Protein AF-A0A438NAB6-F1 (afdb_monomer)

Solvent-accessible surface area (backbone atoms only — not comparable to full-atom values): 30268 Å² total; per-residue (Å²): 130,81,58,67,75,67,42,55,73,47,51,83,79,66,54,60,62,58,86,73,94,75,84,60,58,81,36,28,36,39,42,16,47,37,96,41,96,84,42,65,66,50,78,50,51,57,84,83,45,65,67,64,53,63,40,72,47,61,79,92,42,39,47,29,33,24,26,38,40,32,6,23,47,67,39,31,33,40,38,37,16,38,32,78,58,80,80,58,88,95,57,47,87,75,64,44,56,63,17,49,56,56,45,75,48,70,18,71,65,44,76,49,36,27,28,25,73,68,38,73,49,44,44,35,34,28,17,34,33,34,41,81,46,53,61,78,65,8,38,37,44,38,9,54,24,57,70,70,34,52,39,50,48,73,51,52,46,64,55,48,70,70,76,39,78,42,58,33,69,60,23,61,61,38,41,32,33,21,12,40,37,34,63,34,35,40,71,49,33,38,38,37,37,10,46,29,50,86,60,43,80,61,71,49,76,79,50,44,25,31,70,91,66,45,62,43,46,52,25,63,85,72,74,55,42,47,34,37,14,15,37,29,40,37,77,61,69,59,84,42,76,48,47,54,62,42,76,50,65,74,66,52,66,49,94,61,65,52,72,38,74,50,80,46,76,30,86,43,97,54,69,44,80,43,80,51,61,45,68,59,96,67,60,35,50,34,35,42,35,34,64,54,42,52,43,65,40,50,47,76,48,79,47,85,45,83,64,87,69,94,70,93,82,82,81,62,48,40,35,38,42,37,55,50,77,38,77,45,85,46,97,67,57,72,34,61,34,72,44,72,48,81,51,69,52,76,45,82,43,80,30,54,43,36,17,34,30,39,40,38,41,37,34,37,39,23,53,41,69,82,38,84,46,71,41,46,35,41,31,26,23,93,53,85,43,73,86,42,44,86,49,89,96,30,19,38,29,80,40,85,44,65,36,38,37,27,35,41,46,70,50,77,79,48,75,51,74,52,78,43,85,51,82,82,80,92,78,80,96,83,80,84,74,81,56,66,38,34,57,41,22,38,83,86,68,52,39,26,42,24,55,95,81,17,35,20,38,40,76,41,72,58,28,46,33,19,37,48,67,57,78,73,84,82,43,48,77,44,55,55,69,59,58,70,63,44,51,73,44,78,51,38,79,45,72,47,25,28,31,26,42,76,84,75,53,89,60,42,21,43,44,47,82,75,16,34,18,41,40,76,42,71,67,35,39,51,57,52,53,49,32,77,92,35,53,38,76,38,76,56,84,81,34,50,83,46,72,70,44,75,70,80,134

Radius of gyration: 43.81 Å; Cα contacts (8 Å, |Δi|>4): 1360; chains: 1; bounding box: 103×48×112 Å

pLDDT: mean 83.9, std 15.14, range [32.47, 98.5]

Foldseek 3Di:
DDDLLVLVVLDDAAAFLDDQPDAADEQKKKFAQDSDNPGDIDIDGRVVDDALFKDWDDPVPALRTFKMKHAYPAQKKKKFFLADDHDDPPAFSLLCAQRHAMDIDGHNNGITMHGCVFQQCHSRTTMMGMDGADLLQWKKWFALAFQSGYHIDIGRVLRDFAPDKAWNPRPNCALRGFKMFTSSHAFQKWKKFALDRRRDHDIDTPCHNFDDDGIDRGCVVVVCHSRTTIMHMHGFAFPDKFWDWDKDKDFDWDPDKDKFKDKDFAQDQFKDKDKTKDWDPFFKKKKKKFQDQFFAAKDWDKDKDWDDDPDPDDTMIMIIIGIDTDGDGDSDGMHMDIDGDTDMDMDIDIAGHQKMKMKMWIKIKGWFDFDKDKTKMWGWGCDAIPQWDDDPPTTIDIDIGIMTIIIIDIDTDDIDMDMDHHFDDDDDDPDDDRLQLAWEAEPVGWIFQCFPQATATAPDQQSVCLWQVDGCPPHHYDYPSRNVSGHHDYHQDDRNQWEDEPVPDPWIFGCRPQATATAPDVVLSVSSNGDPVSYYYDHNVSGHHDYHGDDDD

Organism: Exophiala mesophila (NCBI:txid212818)

Nearest PDB structures (foldseek):
  5hd2-assembly1_A-2  TM=4.700E-01  e=8.341E-07  Bacillus thuringiensis
  4pkm-assembly1_A-2  TM=4.472E-01  e=5.829E-06  Bacillus thuringiensis F14-1
  5zu4-assembly1_A  TM=3.232E-01  e=4.053E-08  Lethenteron camtschaticum
  8hx3-assembly2_B  TM=4.423E-01  e=8.060E-06  Bacillus thuringiensis
  1uyj-assembly1_A  TM=2.941E-01  e=3.282E-05  Clostridium perfringens

Sequence (553 aa):
MPVVNDIVTRLTPLPSAGTFPGNIPSGQCRVYVDASWGSASCTLDTNETTAVDRRYLPSSFVDKATWIAWNLPVGRVVTLTDQYQPLVSGKSVGDLQGLGRSVDLVGTGKTETVNLLNCGVNDLLAAWFWREVDLRIGAIEMYSELNFTGLRHTLFLSEWEANVIHSLAGMWMNDDLTSIKWKTLQDGQTVTFWEHPDGSGTSFNEVKGWGSSKEISDLRNNRFCDVVSAFKWSALFPVREIIDPVTIQNVPFNALSHHSQHNWANSSDSPQTESLSIKLTKGETFTVSTTDTFVTGVKITVKAGTEAKEGPITVSMSFSVELSYEYSHSVTSTTGATNSIEVSETRNITCAPHGKTIGTLVYRLGNIPPTLYKTTAHRWYTQNVTDSTYEAPYWKRDEEISFTAGGGIGSILDATTDFYPYFGTGHDFFDMVPLEGKRIKSSKGEIYLCLDGVARLLTSSAVYQGLFGDDYNSVELLSDTVINAVAKGGAITADHALITSNDGQPEVYLLDQNKKRWIQDPTTFNFYGFNWDRVVQKNVNRFATGDVIKYVE

Structure (mmCIF, N/CA/C/O backbone):
data_AF-A0A438NAB6-F1
#
_entry.id   AF-A0A438NAB6-F1
#
loop_
_atom_site.group_PDB
_atom_site.id
_atom_site.type_symbol
_atom_site.label_atom_id
_atom_site.label_alt_id
_atom_site.label_comp_id
_atom_site.label_asym_id
_atom_site.label_entity_id
_atom_site.label_seq_id
_atom_site.pdbx_PDB_ins_code
_atom_site.Cartn_x
_atom_site.Cartn_y
_atom_site.Cartn_z
_atom_site.occupancy
_atom_site.B_iso_or_equiv
_atom_site.auth_seq_id
_atom_site.auth_comp_id
_atom_site.auth_asym_id
_atom_site.auth_atom_id
_atom_site.pdbx_PDB_model_num
ATOM 1 N N . MET A 1 1 ? 2.097 7.410 1.428 1.00 45.16 1 MET A N 1
ATOM 2 C CA . MET A 1 1 ? 1.306 6.941 2.589 1.00 45.16 1 MET A CA 1
ATOM 3 C C . MET A 1 1 ? 1.689 7.760 3.815 1.00 45.16 1 MET A C 1
ATOM 5 O O . MET A 1 1 ? 2.865 8.100 3.914 1.00 45.16 1 MET A O 1
ATOM 9 N N . PRO A 1 2 ? 0.757 8.087 4.726 1.00 49.69 2 PRO A N 1
ATOM 10 C CA . PRO A 1 2 ? 1.106 8.737 5.988 1.00 49.69 2 PRO A CA 1
ATOM 11 C C . PRO A 1 2 ? 2.054 7.840 6.797 1.00 49.69 2 PRO A C 1
ATOM 13 O O . PRO A 1 2 ? 1.934 6.613 6.755 1.00 49.69 2 PRO A O 1
ATOM 16 N N . VAL A 1 3 ? 2.994 8.436 7.531 1.00 60.03 3 VAL A N 1
ATOM 17 C CA . VAL A 1 3 ? 3.814 7.689 8.496 1.00 60.03 3 VAL A CA 1
ATOM 18 C C . VAL A 1 3 ? 2.872 7.131 9.565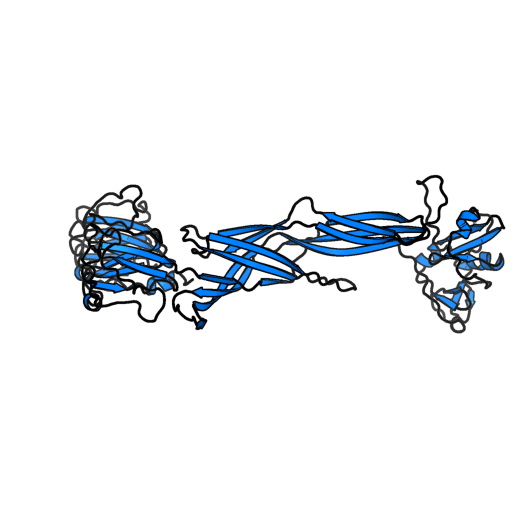 1.00 60.03 3 VAL A C 1
ATOM 20 O O . VAL A 1 3 ? 1.959 7.831 9.990 1.00 60.03 3 VAL A O 1
ATOM 23 N N . VAL A 1 4 ? 3.061 5.882 10.009 1.00 59.41 4 VAL A N 1
ATOM 24 C CA . VAL A 1 4 ? 2.118 5.204 10.930 1.00 59.41 4 VAL A CA 1
ATOM 25 C C . VAL A 1 4 ? 1.833 6.039 12.191 1.00 59.41 4 VAL A C 1
ATOM 27 O O . VAL A 1 4 ? 0.694 6.096 12.651 1.00 59.41 4 VAL A O 1
ATOM 30 N N . ASN A 1 5 ? 2.831 6.780 12.683 1.00 63.47 5 ASN A N 1
ATOM 31 C CA . ASN A 1 5 ? 2.692 7.700 13.817 1.00 63.47 5 ASN A CA 1
ATOM 32 C C . ASN A 1 5 ? 1.656 8.820 13.586 1.00 63.47 5 ASN A C 1
ATOM 34 O O . ASN A 1 5 ? 0.974 9.205 14.532 1.00 63.47 5 ASN A O 1
ATOM 38 N N . ASP A 1 6 ? 1.489 9.302 12.351 1.00 74.62 6 ASP A N 1
ATOM 39 C CA . ASP A 1 6 ? 0.492 10.326 11.996 1.00 74.62 6 ASP A CA 1
ATOM 40 C C . ASP A 1 6 ? -0.927 9.755 11.894 1.00 74.62 6 ASP A C 1
ATOM 42 O O . ASP A 1 6 ? -1.901 10.503 11.880 1.00 74.62 6 ASP A O 1
ATOM 46 N N . ILE A 1 7 ? -1.066 8.433 11.772 1.00 76.62 7 ILE A N 1
ATOM 47 C CA . ILE A 1 7 ? -2.371 7.770 11.682 1.00 76.62 7 ILE A CA 1
ATOM 48 C C . ILE A 1 7 ? -2.921 7.496 13.075 1.00 76.62 7 ILE A C 1
ATOM 50 O O . ILE A 1 7 ? -4.111 7.691 13.309 1.00 76.62 7 ILE A O 1
ATOM 54 N N . VAL A 1 8 ? -2.055 7.113 14.016 1.00 82.44 8 VAL A N 1
ATOM 55 C CA . VAL A 1 8 ? -2.439 6.917 15.420 1.00 82.44 8 VAL A CA 1
ATOM 56 C C . VAL A 1 8 ? -3.100 8.174 15.989 1.00 82.44 8 VAL A C 1
ATOM 58 O O . VAL A 1 8 ? -4.116 8.076 16.667 1.00 82.44 8 VAL A O 1
ATOM 61 N N . THR A 1 9 ? -2.585 9.363 15.663 1.00 85.69 9 THR A N 1
ATOM 62 C CA . THR A 1 9 ? -3.137 10.641 16.146 1.00 85.69 9 THR A CA 1
ATOM 63 C C . THR A 1 9 ? -4.502 10.994 15.549 1.00 85.69 9 THR A C 1
ATOM 65 O O . THR A 1 9 ? -5.166 11.901 16.049 1.00 85.69 9 THR A O 1
ATOM 68 N N . ARG A 1 10 ? -4.940 10.296 14.491 1.00 91.19 10 ARG A N 1
ATOM 69 C CA . ARG A 1 10 ? -6.269 10.470 13.885 1.00 91.19 10 ARG A CA 1
ATOM 70 C C . ARG A 1 10 ? -7.343 9.613 14.552 1.00 91.19 10 ARG A C 1
ATOM 72 O O . ARG A 1 10 ? -8.521 9.917 14.369 1.00 91.19 10 ARG A O 1
ATOM 79 N N . LEU A 1 11 ? -6.966 8.569 15.292 1.00 93.25 11 LEU A N 1
ATOM 80 C CA . LEU A 1 11 ? -7.901 7.812 16.126 1.00 93.25 11 LEU A CA 1
ATOM 81 C C . LEU A 1 11 ? -8.304 8.650 17.339 1.00 93.25 11 LEU A C 1
ATOM 83 O O . LEU A 1 11 ? -7.494 9.401 17.885 1.00 93.25 11 LEU A O 1
ATOM 87 N N . THR A 1 12 ? -9.552 8.518 17.786 1.00 94.44 12 THR A N 1
ATOM 88 C CA . THR A 1 12 ? -9.991 9.196 19.005 1.00 94.44 12 THR A CA 1
ATOM 89 C C . THR A 1 12 ? -9.274 8.565 20.213 1.00 94.44 12 THR A C 1
ATOM 91 O O . THR A 1 12 ? -9.286 7.341 20.364 1.00 94.44 12 THR A O 1
ATOM 94 N N . PRO A 1 13 ? -8.639 9.344 21.106 1.00 94.00 13 PRO A N 1
ATOM 95 C CA . PRO A 1 13 ? -8.098 8.796 22.347 1.00 94.00 13 PRO A CA 1
ATOM 96 C C . PRO A 1 13 ? -9.208 8.214 23.228 1.00 94.00 13 PRO A C 1
ATOM 98 O O . PRO A 1 13 ? -10.326 8.733 23.247 1.00 94.00 13 PRO A O 1
ATOM 101 N N . LEU A 1 14 ? -8.904 7.154 23.980 1.00 95.12 14 LEU A N 1
ATOM 102 C CA . LEU A 1 14 ? -9.821 6.677 25.017 1.00 95.12 14 LEU A CA 1
ATOM 103 C C . LEU A 1 14 ? -9.966 7.731 26.135 1.00 95.12 14 LEU A C 1
ATOM 105 O O . LEU A 1 14 ? -9.025 8.491 26.382 1.00 95.12 14 LEU A O 1
ATOM 109 N N . PRO A 1 15 ? -11.110 7.779 26.843 1.00 95.12 15 PRO A N 1
ATOM 110 C CA . PRO A 1 15 ? -11.292 8.642 28.006 1.00 95.12 15 PRO A CA 1
ATOM 111 C C . PRO A 1 15 ? -10.214 8.396 29.068 1.00 95.12 15 PRO A C 1
ATOM 113 O O . PRO A 1 15 ? -10.210 7.361 29.733 1.00 95.12 15 PRO A O 1
ATOM 116 N N . SER A 1 16 ? -9.300 9.350 29.237 1.00 95.50 16 SER A N 1
ATOM 117 C CA . SER A 1 16 ? -8.140 9.193 30.117 1.00 95.50 16 SER A CA 1
ATOM 118 C C . SER A 1 16 ? -8.529 9.056 31.596 1.00 95.50 16 SER A C 1
ATOM 120 O O . SER A 1 16 ? -9.433 9.735 32.085 1.00 95.50 16 SER A O 1
ATOM 122 N N . ALA A 1 17 ? -7.786 8.222 32.328 1.00 96.19 17 ALA A N 1
ATOM 123 C CA . ALA A 1 17 ? -7.813 8.152 33.794 1.00 96.19 17 ALA A CA 1
ATOM 124 C C . ALA A 1 17 ? -6.855 9.171 34.458 1.00 96.19 17 ALA A C 1
ATOM 126 O O . ALA A 1 17 ? -6.547 9.082 35.646 1.00 96.19 17 ALA A O 1
ATOM 127 N N . GLY A 1 18 ? -6.359 10.144 33.689 1.00 94.75 18 GLY A N 1
ATOM 128 C CA . GLY A 1 18 ? -5.348 11.106 34.115 1.00 94.75 18 GLY A CA 1
ATOM 129 C C . GLY A 1 18 ? -3.919 10.581 33.963 1.00 94.75 18 GLY A C 1
ATOM 130 O O . GLY A 1 18 ? -3.670 9.532 33.361 1.00 94.75 18 GLY A O 1
ATOM 131 N N . THR A 1 19 ? -2.965 11.343 34.500 1.00 95.00 19 THR A N 1
ATOM 132 C CA . THR A 1 19 ? -1.531 11.042 34.401 1.00 95.00 19 THR A CA 1
ATOM 133 C C . THR A 1 19 ? -1.166 9.817 35.232 1.00 95.00 19 THR A C 1
ATOM 135 O O . THR A 1 19 ? -1.409 9.776 36.439 1.00 95.00 19 THR A O 1
ATOM 138 N N . PHE A 1 20 ? -0.529 8.838 34.593 1.00 96.44 20 PHE A N 1
ATOM 139 C CA . PHE A 1 20 ? 0.029 7.679 35.278 1.00 96.44 20 PHE A CA 1
ATOM 140 C C . PHE A 1 20 ? 1.306 8.068 36.056 1.00 96.44 20 PHE A C 1
ATOM 142 O O . PHE A 1 20 ? 2.185 8.707 35.477 1.00 96.44 20 PHE A O 1
ATOM 149 N N . PRO A 1 21 ? 1.454 7.701 37.344 1.00 93.75 21 PRO A N 1
ATOM 150 C CA . PRO A 1 21 ? 2.586 8.139 38.172 1.00 93.75 21 PRO A CA 1
ATOM 151 C C . PRO A 1 21 ? 3.906 7.392 37.910 1.00 93.75 21 PRO A C 1
ATOM 153 O O . PRO A 1 21 ? 4.937 7.778 38.457 1.00 93.75 21 PRO A O 1
ATOM 156 N N . GLY A 1 22 ? 3.892 6.308 37.131 1.00 90.38 22 GLY A N 1
ATOM 157 C CA . GLY A 1 22 ? 5.069 5.480 36.854 1.00 90.38 22 GLY A CA 1
ATOM 158 C C . GLY A 1 22 ? 5.427 5.411 35.370 1.00 90.38 22 GLY A C 1
ATOM 159 O O . GLY A 1 22 ? 4.974 6.211 34.560 1.00 90.38 22 GLY A O 1
ATOM 160 N N . ASN A 1 23 ? 6.218 4.401 35.009 1.00 91.69 23 ASN A N 1
ATOM 161 C CA . ASN A 1 23 ? 6.492 4.044 33.620 1.00 91.69 23 ASN A CA 1
ATOM 162 C C . ASN A 1 23 ? 5.925 2.651 33.326 1.00 91.69 23 ASN A C 1
ATOM 164 O O . ASN A 1 23 ? 6.124 1.732 34.126 1.00 91.69 23 ASN A O 1
ATOM 168 N N . ILE A 1 24 ? 5.252 2.492 32.188 1.00 96.81 24 ILE A N 1
ATOM 169 C CA . ILE A 1 24 ? 4.840 1.182 31.677 1.00 96.81 24 ILE A CA 1
ATOM 170 C C . ILE A 1 24 ? 5.849 0.755 30.597 1.00 96.81 24 ILE A C 1
ATOM 172 O O . ILE A 1 24 ? 6.044 1.497 29.628 1.00 96.81 24 ILE A O 1
ATOM 176 N N . PRO A 1 25 ? 6.529 -0.400 30.746 1.00 97.44 25 PRO A N 1
ATOM 177 C CA . PRO A 1 25 ? 7.389 -0.947 29.700 1.00 97.44 25 PRO A CA 1
ATOM 178 C C . PRO A 1 25 ? 6.642 -1.149 28.376 1.00 97.44 25 PRO A C 1
ATOM 180 O O . PRO A 1 25 ? 5.451 -1.454 28.366 1.00 97.44 25 PRO A O 1
ATOM 183 N N . SER A 1 26 ? 7.352 -1.004 27.255 1.00 97.81 26 SER A N 1
ATOM 184 C CA . SER A 1 26 ? 6.772 -1.250 25.930 1.00 97.81 26 SER A CA 1
ATOM 185 C C . SER A 1 26 ? 6.312 -2.706 25.795 1.00 97.81 26 SER A C 1
ATOM 187 O O . SER A 1 26 ? 7.070 -3.634 26.074 1.00 97.81 26 SER A O 1
ATOM 189 N N . GLY A 1 27 ? 5.074 -2.896 25.346 1.00 98.06 27 GLY A N 1
ATOM 190 C CA . GLY A 1 27 ? 4.417 -4.195 25.217 1.00 98.06 27 GLY A CA 1
ATOM 191 C C . GLY A 1 27 ? 3.573 -4.603 26.427 1.00 98.06 27 GLY A C 1
ATOM 192 O O . GLY A 1 27 ? 3.035 -5.709 26.407 1.00 98.06 27 GLY A O 1
ATOM 193 N N . GLN A 1 28 ? 3.415 -3.741 27.439 1.00 98.44 28 GLN A N 1
ATOM 194 C CA . GLN A 1 28 ? 2.653 -4.056 28.650 1.00 98.44 28 GLN A CA 1
ATOM 195 C C . GLN A 1 28 ? 1.395 -3.194 28.825 1.00 98.44 28 GLN A C 1
ATOM 197 O O . GLN A 1 28 ? 1.368 -2.001 28.511 1.00 98.44 28 GLN A O 1
ATOM 202 N N . CYS A 1 29 ? 0.370 -3.805 29.417 1.00 98.38 29 CYS A N 1
ATOM 203 C CA . CYS A 1 29 ? -0.809 -3.145 29.973 1.00 98.38 29 CYS A CA 1
ATOM 204 C C . CYS A 1 29 ? -0.893 -3.468 31.465 1.00 98.38 29 CYS A C 1
ATOM 206 O O . CYS A 1 29 ? -0.688 -4.611 31.864 1.00 98.38 29 CYS A O 1
ATOM 208 N N . ARG A 1 30 ? -1.233 -2.489 32.299 1.00 98.25 30 ARG A N 1
ATOM 209 C CA . ARG A 1 30 ? -1.489 -2.681 33.724 1.00 98.25 30 ARG A CA 1
ATOM 210 C C . ARG A 1 30 ? -2.939 -2.351 34.040 1.00 98.25 30 ARG A C 1
ATOM 212 O O . ARG A 1 30 ? -3.365 -1.213 33.852 1.00 98.25 30 ARG A O 1
ATOM 219 N N . VAL A 1 31 ? -3.669 -3.356 34.509 1.00 98.31 31 VAL A N 1
ATOM 220 C CA . VAL A 1 31 ? -5.102 -3.296 34.821 1.00 98.31 31 VAL A CA 1
ATOM 221 C C . VAL A 1 31 ? -5.270 -3.109 36.322 1.00 98.31 31 VAL A C 1
ATOM 223 O O . VAL A 1 31 ? -4.663 -3.850 37.091 1.00 98.31 31 VAL A O 1
ATOM 226 N N . TYR A 1 32 ? -6.074 -2.133 36.729 1.00 98.19 32 TYR A N 1
ATOM 227 C CA . TYR A 1 32 ? -6.313 -1.730 38.115 1.00 98.19 32 TYR A CA 1
ATOM 228 C C . TYR A 1 32 ? -7.766 -1.982 38.506 1.00 98.19 32 TYR A C 1
ATOM 230 O O . TYR A 1 32 ? -8.669 -1.721 37.707 1.00 98.19 32 TYR A O 1
ATOM 238 N N . VAL A 1 33 ? -7.987 -2.470 39.730 1.00 96.62 33 VAL A N 1
ATOM 239 C CA . VAL A 1 33 ? -9.345 -2.808 40.186 1.00 96.62 33 VAL A CA 1
ATOM 240 C C . VAL A 1 33 ? -10.192 -1.592 40.565 1.00 96.62 33 VAL A C 1
ATOM 242 O O . VAL A 1 33 ? -11.395 -1.596 40.363 1.00 96.62 33 VAL A O 1
ATOM 245 N N . ASP A 1 34 ? -9.575 -0.515 41.050 1.00 95.25 34 ASP A N 1
ATOM 246 C CA . ASP A 1 34 ? -10.299 0.698 41.445 1.00 95.25 34 ASP A CA 1
ATOM 247 C C . ASP A 1 34 ? -9.892 1.896 40.583 1.00 95.25 34 ASP A C 1
ATOM 249 O O . ASP A 1 34 ? -8.877 1.875 39.878 1.00 95.25 34 ASP A O 1
ATOM 253 N N . ALA A 1 35 ? -10.635 2.997 40.719 1.00 95.56 35 ALA A N 1
ATOM 254 C CA . ALA A 1 35 ? -10.290 4.311 40.175 1.00 95.56 35 ALA A CA 1
ATOM 255 C C . ALA A 1 35 ? -9.100 4.960 40.924 1.00 95.56 35 ALA A C 1
ATOM 257 O O . ALA A 1 35 ? -9.187 6.075 41.441 1.00 95.56 35 ALA A O 1
ATOM 258 N N . SER A 1 36 ? -8.000 4.216 41.062 1.00 96.00 36 SER A N 1
ATOM 259 C CA . SER A 1 36 ? -6.787 4.608 41.773 1.00 96.00 36 SER A CA 1
ATOM 260 C C . SER A 1 36 ? -5.572 3.826 41.274 1.00 96.00 36 SER A C 1
ATOM 262 O O . SER A 1 36 ? -5.557 2.593 41.297 1.00 96.00 36 SER A O 1
ATOM 264 N N . TRP A 1 37 ? -4.493 4.543 40.939 1.00 97.06 37 TRP A N 1
ATOM 265 C CA . TRP A 1 37 ? -3.197 3.958 40.557 1.00 97.06 37 TRP A CA 1
ATOM 266 C C . TRP A 1 37 ? -2.474 3.220 41.694 1.00 97.06 37 TRP A C 1
ATOM 268 O O . TRP A 1 37 ? -1.461 2.566 41.449 1.00 97.06 37 TRP A O 1
ATOM 278 N N . GLY A 1 38 ? -2.965 3.341 42.931 1.00 95.94 38 GLY A N 1
ATOM 279 C CA . GLY A 1 38 ? -2.469 2.598 44.092 1.00 95.94 38 GLY A CA 1
ATOM 280 C C . GLY A 1 38 ? -3.251 1.319 44.402 1.00 95.94 38 GLY A C 1
ATOM 281 O O . GLY A 1 38 ? -2.895 0.625 45.352 1.00 95.94 38 GLY A O 1
ATOM 282 N N . SER A 1 39 ? -4.320 1.020 43.654 1.00 96.94 39 SER A N 1
ATOM 283 C CA . SER A 1 39 ? -5.133 -0.184 43.865 1.00 96.94 39 SER A CA 1
ATOM 284 C C . SER A 1 39 ? -4.420 -1.458 43.398 1.00 96.94 39 SER A C 1
ATOM 286 O O . SER A 1 39 ? -3.358 -1.411 42.763 1.00 96.94 39 SER A O 1
ATOM 288 N N . ALA A 1 40 ? -4.996 -2.618 43.730 1.00 97.62 40 ALA A N 1
ATOM 289 C CA . ALA A 1 40 ? -4.488 -3.893 43.239 1.00 97.62 40 ALA A CA 1
ATOM 290 C C . ALA A 1 40 ? -4.434 -3.877 41.703 1.00 97.62 40 ALA A C 1
ATOM 292 O O . ALA A 1 40 ? -5.374 -3.429 41.045 1.00 97.62 40 ALA A O 1
ATOM 293 N N . SER A 1 41 ? -3.325 -4.360 41.139 1.00 97.62 41 SER A N 1
ATOM 294 C CA . SER A 1 41 ? -3.118 -4.389 39.691 1.00 97.62 41 SER A CA 1
ATOM 295 C C . SER A 1 41 ? -2.518 -5.699 39.196 1.00 97.62 41 SER A C 1
ATOM 297 O O . SER A 1 41 ? -1.823 -6.394 39.940 1.00 97.62 41 SER A O 1
ATOM 299 N N . CYS A 1 42 ? -2.792 -6.033 37.936 1.00 97.50 42 CYS A N 1
ATOM 300 C CA . CYS A 1 42 ? -2.105 -7.095 37.207 1.00 97.50 42 CYS A CA 1
ATOM 301 C C . CYS A 1 42 ? -1.500 -6.550 35.913 1.00 97.50 42 CYS A C 1
ATOM 303 O O . CYS A 1 42 ? -1.947 -5.532 35.381 1.00 97.50 42 CYS A O 1
ATOM 305 N N . THR A 1 43 ? -0.463 -7.227 35.423 1.00 97.94 43 THR A N 1
ATOM 306 C CA . THR A 1 43 ? 0.203 -6.890 34.163 1.00 97.94 43 THR A CA 1
ATOM 307 C C . THR A 1 43 ? -0.190 -7.903 33.096 1.00 97.94 43 THR A C 1
ATOM 309 O O . THR A 1 43 ? -0.128 -9.108 33.331 1.00 97.94 43 THR A O 1
ATOM 312 N N . LEU A 1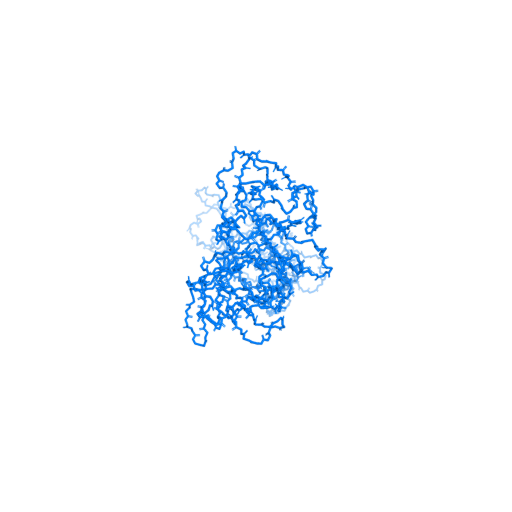 44 ? -0.555 -7.402 31.922 1.00 98.19 44 LEU A N 1
ATOM 313 C CA . LEU A 1 44 ? -0.701 -8.164 30.689 1.00 98.19 44 LEU A CA 1
ATOM 314 C C . LEU A 1 44 ? 0.524 -7.851 29.828 1.00 98.19 44 LEU A C 1
ATOM 316 O O . LEU A 1 44 ? 0.754 -6.683 29.510 1.00 98.19 44 LEU A O 1
ATOM 320 N N . ASP A 1 45 ? 1.319 -8.864 29.487 1.00 97.75 45 ASP A N 1
ATOM 321 C CA . ASP A 1 45 ? 2.529 -8.697 28.676 1.00 97.75 45 ASP A CA 1
ATOM 322 C C . ASP A 1 45 ? 2.358 -9.356 27.302 1.00 97.75 45 ASP A C 1
ATOM 324 O O . ASP A 1 45 ? 2.198 -10.573 27.165 1.00 97.75 45 ASP A O 1
ATOM 328 N N . THR A 1 46 ? 2.381 -8.525 26.264 1.00 97.69 46 THR A N 1
ATOM 329 C CA . THR A 1 46 ? 2.274 -8.969 24.869 1.00 97.69 46 THR A CA 1
ATOM 330 C C . THR A 1 46 ? 3.560 -9.614 24.357 1.00 97.69 46 THR A C 1
ATOM 332 O O . THR A 1 46 ? 3.519 -10.348 23.380 1.00 97.69 46 THR A O 1
ATOM 335 N N . ASN A 1 47 ? 4.705 -9.391 25.009 1.00 96.69 47 ASN A N 1
ATOM 336 C CA . ASN A 1 47 ? 5.974 -10.011 24.625 1.00 96.69 47 ASN A CA 1
ATOM 337 C C . ASN A 1 47 ? 6.122 -11.437 25.181 1.00 96.69 47 ASN A C 1
ATOM 339 O O . ASN A 1 47 ? 6.941 -12.206 24.684 1.00 96.69 47 ASN A O 1
ATOM 343 N N . GLU A 1 48 ? 5.330 -11.798 26.195 1.00 95.69 48 GLU A N 1
ATOM 344 C CA . GLU A 1 48 ? 5.344 -13.124 26.833 1.00 95.69 48 GLU A CA 1
ATOM 345 C C . GLU A 1 48 ? 4.184 -14.026 26.379 1.00 95.69 48 GLU A C 1
ATOM 347 O O . GLU A 1 48 ? 4.055 -15.171 26.819 1.00 95.69 48 GLU A O 1
ATOM 352 N N . THR A 1 49 ? 3.313 -13.525 25.503 1.00 94.00 49 THR A N 1
ATOM 353 C CA . THR A 1 49 ? 2.127 -14.243 25.028 1.00 94.00 49 THR A CA 1
ATOM 354 C C . THR A 1 49 ? 2.077 -14.268 23.510 1.00 94.00 49 THR A C 1
ATOM 356 O O . THR A 1 49 ? 2.536 -13.346 22.845 1.00 94.00 49 THR A O 1
ATOM 359 N N . THR A 1 50 ? 1.505 -15.324 22.941 1.00 94.88 50 THR A N 1
ATOM 360 C CA . THR A 1 50 ? 1.307 -15.417 21.492 1.00 94.88 50 THR A CA 1
ATOM 361 C C . THR A 1 50 ? 0.194 -14.468 21.053 1.00 94.88 50 THR A C 1
ATOM 363 O O . THR A 1 50 ? -0.839 -14.375 21.720 1.00 94.88 50 THR A O 1
ATOM 366 N N . ALA A 1 51 ? 0.388 -13.786 19.923 1.00 94.44 51 ALA A N 1
ATOM 367 C CA . ALA A 1 51 ? -0.662 -12.993 19.292 1.00 94.44 51 ALA A CA 1
ATOM 368 C C . ALA A 1 51 ? -1.901 -13.856 19.005 1.00 94.44 51 ALA A C 1
ATOM 370 O O . ALA A 1 51 ? -1.785 -15.054 18.773 1.00 94.44 51 ALA A O 1
ATOM 371 N N . VAL A 1 52 ? -3.074 -13.227 19.005 1.00 94.31 52 VAL A N 1
ATOM 372 C CA . VAL A 1 52 ? -4.417 -13.779 18.750 1.00 94.31 52 VAL A CA 1
ATOM 373 C C . VAL A 1 52 ? -4.920 -14.847 19.733 1.00 94.31 52 VAL A C 1
ATOM 375 O O . VAL A 1 52 ? -6.122 -15.118 19.759 1.00 94.31 52 VAL A O 1
ATOM 378 N N . ASP A 1 53 ? -4.058 -15.393 20.594 1.00 93.69 53 ASP A N 1
ATOM 379 C CA . ASP A 1 53 ? -4.459 -16.293 21.675 1.00 93.69 53 ASP A CA 1
ATOM 380 C C . ASP A 1 53 ? -5.313 -15.546 22.707 1.00 93.69 53 ASP A C 1
ATOM 382 O O . ASP A 1 53 ? -4.818 -14.711 23.470 1.00 93.69 53 ASP A O 1
ATOM 386 N N . ARG A 1 54 ? -6.600 -15.896 22.775 1.00 95.44 54 ARG A N 1
ATOM 387 C CA . ARG A 1 54 ? -7.527 -15.380 23.789 1.00 95.44 54 ARG A CA 1
ATOM 388 C C . ARG A 1 54 ? -7.272 -16.039 25.136 1.00 95.44 54 ARG A C 1
ATOM 390 O O . ARG A 1 54 ? -7.121 -17.259 25.222 1.00 95.44 54 ARG A O 1
ATOM 397 N N . ARG A 1 55 ? -7.227 -15.230 26.196 1.00 95.38 55 ARG A N 1
ATOM 398 C CA . ARG A 1 55 ? -6.862 -15.642 27.560 1.00 95.38 55 ARG A CA 1
ATOM 399 C C . ARG A 1 55 ? -7.777 -14.979 28.578 1.00 95.38 55 ARG A C 1
ATOM 401 O O . ARG A 1 55 ? -8.179 -13.836 28.395 1.00 95.38 55 ARG A O 1
ATOM 408 N N . TYR A 1 56 ? -8.070 -15.674 29.672 1.00 97.62 56 TYR A N 1
ATOM 409 C CA . TYR A 1 56 ? -8.726 -15.050 30.819 1.00 97.62 56 TYR A CA 1
ATOM 410 C C . TYR A 1 56 ? -7.793 -14.045 31.502 1.00 97.62 56 TYR A C 1
ATOM 412 O O . TYR A 1 56 ? -6.572 -14.232 31.548 1.00 97.62 56 TYR A O 1
ATOM 420 N N . LEU A 1 57 ? -8.379 -13.000 32.077 1.00 97.50 57 LEU A N 1
ATOM 421 C CA . LEU A 1 57 ? -7.723 -12.212 33.109 1.00 97.50 57 LEU A CA 1
ATOM 422 C C . LEU A 1 57 ? -7.504 -13.083 34.357 1.00 97.50 57 LEU A C 1
ATOM 424 O O . LEU A 1 57 ? -8.241 -14.049 34.582 1.00 97.50 57 LEU A O 1
ATOM 428 N N . PRO A 1 58 ? -6.512 -12.762 35.207 1.00 96.06 58 PRO A N 1
ATOM 429 C CA . PRO A 1 58 ? -6.393 -13.429 36.496 1.00 96.06 58 PRO A CA 1
ATOM 430 C C . PRO A 1 58 ? -7.701 -13.279 37.286 1.00 96.06 58 PRO A C 1
ATOM 432 O O . PRO A 1 58 ? -8.302 -12.207 37.289 1.00 96.06 58 PRO A O 1
ATOM 435 N N . SER A 1 59 ? -8.140 -14.332 37.978 1.00 94.38 59 SER A N 1
ATOM 436 C CA . SER A 1 59 ? -9.476 -14.398 38.601 1.00 94.38 59 SER A CA 1
ATOM 437 C C . SER A 1 59 ? -9.777 -13.271 39.598 1.00 94.38 59 SER A C 1
ATOM 439 O O . SER A 1 59 ? -10.934 -12.928 39.819 1.00 94.38 59 SER A O 1
ATOM 441 N N . SER A 1 60 ? -8.752 -12.655 40.191 1.00 94.56 60 SER A N 1
ATOM 442 C CA . SER A 1 60 ? -8.904 -11.490 41.068 1.00 94.56 60 SER A CA 1
ATOM 443 C C . SER A 1 60 ? -9.212 -10.177 40.333 1.00 94.56 60 SER A C 1
ATOM 445 O O . SER A 1 60 ? -9.500 -9.195 41.010 1.00 94.56 60 SER A O 1
ATOM 447 N N . PHE A 1 61 ? -9.152 -10.160 38.998 1.00 96.00 61 PHE A N 1
ATOM 448 C CA . PHE A 1 61 ? -9.357 -8.998 38.122 1.00 96.00 61 PHE A CA 1
ATOM 449 C C . PHE A 1 61 ? -10.538 -9.149 37.156 1.00 96.00 61 PHE A C 1
ATOM 451 O O . PHE A 1 61 ? -10.939 -8.158 36.551 1.00 96.00 61 PHE A O 1
ATOM 458 N N . VAL A 1 62 ? -11.091 -10.359 37.023 1.00 96.56 62 VAL A N 1
ATOM 459 C CA . VAL A 1 62 ? -12.336 -10.597 36.279 1.00 96.56 62 VAL A CA 1
ATOM 460 C C . VAL A 1 62 ? -13.468 -9.803 36.932 1.00 96.56 62 VAL A C 1
ATOM 462 O O . VAL A 1 62 ? -13.606 -9.851 38.158 1.00 96.56 62 VAL A O 1
ATOM 465 N N . ASP A 1 63 ? -14.228 -9.070 36.118 1.00 96.06 63 ASP A N 1
ATOM 466 C CA . ASP A 1 63 ? -15.378 -8.240 36.515 1.00 96.06 63 ASP A CA 1
ATOM 467 C C . ASP A 1 63 ? -15.053 -7.195 37.592 1.00 96.06 63 ASP A C 1
ATOM 469 O O . ASP A 1 63 ? -15.871 -6.867 38.449 1.00 96.06 63 ASP A O 1
ATOM 473 N N . LYS A 1 64 ? -13.807 -6.710 37.597 1.00 96.62 64 LYS A N 1
ATOM 474 C CA . LYS A 1 64 ? -13.307 -5.768 38.612 1.00 96.62 64 LYS A CA 1
ATOM 475 C C . LYS A 1 64 ? -12.451 -4.648 38.047 1.00 96.62 64 LYS A C 1
ATOM 477 O O . LYS A 1 64 ? -11.915 -3.867 38.812 1.00 96.62 64 LYS A O 1
ATOM 482 N N . ALA A 1 65 ? -12.183 -4.631 36.744 1.00 96.75 65 ALA A N 1
ATOM 483 C CA . ALA A 1 65 ? -11.280 -3.647 36.162 1.00 96.75 65 ALA A CA 1
ATOM 484 C C . ALA A 1 65 ? -11.960 -2.274 36.062 1.00 96.75 65 ALA A C 1
ATOM 486 O O . ALA A 1 65 ? -12.998 -2.147 35.409 1.00 96.75 65 ALA A O 1
ATOM 487 N N . THR A 1 66 ? -11.306 -1.246 36.611 1.00 97.38 66 THR A N 1
ATOM 488 C CA . THR A 1 66 ? -11.768 0.148 36.539 1.00 97.38 66 THR A CA 1
ATOM 489 C C . THR A 1 66 ? -10.837 1.026 35.704 1.00 97.38 66 THR A C 1
ATOM 491 O O . THR A 1 66 ? -11.292 1.729 34.800 1.00 97.38 66 THR A O 1
ATOM 494 N N . TRP A 1 67 ? -9.524 0.994 35.954 1.00 98.12 67 TRP A N 1
ATOM 495 C CA . TRP A 1 67 ? -8.531 1.788 35.212 1.00 98.12 67 TRP A CA 1
ATOM 496 C C . TRP A 1 67 ? -7.505 0.896 34.519 1.00 98.12 67 TRP A C 1
ATOM 498 O O . TRP A 1 67 ? -7.137 -0.164 35.023 1.00 98.12 67 TRP A O 1
ATOM 508 N N . ILE A 1 68 ? -6.991 1.343 33.373 1.00 98.38 68 ILE A N 1
ATOM 509 C CA . ILE A 1 68 ? -5.868 0.683 32.696 1.00 98.38 68 ILE A CA 1
ATOM 510 C C . ILE A 1 68 ? -4.840 1.736 32.284 1.00 98.38 68 ILE A C 1
ATOM 512 O O . ILE A 1 68 ? -5.201 2.804 31.792 1.00 98.38 68 ILE A O 1
ATOM 516 N N . ALA A 1 69 ? -3.559 1.423 32.468 1.00 98.50 69 ALA A N 1
ATOM 517 C CA . ALA A 1 69 ? -2.444 2.138 31.852 1.00 98.50 69 ALA A CA 1
ATOM 518 C C . ALA A 1 69 ? -1.702 1.188 30.905 1.00 98.50 69 ALA A C 1
ATOM 520 O O . ALA A 1 69 ? -1.465 0.038 31.267 1.00 98.50 69 ALA A O 1
ATOM 521 N N . TRP A 1 70 ? -1.322 1.622 29.707 1.00 98.50 70 TRP A N 1
ATOM 522 C CA . TRP A 1 70 ? -0.597 0.765 28.762 1.00 98.50 70 TRP A CA 1
ATOM 523 C C . TRP A 1 70 ? 0.466 1.526 27.994 1.00 98.50 70 TRP A C 1
ATOM 525 O O . TRP A 1 70 ? 0.339 2.723 27.778 1.00 98.50 70 TRP A O 1
ATOM 535 N N . ASN A 1 71 ? 1.498 0.816 27.553 1.00 97.94 71 ASN A N 1
ATOM 536 C CA . ASN A 1 71 ? 2.464 1.306 26.583 1.00 97.94 71 ASN A CA 1
ATOM 537 C C . ASN A 1 71 ? 2.712 0.189 25.577 1.00 97.94 71 ASN A C 1
ATOM 539 O O . ASN A 1 71 ? 3.355 -0.809 25.895 1.00 97.94 71 ASN A O 1
ATOM 543 N N . LEU A 1 72 ? 2.162 0.330 24.377 1.00 97.69 72 LEU A N 1
ATOM 544 C CA . LEU A 1 72 ? 2.243 -0.686 23.332 1.00 97.69 72 LEU A CA 1
ATOM 545 C C . LEU A 1 72 ? 2.956 -0.109 22.099 1.00 97.69 72 LEU A C 1
ATOM 547 O O . LEU A 1 72 ? 2.773 1.080 21.798 1.00 97.69 72 LEU A O 1
ATOM 551 N N . PRO A 1 73 ? 3.739 -0.927 21.366 1.00 95.94 73 PRO A N 1
ATOM 552 C CA . PRO A 1 73 ? 4.271 -0.550 20.062 1.00 95.94 73 PRO A CA 1
ATOM 553 C C . PRO A 1 73 ? 3.174 -0.037 19.127 1.00 95.94 73 PRO A C 1
ATOM 555 O O . PRO A 1 73 ? 2.038 -0.505 19.171 1.00 95.94 73 PRO A O 1
ATOM 558 N N . VAL A 1 74 ? 3.519 0.914 18.261 1.00 93.12 74 VAL A N 1
ATOM 559 C CA . VAL A 1 74 ? 2.585 1.431 17.255 1.00 93.12 74 VAL A CA 1
ATOM 560 C C . VAL A 1 74 ? 2.109 0.295 16.346 1.00 93.12 74 VAL A C 1
ATOM 562 O O . VAL A 1 74 ? 2.935 -0.407 15.771 1.00 93.12 74 VAL A O 1
ATOM 565 N N . GLY A 1 75 ? 0.788 0.133 16.219 1.00 91.38 75 GLY A N 1
ATOM 566 C CA . GLY A 1 75 ? 0.159 -0.966 15.469 1.00 91.38 75 GLY A CA 1
ATOM 567 C C . GLY A 1 75 ? -0.216 -2.182 16.322 1.00 91.38 75 GLY A C 1
ATOM 568 O O . GLY A 1 75 ? -1.069 -2.962 15.907 1.00 91.38 75 GLY A O 1
ATOM 569 N N . ARG A 1 76 ? 0.308 -2.304 17.548 1.00 96.81 76 ARG A N 1
ATOM 570 C CA . ARG A 1 76 ? -0.107 -3.359 18.475 1.00 96.81 76 ARG A CA 1
ATOM 571 C C . ARG A 1 76 ? -1.395 -2.967 19.187 1.00 96.81 76 ARG A C 1
ATOM 573 O O . ARG A 1 76 ? -1.465 -1.905 19.804 1.00 96.81 76 ARG A O 1
ATOM 580 N N . VAL A 1 77 ? -2.396 -3.841 19.141 1.00 98.00 77 VAL A N 1
ATOM 581 C CA . VAL A 1 77 ? -3.693 -3.647 19.800 1.00 98.00 77 VAL A CA 1
ATOM 582 C C . VAL A 1 77 ? -3.913 -4.749 20.826 1.00 98.00 77 VAL A C 1
ATOM 584 O O . VAL A 1 77 ? -3.817 -5.930 20.494 1.00 98.00 77 VAL A O 1
ATOM 587 N N . VAL A 1 78 ? -4.227 -4.363 22.064 1.00 98.50 78 VAL A N 1
ATOM 588 C CA . VAL A 1 78 ? -4.744 -5.269 23.100 1.00 98.50 78 VAL A CA 1
ATOM 589 C C . VAL A 1 78 ? -6.245 -5.052 23.209 1.00 98.50 78 VAL A C 1
ATOM 591 O O . VAL A 1 78 ? -6.679 -3.935 23.473 1.00 98.50 78 VAL A O 1
ATOM 594 N N . THR A 1 79 ? -7.035 -6.106 23.043 1.00 98.25 79 THR A N 1
ATOM 595 C CA . THR A 1 79 ? -8.490 -6.047 23.221 1.00 98.25 79 THR A CA 1
ATOM 596 C C . THR A 1 79 ? -8.861 -6.803 24.477 1.00 98.25 79 THR A C 1
ATOM 598 O O . THR A 1 79 ? -8.489 -7.967 24.627 1.00 98.25 79 THR A O 1
ATOM 601 N N . LEU A 1 80 ? -9.594 -6.141 25.369 1.00 98.12 80 LEU A N 1
ATOM 602 C CA . LEU A 1 80 ? -10.199 -6.764 26.542 1.00 98.12 80 LEU A CA 1
ATOM 603 C C . LEU A 1 80 ? -11.693 -6.952 26.295 1.00 98.12 80 LEU A C 1
ATOM 605 O O . LEU A 1 80 ? -12.328 -6.079 25.703 1.00 98.12 80 LEU A O 1
ATOM 609 N N . THR A 1 81 ? -12.239 -8.080 26.741 1.00 97.69 81 THR A N 1
ATOM 610 C CA . THR A 1 81 ? -13.616 -8.500 26.463 1.00 97.69 81 THR A CA 1
ATOM 611 C C . THR A 1 81 ? -14.345 -8.957 27.720 1.00 97.69 81 THR A C 1
ATOM 613 O O . THR A 1 81 ? -13.729 -9.467 28.659 1.00 97.69 81 THR A O 1
ATOM 616 N N . ASP A 1 82 ? -15.665 -8.779 27.719 1.00 95.69 82 ASP A N 1
ATOM 617 C CA . ASP A 1 82 ? -16.579 -9.172 28.801 1.00 95.69 82 ASP A CA 1
ATOM 618 C C . ASP A 1 82 ? -16.655 -10.695 28.959 1.00 95.69 82 ASP A C 1
ATOM 620 O O . ASP A 1 82 ? -16.657 -11.238 30.056 1.00 95.69 82 ASP A O 1
ATOM 624 N N . GLN A 1 83 ? -16.614 -11.414 27.841 1.00 96.06 83 GLN A N 1
ATOM 625 C CA . GLN A 1 83 ? -16.683 -12.867 27.821 1.00 96.06 83 GLN A CA 1
ATOM 626 C C . GLN A 1 83 ? -15.442 -13.471 27.178 1.00 96.06 83 GLN A C 1
ATOM 628 O O . GLN A 1 83 ? -14.735 -12.841 26.387 1.00 96.06 83 GLN A O 1
ATOM 633 N N . TYR A 1 84 ? -15.196 -14.736 27.507 1.00 96.00 84 TYR A N 1
ATOM 634 C CA . TYR A 1 84 ? -14.199 -15.561 26.840 1.00 96.00 84 TYR A CA 1
ATOM 635 C C . TYR A 1 84 ? -14.871 -16.468 25.814 1.00 96.00 84 TYR A C 1
ATOM 637 O O . TYR A 1 84 ? -15.772 -17.237 26.145 1.00 96.00 84 TYR A O 1
ATOM 645 N N . GLN A 1 85 ? -14.366 -16.430 24.587 1.00 94.50 85 GLN A N 1
ATOM 646 C CA . GLN A 1 85 ? -14.652 -17.408 23.543 1.00 94.50 85 GLN A CA 1
ATOM 647 C C . GLN A 1 85 ? -13.359 -17.680 22.776 1.00 94.50 85 GLN A C 1
ATOM 649 O O . GLN A 1 85 ? -12.694 -16.711 22.401 1.00 94.50 85 GLN A O 1
ATOM 654 N N . PRO A 1 86 ? -12.979 -18.942 22.511 1.00 92.00 86 PRO A N 1
ATOM 655 C CA . PRO A 1 86 ? -11.808 -19.234 21.691 1.00 92.00 86 PRO A CA 1
ATOM 656 C C . PRO A 1 86 ? -11.988 -18.685 20.268 1.00 92.00 86 PRO A C 1
ATOM 658 O O . PRO A 1 86 ? -13.107 -18.586 19.765 1.00 92.00 86 PRO A O 1
ATOM 661 N N . LEU A 1 87 ? -10.884 -18.327 19.607 1.00 92.56 87 LEU A N 1
ATOM 662 C CA . LEU A 1 87 ? -10.933 -17.916 18.205 1.00 92.56 87 LEU A CA 1
ATOM 663 C C . LEU A 1 87 ? -11.339 -19.116 17.338 1.00 92.56 87 LEU A C 1
ATOM 665 O O . LEU A 1 87 ? -10.691 -20.164 17.364 1.00 92.56 87 LEU A O 1
ATOM 669 N N . VAL A 1 88 ? -12.412 -18.961 16.565 1.00 90.69 88 VAL A N 1
ATOM 670 C CA . VAL A 1 88 ? -12.872 -19.995 15.635 1.00 90.69 88 VAL A CA 1
ATOM 671 C C . VAL A 1 88 ? -11.907 -20.069 14.450 1.00 90.69 88 VAL A C 1
ATOM 673 O O . VAL A 1 88 ? -11.550 -19.051 13.859 1.00 90.69 88 VAL A O 1
ATOM 676 N N . SER A 1 89 ? -11.481 -21.281 14.088 1.00 89.81 89 SER A N 1
ATOM 677 C CA . SER A 1 89 ? -10.571 -21.489 12.956 1.00 89.81 89 SER A CA 1
ATOM 678 C C . SER A 1 89 ? -11.150 -20.901 11.662 1.00 89.81 89 SER A C 1
ATOM 680 O O . SER A 1 89 ? -12.317 -21.123 11.343 1.00 89.81 89 SER A O 1
ATOM 682 N N . GLY A 1 90 ? -10.334 -20.139 10.929 1.00 87.06 90 GLY A N 1
ATOM 683 C CA . GLY A 1 90 ? -10.731 -19.479 9.681 1.00 87.06 90 GLY A CA 1
ATOM 684 C C . GLY A 1 90 ? -11.506 -18.167 9.852 1.00 87.06 90 GLY A C 1
ATOM 685 O O . GLY A 1 90 ? -11.819 -17.531 8.849 1.00 87.06 90 GLY A O 1
ATOM 686 N N . LYS A 1 91 ? -11.805 -17.735 11.084 1.00 90.62 91 LYS A N 1
ATOM 687 C CA . LYS A 1 91 ? -12.397 -16.418 11.351 1.00 90.62 91 LYS A CA 1
ATOM 688 C C . LYS A 1 91 ? -11.330 -15.352 11.562 1.00 90.62 91 LYS A C 1
ATOM 690 O O . LYS A 1 91 ? -10.225 -15.641 12.023 1.00 90.62 91 LYS A O 1
ATOM 695 N N . SER A 1 92 ? -11.687 -14.109 11.240 1.00 92.56 92 SER A N 1
ATOM 696 C CA . SER A 1 92 ? -10.864 -12.954 11.586 1.00 92.56 92 SER A CA 1
ATOM 697 C C . SER A 1 92 ? -10.710 -12.857 13.102 1.00 92.56 92 SER A C 1
ATOM 699 O O . SER A 1 92 ? -11.643 -13.123 13.854 1.00 92.56 92 SER A O 1
ATOM 701 N N . VAL A 1 93 ? -9.542 -12.420 13.561 1.00 94.06 93 VAL A N 1
ATOM 702 C CA . VAL A 1 93 ? -9.315 -12.114 14.977 1.00 94.06 93 VAL A CA 1
ATOM 703 C C . VAL A 1 93 ? -10.193 -10.950 15.472 1.00 94.06 93 VAL A C 1
ATOM 705 O O . VAL A 1 93 ? -10.530 -10.909 16.657 1.00 94.06 93 VAL A O 1
ATOM 708 N N . GLY A 1 94 ? -10.604 -10.054 14.564 1.00 92.81 94 GLY A N 1
ATOM 709 C CA . GLY A 1 94 ? -11.563 -8.979 14.828 1.00 92.81 94 GLY A CA 1
ATOM 710 C C . GLY A 1 94 ? -13.016 -9.455 14.960 1.00 92.81 94 GLY A C 1
ATOM 711 O O . GLY A 1 94 ? -13.864 -8.680 15.394 1.00 92.81 94 GLY A O 1
ATOM 712 N N . ASP A 1 95 ? -13.319 -10.721 14.635 1.00 94.25 95 ASP A N 1
ATOM 713 C CA . ASP A 1 95 ? -14.638 -11.324 14.859 1.00 94.25 95 ASP A CA 1
ATOM 714 C C . ASP A 1 95 ? -14.847 -11.552 16.366 1.00 94.25 95 ASP A C 1
ATOM 716 O O . ASP A 1 95 ? -14.320 -12.499 16.969 1.00 94.25 95 ASP A O 1
ATOM 720 N N . LEU A 1 96 ? -15.588 -10.633 16.996 1.00 95.06 96 LEU A N 1
ATOM 721 C CA . LEU A 1 96 ? -15.863 -10.649 18.435 1.00 95.06 96 LEU A CA 1
ATOM 722 C C . LEU A 1 96 ? -17.200 -11.314 18.785 1.00 95.06 96 LEU A C 1
ATOM 724 O O . LEU A 1 96 ? -17.762 -11.044 19.850 1.00 95.06 96 LEU A O 1
ATOM 728 N N . GLN A 1 97 ? -17.729 -12.175 17.911 1.00 94.44 97 GLN A N 1
ATOM 729 C CA . GLN A 1 97 ? -18.975 -12.881 18.179 1.00 94.44 97 GLN A CA 1
ATOM 730 C C . GLN A 1 97 ? -18.918 -13.622 19.527 1.00 94.44 97 GLN A C 1
ATOM 732 O O . GLN A 1 97 ? -18.008 -14.409 19.796 1.00 94.44 97 GLN A O 1
ATOM 737 N N . GLY A 1 98 ? -19.900 -13.355 20.394 1.00 94.50 98 GLY A N 1
ATOM 738 C CA . GLY A 1 98 ? -20.022 -13.996 21.707 1.00 94.50 98 GLY A CA 1
ATOM 739 C C . GLY A 1 98 ? -18.993 -13.560 22.759 1.00 94.50 98 GLY A C 1
ATOM 740 O O . GLY A 1 98 ? -19.005 -14.106 23.860 1.00 94.50 98 GLY A O 1
ATOM 741 N N . LEU A 1 99 ? -18.127 -12.583 22.464 1.00 95.56 99 LEU A N 1
ATOM 742 C CA . LEU A 1 99 ? -17.186 -12.006 23.437 1.00 95.56 99 LEU A CA 1
ATOM 743 C C . LEU A 1 99 ? -17.800 -10.881 24.286 1.00 95.56 99 LEU A C 1
ATOM 745 O O . LEU A 1 99 ? -17.147 -10.369 25.194 1.00 95.56 99 LEU A O 1
ATOM 749 N N . GLY A 1 100 ? -19.050 -10.508 24.009 1.00 94.50 100 GLY A N 1
ATOM 750 C CA . GLY A 1 100 ? -19.738 -9.424 24.698 1.00 94.50 100 GLY A CA 1
ATOM 751 C C . GLY A 1 100 ? -19.122 -8.063 24.378 1.00 94.50 100 GLY A C 1
ATOM 752 O O . GLY A 1 100 ? -18.694 -7.803 23.252 1.00 94.50 100 GLY A O 1
ATOM 753 N N . ARG A 1 101 ? -19.104 -7.181 25.376 1.00 95.12 101 ARG A N 1
ATOM 754 C CA . ARG A 1 101 ? -18.534 -5.836 25.264 1.00 95.12 101 ARG A CA 1
ATOM 755 C C . ARG A 1 101 ? -17.014 -5.893 25.193 1.00 95.12 101 ARG A C 1
ATOM 757 O O . ARG A 1 101 ? -16.394 -6.782 25.773 1.00 95.12 101 ARG A O 1
ATOM 764 N N . SER A 1 102 ? -16.411 -4.925 24.510 1.00 95.44 102 SER A N 1
ATOM 765 C CA . SER A 1 102 ? -14.966 -4.889 24.296 1.00 95.44 102 SER A CA 1
ATOM 766 C C . SER A 1 102 ? -14.393 -3.485 24.415 1.00 95.44 102 SER A C 1
ATOM 768 O O . SER A 1 102 ? -15.080 -2.509 24.122 1.00 95.44 102 SER A O 1
ATOM 770 N N . VAL A 1 103 ? -13.107 -3.395 24.748 1.00 96.44 103 VAL A N 1
ATOM 771 C CA . VAL A 1 103 ? -12.313 -2.169 24.613 1.00 96.44 103 VAL A CA 1
ATOM 772 C C . VAL A 1 103 ? -10.986 -2.475 23.926 1.00 96.44 103 VAL A C 1
ATOM 774 O O . VAL A 1 103 ? -10.285 -3.413 24.305 1.00 96.44 103 VAL A O 1
ATOM 777 N N . ASP A 1 104 ? -10.644 -1.664 22.925 1.00 97.31 104 ASP A N 1
ATOM 778 C CA . ASP A 1 104 ? -9.389 -1.757 22.177 1.00 97.31 104 ASP A CA 1
ATOM 779 C C . ASP A 1 104 ? -8.372 -0.735 22.698 1.00 97.31 104 ASP A C 1
ATOM 781 O O . ASP A 1 104 ? -8.569 0.480 22.588 1.00 97.31 104 ASP A O 1
ATOM 785 N N . LEU A 1 105 ? -7.261 -1.230 23.238 1.00 97.62 105 LEU A N 1
ATOM 786 C CA . LEU A 1 105 ? -6.098 -0.447 23.639 1.00 97.62 105 LEU A CA 1
ATOM 787 C C . LEU A 1 105 ? -5.112 -0.406 22.471 1.00 97.62 105 LEU A C 1
ATOM 789 O O . LEU A 1 105 ? -4.395 -1.374 22.209 1.00 97.62 105 LEU A O 1
ATOM 793 N N . VAL A 1 106 ? -5.089 0.712 21.751 1.00 96.50 106 VAL A N 1
ATOM 794 C CA . VAL A 1 106 ? -4.218 0.897 20.584 1.00 96.50 106 VAL A CA 1
ATOM 795 C C . VAL A 1 106 ? -2.855 1.418 21.029 1.00 96.50 106 VAL A C 1
ATOM 797 O O . VAL A 1 106 ? -2.760 2.358 21.820 1.00 96.50 106 VAL A O 1
ATOM 800 N N . GLY A 1 107 ? -1.784 0.810 20.525 1.00 95.44 107 GLY A N 1
ATOM 801 C CA . GLY A 1 107 ? -0.425 1.247 20.793 1.00 95.44 107 GLY A CA 1
ATOM 802 C C . GLY A 1 107 ? -0.054 2.532 20.072 1.00 95.44 107 GLY A C 1
ATOM 803 O O . GLY A 1 107 ? -0.196 2.656 18.856 1.00 95.44 107 GLY A O 1
ATOM 804 N N . THR A 1 108 ? 0.456 3.486 20.848 1.00 92.81 108 THR A N 1
ATOM 805 C CA . THR A 1 108 ? 0.916 4.799 20.378 1.00 92.81 108 THR A CA 1
ATOM 806 C C . THR A 1 108 ? 2.435 4.963 20.503 1.00 92.81 108 THR A C 1
ATOM 808 O O . THR A 1 108 ? 2.986 6.002 20.136 1.00 92.81 108 THR A O 1
ATOM 811 N N . GLY A 1 109 ? 3.130 3.943 21.027 1.00 92.81 109 GLY A N 1
ATOM 812 C CA . GLY A 1 109 ? 4.540 4.013 21.419 1.00 92.81 109 GLY A CA 1
ATOM 813 C C . GLY A 1 109 ? 4.791 4.841 22.686 1.00 92.81 109 GLY A C 1
ATOM 814 O O . GLY A 1 109 ? 5.942 5.158 22.990 1.00 92.81 109 GLY A O 1
ATOM 815 N N . LYS A 1 110 ? 3.730 5.232 23.403 1.00 93.31 110 LYS A N 1
ATOM 816 C CA . LYS A 1 110 ? 3.772 6.013 24.644 1.00 93.31 110 LYS A CA 1
ATOM 817 C C . LYS A 1 110 ? 2.852 5.389 25.692 1.00 93.31 110 LYS A C 1
ATOM 819 O O . LYS A 1 110 ? 2.020 4.544 25.375 1.00 93.31 110 LYS A O 1
ATOM 824 N N . THR A 1 111 ? 3.022 5.813 26.948 1.00 96.38 111 THR A N 1
ATOM 825 C CA . THR A 1 111 ? 2.095 5.432 28.020 1.00 96.38 111 THR A CA 1
ATOM 826 C C . THR A 1 111 ? 0.784 6.198 27.871 1.00 96.38 111 THR A C 1
ATOM 828 O O . THR A 1 111 ? 0.782 7.425 27.919 1.00 96.38 111 THR A O 1
ATOM 831 N N . GLU A 1 112 ? -0.308 5.461 27.742 1.00 96.81 112 GLU A N 1
ATOM 832 C CA . GLU A 1 112 ? -1.685 5.941 27.672 1.00 96.81 112 GLU A CA 1
ATOM 833 C C . GLU A 1 112 ? -2.478 5.408 28.872 1.00 96.81 112 GLU A C 1
ATOM 835 O O . GLU A 1 112 ? -2.073 4.441 29.529 1.00 96.81 112 GLU A O 1
ATOM 840 N N . THR A 1 113 ? -3.616 6.035 29.170 1.00 98.12 113 THR A N 1
ATOM 841 C CA . THR A 1 113 ? -4.502 5.615 30.262 1.00 98.12 113 THR A CA 1
ATOM 842 C C . THR A 1 113 ? -5.963 5.651 29.845 1.00 98.12 113 THR A C 1
ATOM 844 O O . THR A 1 113 ? -6.354 6.433 28.981 1.00 98.12 113 THR A O 1
ATOM 847 N N . VAL A 1 114 ? -6.786 4.813 30.475 1.00 97.75 114 VAL A N 1
ATOM 848 C CA . VAL A 1 114 ? -8.233 4.778 30.256 1.00 97.75 114 VAL A CA 1
ATOM 849 C C . VAL A 1 114 ? -8.973 4.592 31.570 1.00 97.75 114 VAL A C 1
ATOM 851 O O . VAL A 1 114 ? -8.570 3.796 32.422 1.00 97.75 114 VAL A O 1
ATOM 854 N N . ASN A 1 115 ? -10.072 5.327 31.707 1.00 97.12 115 ASN A N 1
ATOM 855 C CA . ASN A 1 115 ? -11.093 5.122 32.718 1.00 97.12 115 ASN A CA 1
ATOM 856 C C . ASN A 1 115 ? -12.263 4.335 32.107 1.00 97.12 115 ASN A C 1
ATOM 858 O O . ASN A 1 115 ? -13.010 4.865 31.279 1.00 97.12 115 ASN A O 1
ATOM 862 N N . LEU A 1 116 ? -12.428 3.077 32.516 1.00 96.19 116 LEU A N 1
ATOM 863 C CA . LEU A 1 116 ? -13.413 2.163 31.936 1.00 96.19 116 LEU A CA 1
ATOM 864 C C . LEU A 1 116 ? -14.860 2.547 32.276 1.00 96.19 116 LEU A C 1
ATOM 866 O O . LEU A 1 116 ? -15.760 2.204 31.506 1.00 96.19 116 LEU A O 1
ATOM 870 N N . LEU A 1 117 ? -15.086 3.326 33.346 1.00 93.75 117 LEU A N 1
ATOM 871 C CA . LEU A 1 117 ? -16.400 3.916 33.662 1.00 93.75 117 LEU A CA 1
ATOM 872 C C . LEU A 1 117 ? -16.929 4.748 32.494 1.00 93.75 117 LEU A C 1
ATOM 874 O O . LEU A 1 117 ? -18.109 4.691 32.166 1.00 93.75 117 LEU A O 1
ATOM 878 N N . ASN A 1 118 ? -16.031 5.466 31.821 1.00 92.88 118 ASN A N 1
ATOM 879 C CA . ASN A 1 118 ? -16.366 6.336 30.699 1.00 92.88 118 ASN A CA 1
ATOM 880 C C . ASN A 1 118 ? -16.384 5.593 29.351 1.00 92.88 118 ASN A C 1
ATOM 882 O O . ASN A 1 118 ? -16.592 6.225 28.321 1.00 92.88 118 ASN A O 1
ATOM 886 N N . CYS A 1 119 ? -16.135 4.279 29.351 1.00 89.88 119 CYS A N 1
ATOM 887 C CA . CYS A 1 119 ? -16.117 3.429 28.156 1.00 89.88 119 CYS A CA 1
ATOM 888 C C . CYS A 1 119 ? -17.253 2.390 28.145 1.00 89.88 119 CYS A C 1
ATOM 890 O O . CYS A 1 119 ? -17.314 1.572 27.231 1.00 89.88 119 CYS A O 1
ATOM 892 N N . GLY A 1 120 ? -18.105 2.358 29.179 1.00 89.75 120 GLY A N 1
ATOM 893 C CA . GLY A 1 120 ? -19.203 1.388 29.290 1.00 89.75 120 GLY A CA 1
ATOM 894 C C . GLY A 1 120 ? -18.769 -0.059 29.573 1.00 89.75 120 GLY A C 1
ATOM 895 O O . GLY A 1 120 ? -19.563 -0.977 29.373 1.00 89.75 120 GLY A O 1
ATOM 896 N N . VAL A 1 121 ? -17.526 -0.275 30.029 1.00 93.88 121 VAL A N 1
ATOM 897 C CA . VAL A 1 121 ? -16.932 -1.612 30.266 1.00 93.88 121 VAL A CA 1
ATOM 898 C C . VAL A 1 121 ? -16.291 -1.774 31.657 1.00 93.88 121 VAL A C 1
ATOM 900 O O . VAL A 1 121 ? -15.489 -2.678 31.879 1.00 93.88 121 VAL A O 1
ATOM 903 N N . ASN A 1 122 ? -16.620 -0.888 32.600 1.00 95.50 122 ASN A N 1
ATOM 904 C CA . ASN A 1 122 ? -16.161 -0.968 33.990 1.00 95.50 122 ASN A CA 1
ATOM 905 C C . ASN A 1 122 ? -16.706 -2.207 34.702 1.00 95.50 122 ASN A C 1
ATOM 907 O O . ASN A 1 122 ? -17.909 -2.430 34.633 1.00 95.50 122 ASN A O 1
ATOM 911 N N . ASP A 1 123 ? -15.862 -2.928 35.442 1.00 94.75 123 ASP A N 1
ATOM 912 C CA . ASP A 1 123 ? -16.235 -4.124 36.220 1.00 94.75 123 ASP A CA 1
ATOM 913 C C . ASP A 1 123 ? -16.878 -5.241 35.388 1.00 94.75 123 ASP A C 1
ATOM 915 O O . ASP A 1 123 ? -17.740 -5.978 35.857 1.00 94.75 123 ASP A O 1
ATOM 919 N N . LEU A 1 124 ? -16.463 -5.362 34.125 1.00 96.00 124 LEU A N 1
ATOM 920 C CA . LEU A 1 124 ? -17.053 -6.320 33.184 1.00 96.00 124 LEU A CA 1
ATOM 921 C C . LEU A 1 124 ? -16.029 -7.169 32.448 1.00 96.00 124 LEU A C 1
ATOM 923 O O . LEU A 1 124 ? -16.389 -8.161 31.842 1.00 96.00 124 LEU A O 1
ATOM 927 N N . LEU A 1 125 ? -14.764 -6.752 32.416 1.00 97.12 125 LEU A N 1
ATOM 928 C CA . LEU A 1 125 ? -13.752 -7.415 31.600 1.00 97.12 125 LEU A CA 1
ATOM 929 C C . LEU A 1 125 ? -13.353 -8.752 32.238 1.00 97.12 125 LEU A C 1
ATOM 931 O O . LEU A 1 125 ? -12.967 -8.791 33.408 1.00 97.12 125 LEU A O 1
ATOM 935 N N . ALA A 1 126 ? -13.361 -9.824 31.447 1.00 97.50 126 ALA A N 1
ATOM 936 C CA . ALA A 1 126 ? -12.996 -11.172 31.883 1.00 97.50 126 ALA A CA 1
ATOM 937 C C . ALA A 1 126 ? -11.854 -11.791 31.071 1.00 97.50 126 ALA A C 1
ATOM 939 O O . ALA A 1 126 ? -11.138 -12.660 31.577 1.00 97.50 126 ALA A O 1
ATOM 940 N N . ALA A 1 127 ? -11.662 -11.368 29.823 1.00 97.94 127 ALA A N 1
ATOM 941 C CA . ALA A 1 127 ? -10.663 -11.930 28.924 1.00 97.94 127 ALA A CA 1
ATOM 942 C C . ALA A 1 127 ? -9.928 -10.850 28.129 1.00 97.94 127 ALA A C 1
ATOM 944 O O . ALA A 1 127 ? -10.314 -9.683 28.108 1.00 97.94 127 ALA A O 1
ATOM 945 N N . TRP A 1 128 ? -8.824 -11.244 27.503 1.00 98.12 128 TRP A N 1
ATOM 946 C CA . TRP A 1 128 ? -8.025 -10.381 26.651 1.00 98.12 128 TRP A CA 1
ATOM 947 C C . TRP A 1 128 ? -7.259 -11.179 25.594 1.00 98.12 128 TRP A C 1
ATOM 949 O O . TRP A 1 128 ? -7.057 -12.390 25.711 1.00 98.12 128 TRP A O 1
ATOM 959 N N . PHE A 1 129 ? -6.822 -10.478 24.556 1.00 98.12 129 PHE A N 1
ATOM 960 C CA . PHE A 1 129 ? -5.867 -10.948 23.556 1.00 98.12 129 PHE A CA 1
ATOM 961 C C . PHE A 1 129 ? -5.160 -9.748 22.933 1.00 98.12 129 PHE A C 1
ATOM 963 O O . PHE A 1 129 ? -5.530 -8.597 23.174 1.00 98.12 129 PHE A O 1
ATOM 970 N N . TRP A 1 130 ? -4.149 -10.006 22.109 1.00 98.31 130 TRP A N 1
ATOM 971 C CA . TRP A 1 130 ? -3.457 -8.951 21.379 1.00 98.31 130 TRP A CA 1
ATOM 972 C C . TRP A 1 130 ? -3.161 -9.351 19.941 1.00 98.31 130 TRP A C 1
ATOM 974 O O . TRP A 1 130 ? -3.117 -10.536 19.619 1.00 98.31 130 TRP A O 1
ATOM 984 N N . ARG A 1 131 ? -2.967 -8.365 19.067 1.00 97.38 131 ARG A N 1
ATOM 985 C CA . ARG A 1 131 ? -2.545 -8.574 17.677 1.00 97.38 131 ARG A CA 1
ATOM 986 C C . ARG A 1 131 ? -1.837 -7.355 17.109 1.00 97.38 131 ARG A C 1
ATOM 988 O O . ARG A 1 131 ? -1.881 -6.278 17.700 1.00 97.38 131 ARG A O 1
ATOM 995 N N . GLU A 1 132 ? -1.199 -7.551 15.963 1.00 95.31 132 GLU A N 1
ATOM 996 C CA . GLU A 1 132 ? -0.682 -6.463 15.139 1.00 95.31 132 GLU A CA 1
ATOM 997 C C . GLU A 1 132 ? -1.729 -6.061 14.102 1.00 95.31 132 GLU A C 1
ATOM 999 O O . GLU A 1 132 ? -2.373 -6.911 13.485 1.00 95.31 132 GLU A O 1
ATOM 1004 N N . VAL A 1 133 ? -1.876 -4.757 13.916 1.00 93.12 133 VAL A N 1
ATOM 1005 C CA . VAL A 1 133 ? -2.851 -4.132 13.032 1.00 93.12 133 VAL A CA 1
ATOM 1006 C C . VAL A 1 133 ? -2.133 -3.152 12.121 1.00 93.12 133 VAL A C 1
ATOM 1008 O O . VAL A 1 133 ? -1.389 -2.280 12.581 1.00 93.12 133 VAL A O 1
ATOM 1011 N N . ASP A 1 134 ? -2.402 -3.237 10.818 1.00 88.69 134 ASP A N 1
ATOM 1012 C CA . ASP A 1 134 ? -1.910 -2.235 9.882 1.00 88.69 134 ASP A CA 1
ATOM 1013 C C . ASP A 1 134 ? -2.850 -1.028 9.847 1.00 88.69 134 ASP A C 1
ATOM 1015 O O . ASP A 1 134 ? -3.772 -0.932 9.033 1.00 88.69 134 ASP A O 1
ATOM 1019 N N . LEU A 1 135 ? -2.576 -0.064 10.727 1.00 87.19 135 LEU A N 1
ATOM 1020 C CA . LEU A 1 135 ? -3.343 1.177 10.821 1.00 87.19 135 LEU A CA 1
ATOM 1021 C C . LEU A 1 135 ? -3.351 1.978 9.507 1.00 87.19 135 LEU A C 1
ATOM 1023 O O . LEU A 1 135 ? -4.257 2.784 9.305 1.00 87.19 135 LEU A O 1
ATOM 1027 N N . ARG A 1 136 ? -2.400 1.752 8.586 1.00 84.00 136 ARG A N 1
ATOM 1028 C CA . ARG A 1 136 ? -2.366 2.440 7.282 1.00 84.00 136 ARG A CA 1
ATOM 1029 C C . ARG A 1 136 ? -3.546 2.080 6.396 1.00 84.00 136 ARG A C 1
ATOM 1031 O O . ARG A 1 136 ? -3.935 2.913 5.580 1.00 84.00 136 ARG A O 1
ATOM 1038 N N . ILE A 1 137 ? -4.129 0.896 6.582 1.00 86.25 137 ILE A N 1
ATOM 1039 C CA . ILE A 1 137 ? -5.308 0.451 5.830 1.00 86.25 137 ILE A CA 1
ATOM 1040 C C . ILE A 1 137 ? -6.565 1.210 6.280 1.00 86.25 137 ILE A C 1
ATOM 1042 O O . ILE A 1 137 ? -7.493 1.363 5.494 1.00 86.25 137 ILE A O 1
ATOM 1046 N N . GLY A 1 138 ? -6.575 1.753 7.499 1.00 90.75 138 GLY A N 1
ATOM 1047 C CA . GLY A 1 138 ? -7.682 2.529 8.049 1.00 90.75 138 GLY A CA 1
ATOM 1048 C C . GLY A 1 138 ? -8.493 1.760 9.089 1.00 90.75 138 GLY A C 1
ATOM 1049 O O . GLY A 1 138 ? -8.384 0.543 9.242 1.00 90.75 138 GLY A O 1
ATOM 1050 N N . ALA A 1 139 ? -9.301 2.501 9.839 1.00 95.00 139 ALA A N 1
ATOM 1051 C CA . ALA A 1 139 ? -10.162 1.976 10.884 1.00 95.00 139 ALA A CA 1
ATOM 1052 C C . ALA A 1 139 ? -11.454 2.795 11.003 1.00 95.00 139 ALA A C 1
ATOM 1054 O O . ALA A 1 139 ? -11.476 3.988 10.690 1.00 95.00 139 ALA A O 1
ATOM 1055 N N . ILE A 1 140 ? -12.515 2.155 11.488 1.00 97.12 140 ILE A N 1
ATOM 1056 C CA . ILE A 1 140 ? -13.807 2.790 11.760 1.00 97.12 140 ILE A CA 1
ATOM 1057 C C . ILE A 1 140 ? -14.097 2.687 13.254 1.00 97.12 140 ILE A C 1
ATOM 1059 O O . ILE A 1 140 ? -14.158 1.587 13.795 1.00 97.12 140 ILE A O 1
ATOM 1063 N N . GLU A 1 141 ? -14.279 3.825 13.916 1.00 97.25 141 GLU A N 1
ATOM 1064 C CA . GLU A 1 141 ? -14.703 3.888 15.313 1.00 97.25 141 GLU A CA 1
ATOM 1065 C C . GLU A 1 141 ? -16.233 3.948 15.358 1.00 97.25 141 GLU A C 1
ATOM 1067 O O . GLU A 1 141 ? -16.836 4.904 14.864 1.00 97.25 141 GLU A O 1
ATOM 1072 N N . MET A 1 142 ? -16.846 2.917 15.932 1.00 96.81 142 MET A N 1
ATOM 1073 C CA . MET A 1 142 ? -18.288 2.755 16.089 1.00 96.81 142 MET A CA 1
ATOM 1074 C C . MET A 1 142 ? -18.681 2.978 17.544 1.00 96.81 142 MET A C 1
ATOM 1076 O O . MET A 1 142 ? -18.026 2.444 18.438 1.00 96.81 142 MET A O 1
ATOM 1080 N N . TYR A 1 143 ? -19.738 3.754 17.766 1.00 96.62 143 TYR A N 1
ATOM 1081 C CA . TYR A 1 143 ? -20.196 4.157 19.091 1.00 96.62 143 TYR A CA 1
ATOM 1082 C C . TYR A 1 143 ? -21.665 3.803 19.298 1.00 96.62 143 TYR A C 1
ATOM 1084 O O . TYR A 1 143 ? -22.496 4.062 18.419 1.00 96.62 143 TYR A O 1
ATOM 1092 N N . SER A 1 144 ? -21.968 3.280 20.487 1.00 95.31 144 SER A N 1
ATOM 1093 C CA . SER A 1 144 ? -23.324 2.878 20.873 1.00 95.31 144 SER A CA 1
ATOM 1094 C C . SER A 1 144 ? -24.241 4.041 21.256 1.00 95.31 144 SER A C 1
ATOM 1096 O O . SER A 1 144 ? -25.425 3.862 21.503 1.00 95.31 144 SER A O 1
ATOM 1098 N N . GLU A 1 145 ? -23.699 5.255 21.357 1.00 95.31 145 GLU A N 1
ATOM 1099 C CA . GLU A 1 145 ? -24.460 6.447 21.715 1.00 95.31 145 GLU A CA 1
ATOM 1100 C C . GLU A 1 145 ? -24.167 7.614 20.765 1.00 95.31 145 GLU A C 1
ATOM 1102 O O . GLU A 1 145 ? -23.305 7.560 19.881 1.00 95.31 145 GLU A O 1
ATOM 1107 N N . LEU A 1 146 ? -24.916 8.700 20.950 1.00 96.38 146 LEU A N 1
ATOM 1108 C CA . LEU A 1 146 ? -24.772 9.943 20.199 1.00 96.38 146 LEU A CA 1
ATOM 1109 C C . LEU A 1 146 ? -23.463 10.651 20.532 1.00 96.38 146 LEU A C 1
ATOM 1111 O O . LEU A 1 146 ? -22.936 10.542 21.631 1.00 96.38 146 LEU A O 1
ATOM 1115 N N . ASN A 1 147 ? -22.991 11.487 19.609 1.00 95.88 147 ASN A N 1
ATOM 1116 C CA . ASN A 1 147 ? -21.839 12.365 19.828 1.00 95.88 147 ASN A CA 1
ATOM 1117 C C . ASN A 1 147 ? -20.577 11.621 20.293 1.00 95.88 147 ASN A C 1
ATOM 1119 O O . ASN A 1 147 ? -19.749 12.190 21.007 1.00 95.88 147 ASN A O 1
ATOM 1123 N N . PHE A 1 148 ? -20.404 10.382 19.824 1.00 95.31 148 PHE A N 1
ATOM 1124 C CA . PHE A 1 148 ? -19.205 9.580 20.047 1.00 95.31 148 PHE A CA 1
ATOM 1125 C C . PHE A 1 148 ? -18.970 9.223 21.525 1.00 95.31 148 PHE A C 1
ATOM 1127 O O . PHE A 1 148 ? -17.823 9.198 21.982 1.00 95.31 148 PHE A O 1
ATOM 1134 N N . THR A 1 149 ? -20.051 8.988 22.274 1.00 92.81 149 THR A N 1
ATOM 1135 C CA . THR A 1 149 ? -20.025 8.513 23.667 1.00 92.81 149 THR A CA 1
ATOM 1136 C C . THR A 1 149 ? -20.426 7.039 23.766 1.00 92.81 149 THR A C 1
ATOM 1138 O O . THR A 1 149 ? -20.640 6.372 22.752 1.00 92.81 149 THR A O 1
ATOM 1141 N N . GLY A 1 150 ? -20.494 6.516 24.991 1.00 91.19 150 GLY A N 1
ATOM 1142 C CA . GLY A 1 150 ? -20.879 5.133 25.248 1.00 91.19 150 GLY A CA 1
ATOM 1143 C C . GLY A 1 150 ? -19.776 4.129 24.919 1.00 91.19 150 GLY A C 1
ATOM 1144 O O . GLY A 1 150 ? -18.579 4.424 25.011 1.00 91.19 150 GLY A O 1
ATOM 1145 N N . LEU A 1 151 ? -20.193 2.915 24.565 1.00 92.69 151 LEU A N 1
ATOM 1146 C CA . LEU A 1 151 ? -19.284 1.842 24.197 1.00 92.69 151 LEU A CA 1
ATOM 1147 C C . LEU A 1 151 ? -18.696 2.112 22.815 1.00 92.69 151 LEU A C 1
ATOM 1149 O O . LEU A 1 151 ? -19.419 2.436 21.874 1.00 92.69 151 LEU A O 1
ATOM 1153 N N . ARG A 1 152 ? -17.378 1.933 22.687 1.00 94.19 152 ARG A N 1
ATOM 1154 C CA . ARG A 1 152 ? -16.666 2.070 21.416 1.00 94.19 152 ARG A CA 1
ATOM 1155 C C . ARG A 1 152 ? -16.123 0.731 20.939 1.00 94.19 152 ARG A C 1
ATOM 1157 O O . ARG A 1 152 ? -15.334 0.104 21.641 1.00 94.19 152 ARG A O 1
ATOM 1164 N N . HIS A 1 153 ? -16.451 0.365 19.706 1.00 93.25 153 HIS A N 1
ATOM 1165 C CA . HIS A 1 153 ? -15.831 -0.746 18.988 1.00 93.25 153 HIS A CA 1
ATOM 1166 C C . HIS A 1 153 ? -15.069 -0.224 17.764 1.00 93.25 153 HIS A C 1
ATOM 1168 O O . HIS A 1 153 ? -15.575 0.641 17.049 1.00 93.25 153 HIS A O 1
ATOM 1174 N N . THR A 1 154 ? -13.859 -0.731 17.511 1.00 95.81 154 THR A N 1
ATOM 1175 C CA . THR A 1 154 ? -13.040 -0.280 16.375 1.00 95.81 154 THR A CA 1
ATOM 1176 C C . THR A 1 154 ? -12.911 -1.381 15.329 1.00 95.81 154 THR A C 1
ATOM 1178 O O . THR A 1 154 ? -12.305 -2.417 15.582 1.00 95.81 154 THR A O 1
ATOM 1181 N N . LEU A 1 155 ? -13.422 -1.143 14.119 1.00 96.44 155 LEU A N 1
ATOM 1182 C CA . LEU A 1 155 ? -13.158 -2.014 12.974 1.00 96.44 155 LEU A CA 1
ATOM 1183 C C . LEU A 1 155 ? -11.821 -1.629 12.356 1.00 96.44 155 LEU A C 1
ATOM 1185 O O . LEU A 1 155 ? -11.737 -0.632 11.639 1.00 96.44 155 LEU A O 1
ATOM 1189 N N . PHE A 1 156 ? -10.780 -2.413 12.605 1.00 96.12 156 PHE A N 1
ATOM 1190 C CA . PHE A 1 156 ? -9.504 -2.248 11.918 1.00 96.12 156 PHE A CA 1
ATOM 1191 C C . PHE A 1 156 ? -9.554 -2.942 10.560 1.00 96.12 156 PHE A C 1
ATOM 1193 O O . PHE A 1 156 ? -9.600 -4.167 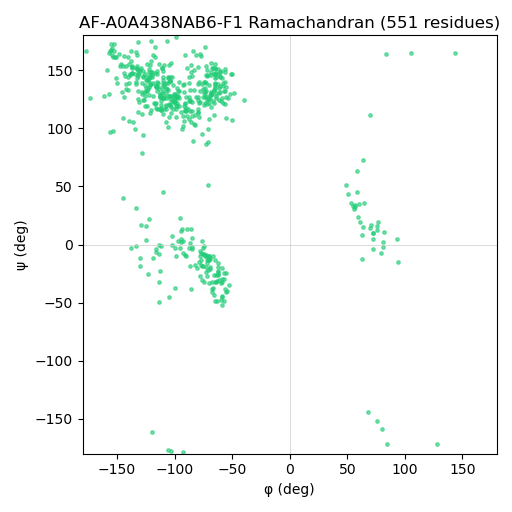10.490 1.00 96.12 156 PHE A O 1
ATOM 1200 N N . LEU A 1 157 ? -9.540 -2.181 9.464 1.00 93.75 157 LEU A N 1
ATOM 1201 C CA . LEU A 1 157 ? -9.808 -2.731 8.131 1.00 93.75 157 LEU A CA 1
ATOM 1202 C C . LEU A 1 157 ? -8.786 -3.789 7.693 1.00 93.75 157 LEU A C 1
ATOM 1204 O O . LEU A 1 157 ? -9.138 -4.686 6.937 1.00 93.75 157 LEU A O 1
ATOM 1208 N N . SER A 1 158 ? -7.559 -3.747 8.223 1.00 91.69 158 SER A N 1
ATOM 1209 C CA . SER A 1 158 ? -6.529 -4.766 7.970 1.00 91.69 158 SER A CA 1
ATOM 1210 C C . SER A 1 158 ? -6.899 -6.174 8.449 1.00 91.69 158 SER A C 1
ATOM 1212 O O . SER A 1 158 ? -6.233 -7.136 8.084 1.00 91.69 158 SER A O 1
ATOM 1214 N N . GLU A 1 159 ? -7.914 -6.306 9.301 1.00 93.88 159 GLU A N 1
ATOM 1215 C CA . GLU A 1 159 ? -8.370 -7.585 9.858 1.00 93.88 159 GLU A CA 1
ATOM 1216 C C . GLU A 1 159 ? -9.462 -8.239 9.015 1.00 93.88 159 GLU A C 1
ATOM 1218 O O . GLU A 1 159 ? -9.846 -9.379 9.276 1.00 93.88 159 GLU A O 1
ATOM 1223 N N . TRP A 1 160 ? -9.982 -7.526 8.022 1.00 93.00 160 TRP A N 1
ATOM 1224 C CA . TRP A 1 160 ? -11.163 -7.926 7.275 1.00 93.00 160 TRP A CA 1
ATOM 1225 C C . TRP A 1 160 ? -10.841 -7.964 5.792 1.00 93.00 160 TRP A C 1
ATOM 1227 O O . TRP A 1 160 ? -10.246 -7.038 5.251 1.00 93.00 160 TRP A O 1
ATOM 1237 N N . GLU A 1 161 ? -11.272 -9.016 5.108 1.00 90.12 161 GLU A N 1
ATOM 1238 C CA . GLU A 1 161 ? -11.088 -9.114 3.663 1.00 90.12 161 GLU A CA 1
ATOM 1239 C C . GLU A 1 161 ? -11.863 -7.997 2.940 1.00 90.12 161 GLU A C 1
ATOM 1241 O O . GLU A 1 161 ? -13.058 -7.799 3.177 1.00 90.12 161 GLU A O 1
ATOM 1246 N N . ALA A 1 162 ? -11.191 -7.247 2.064 1.00 90.06 162 ALA A N 1
ATOM 1247 C CA . ALA A 1 162 ? -11.842 -6.206 1.271 1.00 90.06 162 ALA A CA 1
ATOM 1248 C C . ALA A 1 162 ? -12.872 -6.805 0.308 1.00 90.06 162 ALA A C 1
ATOM 1250 O O . ALA A 1 162 ? -12.696 -7.901 -0.212 1.00 90.06 162 ALA A O 1
ATOM 1251 N N . ASN A 1 163 ? -13.908 -6.035 -0.021 1.00 90.69 163 ASN A N 1
ATOM 1252 C CA . ASN A 1 163 ? -14.960 -6.403 -0.977 1.00 90.69 163 ASN A CA 1
ATOM 1253 C C . ASN A 1 163 ? -15.811 -7.625 -0.589 1.00 90.69 163 ASN A C 1
ATOM 1255 O O . ASN A 1 163 ? -16.664 -8.035 -1.376 1.00 90.69 163 ASN A O 1
ATOM 1259 N N . VAL A 1 164 ? -15.653 -8.137 0.631 1.00 93.69 164 VAL A N 1
ATOM 1260 C CA . VAL A 1 164 ? -16.489 -9.184 1.220 1.00 93.69 164 VAL A CA 1
ATOM 1261 C C . VAL A 1 164 ? -17.439 -8.560 2.241 1.00 93.69 164 VAL A C 1
ATOM 1263 O O . VAL A 1 164 ? -17.071 -7.632 2.960 1.00 93.69 164 VAL A O 1
ATOM 1266 N N . ILE A 1 165 ? -18.684 -9.038 2.268 1.00 97.12 165 ILE A N 1
ATOM 1267 C CA . ILE A 1 165 ? -19.655 -8.653 3.296 1.00 97.12 165 ILE A CA 1
ATOM 1268 C C . ILE A 1 165 ? -19.332 -9.437 4.567 1.00 97.12 165 ILE A C 1
ATOM 1270 O O . ILE A 1 165 ? -19.333 -10.668 4.560 1.00 97.12 165 ILE A O 1
ATOM 1274 N N . HIS A 1 166 ? -19.084 -8.712 5.653 1.00 97.06 166 HIS A N 1
ATOM 1275 C CA . HIS A 1 166 ? -18.813 -9.254 6.978 1.00 97.06 166 HIS A CA 1
ATOM 1276 C C . HIS A 1 166 ? -20.014 -9.014 7.879 1.00 97.06 166 HIS A C 1
ATOM 1278 O O . HIS A 1 166 ? -20.482 -7.884 8.021 1.00 97.06 166 HIS A O 1
ATOM 1284 N N . SER A 1 167 ? -20.509 -10.085 8.489 1.00 96.56 167 SER A N 1
ATOM 1285 C CA . SER A 1 167 ? -21.598 -10.010 9.456 1.00 96.56 167 SER A CA 1
ATOM 1286 C C . SER A 1 167 ? -21.080 -9.552 10.820 1.00 96.56 167 SER A C 1
ATOM 1288 O O . SER A 1 167 ? -20.034 -10.013 11.270 1.00 96.56 167 SER A O 1
ATOM 1290 N N . LEU A 1 168 ? -21.850 -8.695 11.488 1.00 96.44 168 LEU A N 1
ATOM 1291 C CA . LEU A 1 168 ? -21.664 -8.314 12.888 1.00 96.44 168 LEU A CA 1
ATOM 1292 C C . LEU A 1 168 ? -22.523 -9.164 13.838 1.00 96.44 168 LEU A C 1
ATOM 1294 O O . LEU A 1 168 ? -22.490 -8.948 15.045 1.00 96.44 168 LEU A O 1
ATOM 1298 N N . ALA A 1 169 ? -23.281 -10.142 13.330 1.00 94.94 169 ALA A N 1
ATOM 1299 C CA . ALA A 1 169 ? -24.254 -10.892 14.117 1.00 94.94 169 ALA A CA 1
ATOM 1300 C C . ALA A 1 169 ? -23.617 -11.560 15.348 1.00 94.94 169 ALA A C 1
ATOM 1302 O O . ALA A 1 169 ? -22.730 -12.412 15.249 1.00 94.94 169 ALA A O 1
ATOM 1303 N N . GLY A 1 170 ? -24.116 -11.205 16.532 1.00 92.94 170 GLY A N 1
ATOM 1304 C CA . GLY A 1 170 ? -23.610 -11.699 17.815 1.00 92.94 170 GLY A CA 1
ATOM 1305 C C . GLY A 1 170 ? -22.351 -10.990 18.332 1.00 92.94 170 GLY A C 1
ATOM 1306 O O . GLY A 1 170 ? -21.853 -11.360 19.397 1.00 92.94 170 GLY A O 1
ATOM 1307 N N . MET A 1 171 ? -21.843 -9.980 17.623 1.00 94.88 171 MET A N 1
ATOM 1308 C CA . MET A 1 171 ? -20.990 -8.940 18.203 1.00 94.88 171 MET A CA 1
ATOM 1309 C C . MET A 1 171 ? -21.871 -7.917 18.927 1.00 94.88 171 MET A C 1
ATOM 1311 O O . MET A 1 171 ? -23.020 -7.708 18.549 1.00 94.88 171 MET A O 1
ATOM 1315 N N . TRP A 1 172 ? -21.332 -7.241 19.944 1.00 92.81 172 TRP A N 1
ATOM 1316 C CA . TRP A 1 172 ? -22.117 -6.280 20.729 1.00 92.81 172 TRP A CA 1
ATOM 1317 C C . TRP A 1 172 ? -22.627 -5.085 19.912 1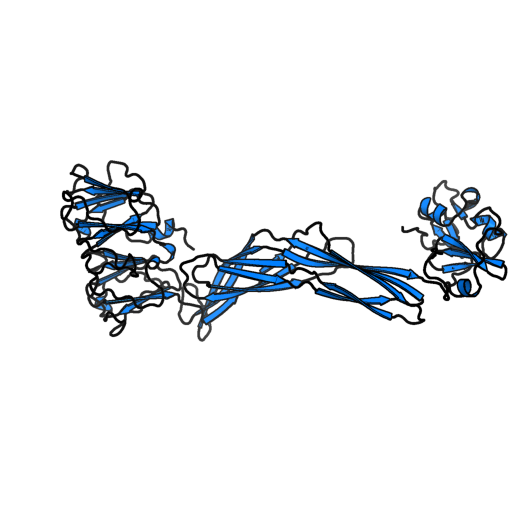.00 92.81 172 TRP A C 1
ATOM 1319 O O . TRP A 1 172 ? -23.702 -4.581 20.187 1.00 92.81 172 TRP A O 1
ATOM 1329 N N . MET A 1 173 ? -21.881 -4.652 18.889 1.00 93.38 173 MET A N 1
ATOM 1330 C CA . MET A 1 173 ? -22.273 -3.510 18.049 1.00 93.38 173 MET A CA 1
ATOM 1331 C C . MET A 1 173 ? -23.396 -3.836 17.046 1.00 93.38 173 MET A C 1
ATOM 1333 O O . MET A 1 173 ? -23.824 -2.958 16.300 1.00 93.38 173 MET A O 1
ATOM 1337 N N . ASN A 1 174 ? -23.846 -5.093 16.984 1.00 96.25 174 ASN A N 1
ATOM 1338 C CA . ASN A 1 174 ? -24.960 -5.490 16.134 1.00 96.25 174 ASN A CA 1
ATOM 1339 C C . ASN A 1 174 ? -26.251 -4.825 16.616 1.00 96.25 174 ASN A C 1
ATOM 1341 O O . ASN A 1 174 ? -26.656 -5.045 17.753 1.00 96.25 174 ASN A O 1
ATOM 1345 N N . ASP A 1 175 ? -26.889 -4.057 15.740 1.00 95.00 175 ASP A N 1
ATOM 1346 C CA . ASP A 1 175 ? -28.096 -3.273 16.010 1.00 95.00 175 ASP A CA 1
ATOM 1347 C C . ASP A 1 175 ? -27.934 -2.235 17.138 1.00 95.00 175 ASP A C 1
ATOM 1349 O O . ASP A 1 175 ? -28.916 -1.808 17.731 1.00 95.00 175 ASP A O 1
ATOM 1353 N N . ASP A 1 176 ? -26.702 -1.792 17.421 1.00 95.25 176 ASP A N 1
ATOM 1354 C CA . ASP A 1 176 ? -26.404 -0.849 18.521 1.00 95.25 176 ASP A CA 1
ATOM 1355 C C . ASP A 1 176 ? -25.651 0.406 18.039 1.00 95.25 176 ASP A C 1
ATOM 1357 O O . ASP A 1 176 ? -25.224 1.237 18.827 1.00 95.25 176 ASP A O 1
ATOM 1361 N N . LEU A 1 177 ? -25.424 0.565 16.730 1.00 96.06 177 LEU A N 1
ATOM 1362 C CA . LEU A 1 177 ? -24.633 1.676 16.194 1.00 96.06 177 LEU A CA 1
ATOM 1363 C C . LEU A 1 177 ? -25.428 2.983 16.106 1.00 96.06 177 LEU A C 1
ATOM 1365 O O . LEU A 1 177 ? -26.327 3.119 15.275 1.00 96.06 177 LEU A O 1
ATOM 1369 N N . THR A 1 178 ? -24.997 3.993 16.863 1.00 97.19 178 THR A N 1
ATOM 1370 C CA . THR A 1 178 ? -25.644 5.314 16.910 1.00 97.19 178 THR A CA 1
ATOM 1371 C C . THR A 1 178 ? -24.775 6.446 16.340 1.00 97.19 178 THR A C 1
ATOM 1373 O O . THR A 1 178 ? -25.300 7.399 15.751 1.00 97.19 178 THR A O 1
ATOM 1376 N N . SER A 1 179 ? -23.445 6.373 16.466 1.00 97.62 179 SER A N 1
ATOM 1377 C CA . SER A 1 179 ? -22.530 7.358 15.863 1.00 97.62 179 SER A CA 1
ATOM 1378 C C . SER A 1 179 ? -21.201 6.742 15.413 1.00 97.62 179 SER A C 1
ATOM 1380 O O . SER A 1 179 ? -20.793 5.688 15.896 1.00 97.62 179 SER A O 1
ATOM 1382 N N . ILE A 1 180 ? -20.525 7.371 14.444 1.00 97.69 180 ILE A N 1
ATOM 1383 C CA . ILE A 1 180 ? -19.335 6.801 13.784 1.00 97.69 180 ILE A CA 1
ATOM 1384 C C . ILE A 1 180 ? -18.270 7.838 13.424 1.00 97.69 180 ILE A C 1
ATOM 1386 O O . ILE A 1 180 ? -18.590 8.964 13.041 1.00 97.69 180 ILE A O 1
ATOM 1390 N N . LYS A 1 181 ? -16.996 7.430 13.459 1.00 97.62 181 LYS A N 1
ATOM 1391 C CA . LYS A 1 181 ? -15.839 8.182 12.937 1.00 97.62 181 LYS A CA 1
ATOM 1392 C C . LYS A 1 181 ? -14.956 7.300 12.061 1.00 97.62 181 LYS A C 1
ATOM 1394 O O . LYS A 1 181 ? -14.782 6.119 12.334 1.00 97.62 181 LYS A O 1
ATOM 1399 N N . TRP A 1 182 ? -14.339 7.887 11.040 1.00 96.44 182 TRP A N 1
ATOM 1400 C CA . TRP A 1 182 ? -13.462 7.170 10.104 1.00 96.44 182 TRP A CA 1
ATOM 1401 C C . TRP A 1 182 ? -12.281 8.029 9.636 1.00 96.44 182 TRP A C 1
ATOM 1403 O O . TRP A 1 182 ? -11.883 8.029 8.473 1.00 96.44 182 TRP A O 1
ATOM 1413 N N . LYS A 1 183 ? -11.697 8.799 10.559 1.00 94.50 183 LYS A N 1
ATOM 1414 C CA . LYS A 1 183 ? -10.618 9.768 10.275 1.00 94.50 183 LYS A CA 1
ATOM 1415 C C . LYS A 1 183 ? -9.334 9.134 9.731 1.00 94.50 183 LYS A C 1
ATOM 1417 O O . LYS A 1 183 ? -8.508 9.831 9.143 1.00 94.50 183 LYS A O 1
ATOM 1422 N N . THR A 1 184 ? -9.150 7.834 9.939 1.00 92.38 184 THR A N 1
ATOM 1423 C CA . THR A 1 184 ? -8.007 7.063 9.435 1.00 92.38 184 THR A CA 1
ATOM 1424 C C . THR A 1 184 ? -8.250 6.461 8.052 1.00 92.38 184 THR A C 1
ATOM 1426 O O . THR A 1 184 ? -7.298 5.967 7.453 1.00 92.38 184 THR A O 1
ATOM 1429 N N . LEU A 1 185 ? -9.484 6.503 7.535 1.00 91.75 185 LEU A N 1
ATOM 1430 C CA . LEU A 1 185 ? -9.822 5.974 6.217 1.00 91.75 185 LEU A CA 1
ATOM 1431 C C . LEU A 1 185 ? -9.071 6.762 5.135 1.00 91.75 185 LEU A C 1
ATOM 1433 O O . LEU A 1 185 ? -9.137 7.994 5.098 1.00 91.75 185 LEU A O 1
ATOM 1437 N N . GLN A 1 186 ? -8.343 6.053 4.275 1.00 87.31 186 GLN A N 1
ATOM 1438 C CA . GLN A 1 186 ? -7.555 6.653 3.204 1.00 87.31 186 GLN A CA 1
ATOM 1439 C C . GLN A 1 186 ? -8.458 7.165 2.092 1.00 87.31 186 GLN A C 1
ATOM 1441 O O . GLN A 1 186 ? -9.545 6.636 1.849 1.00 87.31 186 GLN A O 1
ATOM 1446 N N . ASP A 1 187 ? -7.972 8.170 1.371 1.00 85.88 187 ASP A N 1
ATOM 1447 C CA . ASP A 1 187 ? -8.653 8.636 0.176 1.00 85.88 187 ASP A CA 1
ATOM 1448 C C . ASP A 1 187 ? -8.802 7.493 -0.845 1.00 85.88 187 ASP A C 1
ATOM 1450 O O . ASP A 1 187 ? -7.911 6.660 -0.998 1.00 85.88 187 ASP A O 1
ATOM 1454 N N . GLY A 1 188 ? -9.960 7.409 -1.499 1.00 86.00 188 GLY A N 1
ATOM 1455 C CA . GLY A 1 188 ? -10.296 6.269 -2.352 1.00 86.00 188 GLY A CA 1
ATOM 1456 C C . GLY A 1 188 ? -10.689 4.987 -1.605 1.00 86.00 188 GLY A C 1
ATOM 1457 O O . GLY A 1 188 ? -10.731 3.938 -2.224 1.00 86.00 188 GLY A O 1
ATOM 1458 N N . GLN A 1 189 ? -11.015 5.014 -0.311 1.00 90.38 189 GLN A N 1
ATOM 1459 C CA . GLN A 1 189 ? -11.670 3.882 0.364 1.00 90.38 189 GLN A CA 1
ATOM 1460 C C . GLN A 1 189 ? -13.130 4.196 0.703 1.00 90.38 189 GLN A C 1
ATOM 1462 O O . GLN A 1 189 ? -13.515 5.350 0.876 1.00 90.38 189 GLN A O 1
ATOM 1467 N N . THR A 1 190 ? -13.957 3.163 0.812 1.00 93.81 190 THR A N 1
ATOM 1468 C CA . THR A 1 190 ? -15.360 3.266 1.232 1.00 93.81 190 THR A CA 1
ATOM 1469 C C . THR A 1 190 ? -15.704 2.163 2.210 1.00 93.81 190 THR A C 1
ATOM 1471 O O . THR A 1 190 ? -15.124 1.079 2.144 1.00 93.81 190 THR A O 1
ATOM 1474 N N . VAL A 1 191 ? -16.665 2.433 3.089 1.00 96.44 191 VAL A N 1
ATOM 1475 C CA . VAL A 1 191 ? -17.332 1.414 3.893 1.00 96.44 191 VAL A CA 1
ATOM 1476 C C . VAL A 1 191 ? -18.831 1.533 3.669 1.00 96.44 191 VAL A C 1
ATOM 1478 O O . VAL A 1 191 ? -19.401 2.623 3.716 1.00 96.44 191 VAL A O 1
ATOM 1481 N N . THR A 1 192 ? -19.463 0.400 3.414 1.00 97.12 192 THR A N 1
ATOM 1482 C CA . THR A 1 192 ? -20.913 0.272 3.390 1.00 97.12 192 THR A CA 1
ATOM 1483 C C . THR A 1 192 ? -21.346 -0.525 4.603 1.00 97.12 192 THR A C 1
ATOM 1485 O O . THR A 1 192 ? -20.740 -1.553 4.902 1.00 97.12 192 THR A O 1
ATOM 1488 N N . PHE A 1 193 ? -22.407 -0.070 5.258 1.00 97.94 193 PHE A N 1
ATOM 1489 C CA . PHE A 1 193 ? -23.100 -0.800 6.311 1.00 97.94 193 PHE A CA 1
ATOM 1490 C C . PHE A 1 193 ? -24.486 -1.249 5.841 1.00 97.94 193 PHE A C 1
ATOM 1492 O O . PHE A 1 193 ? -25.094 -0.577 5.005 1.00 97.94 193 PHE A O 1
ATOM 1499 N N . TRP A 1 194 ? -24.994 -2.352 6.390 1.00 98.25 194 TRP A N 1
ATOM 1500 C CA . TRP A 1 194 ? -26.325 -2.888 6.085 1.00 98.25 194 TRP A CA 1
ATOM 1501 C C . TRP A 1 194 ? -27.118 -3.257 7.326 1.00 98.25 194 TRP A C 1
ATOM 1503 O O . TRP A 1 194 ? -26.544 -3.609 8.356 1.00 98.25 194 TRP A O 1
ATOM 1513 N N . GLU A 1 195 ? -28.437 -3.203 7.159 1.00 97.19 195 GLU A N 1
ATOM 1514 C CA . GLU A 1 195 ? -29.440 -3.593 8.147 1.00 97.19 195 GLU A CA 1
ATOM 1515 C C . GLU A 1 195 ? -29.457 -5.097 8.430 1.00 97.19 195 GLU A C 1
ATOM 1517 O O . GLU A 1 195 ? -29.740 -5.514 9.545 1.00 97.19 195 GLU A O 1
ATOM 1522 N N . HIS A 1 196 ? -29.148 -5.931 7.433 1.00 97.75 196 HIS A N 1
ATOM 1523 C CA . HIS A 1 196 ? -29.153 -7.380 7.606 1.00 97.75 196 HIS A CA 1
ATOM 1524 C C . HIS A 1 196 ? -27.741 -7.990 7.569 1.00 97.75 196 HIS A C 1
ATOM 1526 O O . HIS A 1 196 ? -26.878 -7.515 6.823 1.00 97.75 196 HIS A O 1
ATOM 1532 N N . PRO A 1 197 ? -27.510 -9.099 8.303 1.00 97.06 197 PRO A N 1
ATOM 1533 C CA . PRO A 1 197 ? -26.229 -9.812 8.362 1.00 97.06 197 PRO A CA 1
ATOM 1534 C C . PRO A 1 197 ? -25.637 -10.269 7.021 1.00 97.06 197 PRO A C 1
ATOM 1536 O O . PRO A 1 197 ? -24.431 -10.486 6.928 1.00 97.06 197 PRO A O 1
ATOM 1539 N N . ASP A 1 198 ? -26.473 -10.457 6.001 1.00 96.50 198 ASP A N 1
ATOM 1540 C CA . ASP A 1 198 ? -26.095 -10.927 4.664 1.00 96.50 198 ASP A CA 1
ATOM 1541 C C . ASP A 1 198 ? -25.809 -9.784 3.673 1.00 96.50 198 ASP A C 1
ATOM 1543 O O . ASP A 1 198 ? -25.531 -10.032 2.499 1.00 96.50 198 ASP A O 1
ATOM 1547 N N . GLY A 1 199 ? -25.871 -8.530 4.135 1.00 96.44 199 GLY A N 1
ATOM 1548 C CA . GLY A 1 199 ? -25.723 -7.341 3.296 1.00 96.44 199 GLY A CA 1
ATOM 1549 C C . GLY A 1 199 ? -26.961 -7.011 2.459 1.00 96.44 199 GLY A C 1
ATOM 1550 O O . GLY A 1 199 ? -26.857 -6.297 1.460 1.00 96.44 199 GLY A O 1
ATOM 1551 N N . SER A 1 200 ? -28.128 -7.538 2.835 1.00 96.44 200 SER A N 1
ATOM 1552 C CA . SER A 1 200 ? -29.426 -7.102 2.315 1.00 96.44 200 SER A CA 1
ATOM 1553 C C . SER A 1 200 ? -30.060 -6.010 3.198 1.00 96.44 200 SER A C 1
ATOM 1555 O O . SER A 1 200 ? -29.469 -5.552 4.177 1.00 96.44 200 SER A O 1
ATOM 1557 N N . GLY A 1 201 ? -31.266 -5.562 2.835 1.00 95.38 201 GLY A N 1
ATOM 1558 C CA . GLY A 1 201 ? -31.999 -4.527 3.573 1.00 95.38 201 GLY A CA 1
ATOM 1559 C C . GLY A 1 201 ? -31.529 -3.104 3.264 1.00 95.38 201 GLY A C 1
ATOM 1560 O O . GLY A 1 201 ? -30.950 -2.835 2.205 1.00 95.38 201 GLY A O 1
ATOM 1561 N N . THR A 1 202 ? -31.817 -2.174 4.175 1.00 96.38 202 THR A N 1
ATOM 1562 C CA . THR A 1 202 ? -31.365 -0.783 4.057 1.00 96.38 202 THR A CA 1
ATOM 1563 C C . THR A 1 202 ? -29.838 -0.724 4.136 1.00 96.38 202 THR A C 1
ATOM 1565 O O . THR A 1 202 ? -29.226 -1.421 4.942 1.00 96.38 202 THR A O 1
ATOM 1568 N N . SER A 1 203 ? -29.204 0.112 3.308 1.00 96.44 203 SER A N 1
ATOM 1569 C CA . SER A 1 203 ? -27.744 0.274 3.292 1.00 96.44 203 SER A CA 1
ATOM 1570 C C . SER A 1 203 ? -27.323 1.716 3.543 1.00 96.44 203 SER A C 1
ATOM 1572 O O . SER A 1 203 ? -27.933 2.637 2.993 1.00 96.44 203 SER A O 1
ATOM 1574 N N . PHE A 1 204 ? -26.220 1.899 4.259 1.00 96.38 204 PHE A N 1
ATOM 1575 C CA . PHE A 1 204 ? -25.600 3.190 4.522 1.00 96.38 204 PHE A CA 1
ATOM 1576 C C . PHE A 1 204 ? -24.234 3.294 3.831 1.00 96.38 204 PHE A C 1
ATOM 1578 O O . PHE A 1 204 ? -23.316 2.536 4.134 1.00 96.38 204 PHE A O 1
ATOM 1585 N N . ASN A 1 205 ? -24.106 4.233 2.884 1.00 93.31 205 ASN A N 1
ATOM 1586 C CA . ASN A 1 205 ? -22.979 4.338 1.939 1.00 93.31 205 ASN A CA 1
ATOM 1587 C C . ASN A 1 205 ? -22.236 5.688 2.007 1.00 93.31 205 A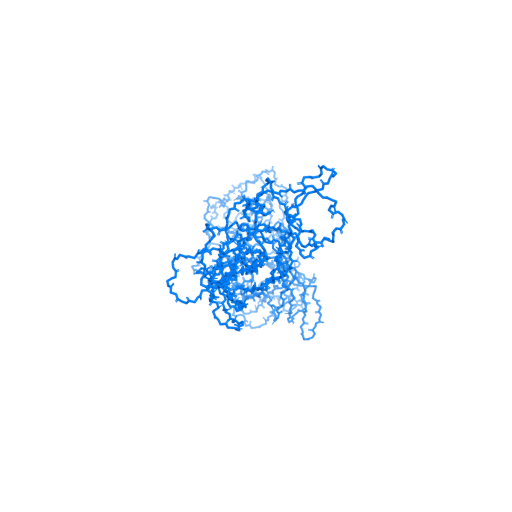SN A C 1
ATOM 1589 O O . ASN A 1 205 ? -21.617 6.117 1.027 1.00 93.31 205 ASN A O 1
ATOM 1593 N N . GLU A 1 206 ? -22.338 6.412 3.123 1.00 92.75 206 GLU A N 1
ATOM 1594 C CA . GLU A 1 206 ? -21.720 7.742 3.259 1.00 92.75 206 GLU A CA 1
ATOM 1595 C C . GLU A 1 206 ? -20.315 7.699 3.878 1.00 92.75 206 GLU A C 1
ATOM 1597 O O . GLU A 1 206 ? -19.612 8.710 3.871 1.00 92.75 206 GLU A O 1
ATOM 1602 N N . VAL A 1 207 ? -19.861 6.533 4.353 1.00 95.25 207 VAL A N 1
ATOM 1603 C CA . VAL A 1 207 ? -18.514 6.369 4.915 1.00 95.25 207 VAL A CA 1
ATOM 1604 C C . VAL A 1 207 ? -17.491 6.309 3.788 1.00 95.25 207 VAL A C 1
ATOM 1606 O O . VAL A 1 207 ? -17.254 5.272 3.165 1.00 95.25 207 VAL A O 1
ATOM 1609 N N . LYS A 1 208 ? -16.904 7.471 3.500 1.00 94.12 208 LYS A N 1
ATOM 1610 C CA . LYS A 1 208 ? -15.992 7.688 2.375 1.00 94.12 208 LYS A CA 1
ATOM 1611 C C . LYS A 1 208 ? -14.651 8.237 2.838 1.00 94.12 208 LYS A C 1
ATOM 1613 O O . LYS A 1 208 ? -14.553 9.097 3.717 1.00 94.12 208 LYS A O 1
ATOM 1618 N N . GLY A 1 209 ? -13.605 7.748 2.191 1.00 92.44 209 GLY A N 1
ATOM 1619 C CA . GLY A 1 209 ? -12.211 8.123 2.385 1.00 92.44 209 GLY A CA 1
ATOM 1620 C C . GLY A 1 209 ? -11.877 9.534 1.912 1.00 92.44 209 GLY A C 1
ATOM 1621 O O . GLY A 1 209 ? -10.960 10.159 2.433 1.00 92.44 209 GLY A O 1
ATOM 1622 N N . TRP A 1 210 ? -12.716 10.112 1.053 1.00 90.75 210 TRP A N 1
ATOM 1623 C CA . TRP A 1 210 ? -12.647 11.500 0.582 1.00 90.75 210 TRP A CA 1
ATOM 1624 C C . TRP A 1 210 ? -13.739 12.387 1.199 1.00 90.75 210 TRP A C 1
ATOM 1626 O O . TRP A 1 210 ? -14.592 11.909 1.951 1.00 90.75 210 TRP A O 1
ATOM 1636 N N . GLY A 1 211 ? -13.701 13.686 0.904 1.00 87.00 211 GLY A N 1
ATOM 1637 C CA . GLY A 1 211 ? -14.649 14.670 1.432 1.00 87.00 211 GLY A CA 1
ATOM 1638 C C . GLY A 1 211 ? -14.284 15.194 2.825 1.00 87.00 211 GLY A C 1
ATOM 1639 O O . GLY A 1 211 ? -13.452 14.622 3.532 1.00 87.00 211 GLY A O 1
ATOM 1640 N N . SER A 1 212 ? -14.906 16.312 3.206 1.00 84.25 212 SER A N 1
ATOM 1641 C CA . SER A 1 212 ? -14.587 17.052 4.435 1.00 84.25 212 SER A CA 1
ATOM 1642 C C . SER A 1 212 ? -15.167 16.432 5.707 1.00 84.25 212 SER A C 1
ATOM 1644 O O . SER A 1 212 ? -14.596 16.615 6.780 1.00 84.25 212 SER A O 1
ATOM 1646 N N . SER A 1 213 ? -16.278 15.696 5.607 1.00 88.56 213 SER A N 1
ATOM 1647 C CA . SER A 1 213 ? -16.872 15.011 6.757 1.00 88.56 213 SER A CA 1
ATOM 1648 C C . SER A 1 213 ? -16.263 13.622 6.941 1.00 88.56 213 SER A C 1
ATOM 1650 O O . SER A 1 213 ? -16.238 12.821 6.005 1.00 88.56 213 SER A O 1
ATOM 1652 N N . LYS A 1 214 ? -15.776 13.344 8.155 1.00 94.69 214 LYS A N 1
ATOM 1653 C CA . LYS A 1 214 ? -15.180 12.058 8.574 1.00 94.69 214 LYS A CA 1
ATOM 1654 C C . LYS A 1 214 ? -15.849 11.459 9.803 1.00 94.69 214 LYS A C 1
ATOM 1656 O O . LYS A 1 214 ? -15.263 10.616 10.487 1.00 94.69 214 LYS A O 1
ATOM 1661 N N . GLU A 1 215 ? -17.033 11.959 10.123 1.00 96.62 215 GLU A N 1
ATOM 1662 C CA . GLU A 1 215 ? -17.776 11.563 11.302 1.00 96.62 215 GLU A CA 1
ATOM 1663 C C . GLU A 1 215 ? -19.262 11.879 11.148 1.00 96.62 215 GLU A C 1
ATOM 1665 O O . GLU A 1 215 ? -19.639 12.834 10.468 1.00 96.62 215 GLU A O 1
ATOM 1670 N N . ILE A 1 216 ? -20.101 11.074 11.797 1.00 97.06 216 ILE A N 1
ATOM 1671 C CA . ILE A 1 216 ? -21.534 11.319 11.960 1.00 97.06 216 ILE A CA 1
ATOM 1672 C C . ILE A 1 216 ? -21.855 11.108 13.426 1.00 97.06 216 ILE A C 1
ATOM 1674 O O . ILE A 1 216 ? -21.740 9.997 13.937 1.00 97.06 216 ILE A O 1
ATOM 1678 N N . SER A 1 217 ? -22.235 12.191 14.098 1.00 97.12 217 SER A N 1
ATOM 1679 C CA . SER A 1 217 ? -22.539 12.191 15.528 1.00 97.12 217 SER A CA 1
ATOM 1680 C C . SER A 1 217 ? -23.930 11.646 15.860 1.00 97.12 217 SER A C 1
ATOM 1682 O O . SER A 1 217 ? -24.194 11.362 17.026 1.00 97.12 217 SER A O 1
ATOM 1684 N N . ASP A 1 218 ? -24.816 11.520 14.869 1.00 97.56 218 ASP A N 1
ATOM 1685 C CA . ASP A 1 218 ? -26.195 11.065 15.052 1.00 97.56 218 ASP A CA 1
ATOM 1686 C C . ASP A 1 218 ? -26.739 10.405 13.775 1.00 97.56 218 ASP A C 1
ATOM 1688 O O . ASP A 1 218 ? -27.205 11.088 12.857 1.00 97.56 218 ASP A O 1
ATOM 1692 N N . LEU A 1 219 ? -26.697 9.070 13.732 1.00 96.75 219 LEU A N 1
ATOM 1693 C CA . LEU A 1 219 ? -27.192 8.270 12.606 1.00 96.75 219 LEU A CA 1
ATOM 1694 C C . LEU A 1 219 ? -28.724 8.227 12.502 1.00 96.75 219 LEU A C 1
ATOM 1696 O O . LEU A 1 219 ? -29.256 7.787 11.478 1.00 96.75 219 LEU A O 1
ATOM 1700 N N . ARG A 1 220 ? -29.472 8.732 13.495 1.00 95.62 220 ARG A N 1
ATOM 1701 C CA . ARG A 1 220 ? -30.943 8.829 13.401 1.00 95.62 220 ARG A CA 1
ATOM 1702 C C . ARG A 1 220 ? -31.352 9.793 12.296 1.00 95.62 220 ARG A C 1
ATOM 1704 O O . ARG A 1 220 ? -32.347 9.556 11.613 1.00 95.62 220 ARG A O 1
ATOM 1711 N N . ASN A 1 221 ? -30.543 10.826 12.054 1.00 94.44 221 ASN A N 1
ATOM 1712 C CA . ASN A 1 221 ? -30.737 11.763 10.945 1.00 94.44 221 ASN A CA 1
ATOM 1713 C C . ASN A 1 221 ? -30.643 11.073 9.575 1.00 94.44 221 ASN A C 1
ATOM 1715 O O . ASN A 1 221 ? -31.284 11.509 8.620 1.00 94.44 221 ASN A O 1
ATOM 1719 N N . ASN A 1 222 ? -29.909 9.962 9.499 1.00 93.56 222 ASN A N 1
ATOM 1720 C CA . ASN A 1 222 ? -29.764 9.131 8.307 1.00 93.56 222 ASN A CA 1
ATOM 1721 C C . ASN A 1 222 ? -30.717 7.921 8.301 1.00 93.56 222 ASN A C 1
ATOM 1723 O O . ASN A 1 222 ? -30.663 7.121 7.371 1.00 93.56 222 ASN A O 1
ATOM 1727 N N . ARG A 1 223 ? -31.596 7.784 9.311 1.00 93.88 223 ARG A N 1
ATOM 1728 C CA . ARG A 1 223 ? -32.476 6.616 9.520 1.00 93.88 223 ARG A CA 1
ATOM 1729 C C . ARG A 1 223 ? -31.709 5.286 9.547 1.00 93.88 223 ARG A C 1
ATOM 1731 O O . ARG A 1 223 ? -32.204 4.282 9.049 1.00 93.88 223 ARG A O 1
ATOM 1738 N N . PHE A 1 224 ? -30.501 5.306 10.109 1.00 95.25 224 PHE A N 1
ATOM 1739 C CA . PHE A 1 224 ? -29.596 4.154 10.162 1.00 95.25 224 PHE A CA 1
ATOM 1740 C C . PHE A 1 224 ? -28.987 3.967 11.565 1.00 95.25 224 PHE A C 1
ATOM 1742 O O . PHE A 1 224 ? -27.841 3.560 11.716 1.00 95.25 224 PHE A O 1
ATOM 1749 N N . CYS A 1 225 ? -29.744 4.342 12.596 1.00 94.94 225 CYS A N 1
ATOM 1750 C CA . CYS A 1 225 ? -29.383 4.147 14.000 1.00 94.94 225 CYS A CA 1
ATOM 1751 C C . CYS A 1 225 ? -29.863 2.771 14.457 1.00 94.94 225 CYS A C 1
ATOM 1753 O O . CYS A 1 225 ? -30.987 2.412 14.113 1.00 94.94 225 CYS A O 1
ATOM 1755 N N . ASP A 1 226 ? -29.052 2.059 15.236 1.00 94.56 226 ASP A N 1
ATOM 1756 C CA . ASP A 1 226 ? -29.426 0.825 15.949 1.00 94.56 226 ASP A CA 1
ATOM 1757 C C . ASP A 1 226 ? -29.960 -0.285 15.027 1.00 94.56 226 ASP A C 1
ATOM 1759 O O . ASP A 1 226 ? -30.864 -1.043 15.364 1.00 94.56 226 ASP A O 1
ATOM 1763 N N . VAL A 1 227 ? -29.419 -0.346 13.808 1.00 96.06 227 VAL A N 1
ATOM 1764 C CA . VAL A 1 227 ? -29.813 -1.332 12.787 1.00 96.06 227 VAL A CA 1
ATOM 1765 C C . VAL A 1 227 ? -28.621 -1.996 12.109 1.00 96.06 227 VAL A C 1
ATOM 1767 O O . VAL A 1 227 ? -28.802 -2.795 11.204 1.00 96.06 227 VAL A O 1
ATOM 1770 N N . VAL A 1 228 ? -27.378 -1.639 12.450 1.00 96.69 228 VAL A N 1
ATOM 1771 C CA . VAL A 1 228 ? -26.229 -2.179 11.715 1.00 96.69 228 VAL A CA 1
ATOM 1772 C C . VAL A 1 228 ? -26.019 -3.658 12.029 1.00 96.69 228 VAL A C 1
ATOM 1774 O O . VAL A 1 228 ? -25.801 -4.033 13.173 1.00 96.69 228 VAL A O 1
ATOM 1777 N N . SER A 1 229 ? -25.988 -4.494 10.999 1.00 97.44 229 SER A N 1
ATOM 1778 C CA . SER A 1 229 ? -25.761 -5.936 11.153 1.00 97.44 229 SER A CA 1
ATOM 1779 C C . SER A 1 229 ? -24.681 -6.495 10.229 1.00 97.44 229 SER A C 1
ATOM 1781 O O . SER A 1 229 ? -24.224 -7.627 10.410 1.00 97.44 229 SER A O 1
ATOM 1783 N N . ALA A 1 230 ? -24.232 -5.726 9.238 1.00 98.12 230 ALA A N 1
ATOM 1784 C CA . ALA A 1 230 ? -23.114 -6.106 8.384 1.00 98.12 230 ALA A CA 1
ATOM 1785 C C . ALA A 1 230 ? -22.367 -4.890 7.845 1.00 98.12 230 ALA A C 1
ATOM 1787 O O . ALA A 1 230 ? -22.900 -3.779 7.789 1.00 98.12 230 ALA A O 1
ATOM 1788 N N . PHE A 1 231 ? -21.138 -5.119 7.393 1.00 98.06 231 PHE A N 1
ATOM 1789 C CA . PHE A 1 231 ? -20.345 -4.112 6.709 1.00 98.06 231 PHE A CA 1
ATOM 1790 C C . PHE A 1 231 ? -19.481 -4.709 5.600 1.00 98.06 231 PHE A C 1
ATOM 1792 O O . PHE A 1 231 ? -19.222 -5.907 5.545 1.00 98.06 231 PHE A O 1
ATOM 1799 N N . LYS A 1 232 ? -19.014 -3.849 4.702 1.00 97.06 232 LYS A N 1
ATOM 1800 C CA . LYS A 1 232 ? -18.037 -4.165 3.660 1.00 97.06 232 LYS A CA 1
ATOM 1801 C C . LYS A 1 232 ? -17.193 -2.936 3.471 1.00 97.06 232 LYS A C 1
ATOM 1803 O O . LYS A 1 232 ? -17.731 -1.848 3.278 1.00 97.06 232 LYS A O 1
ATOM 1808 N N . TRP A 1 233 ? -15.887 -3.115 3.459 1.00 95.06 233 TRP A N 1
ATOM 1809 C CA . TRP A 1 233 ? -14.989 -2.061 3.036 1.00 95.06 233 TRP A CA 1
ATOM 1810 C C . TRP A 1 233 ? -14.445 -2.373 1.645 1.00 95.06 233 TRP A C 1
ATOM 1812 O O . TRP A 1 233 ? -14.234 -3.531 1.278 1.00 95.06 233 TRP A O 1
ATOM 1822 N N . SER A 1 234 ? -14.263 -1.330 0.846 1.00 90.75 234 SER A N 1
ATOM 1823 C CA . SER A 1 234 ? -13.852 -1.446 -0.548 1.00 90.75 234 SER A CA 1
ATOM 1824 C C . SER A 1 234 ? -12.893 -0.324 -0.903 1.00 90.75 234 SER A C 1
ATOM 1826 O O . SER A 1 234 ? -13.117 0.835 -0.545 1.00 90.75 234 SER A O 1
ATOM 1828 N N . ALA A 1 235 ? -11.846 -0.666 -1.647 1.00 86.00 235 ALA A N 1
ATOM 1829 C CA . ALA A 1 235 ? -11.047 0.319 -2.356 1.00 86.00 235 ALA A CA 1
ATOM 1830 C C . ALA A 1 235 ? -11.806 0.780 -3.607 1.00 86.00 235 ALA A C 1
ATOM 1832 O O . ALA A 1 235 ? -12.426 -0.014 -4.316 1.00 86.00 235 ALA A O 1
ATOM 1833 N N . LEU A 1 236 ? -11.766 2.078 -3.867 1.00 86.25 236 LEU A N 1
ATOM 1834 C CA . LEU A 1 236 ? -12.253 2.700 -5.079 1.00 86.25 236 LEU A CA 1
ATOM 1835 C C . LEU A 1 236 ? -11.128 2.645 -6.109 1.00 86.25 236 LEU A C 1
ATOM 1837 O O . LEU A 1 236 ? -10.156 3.393 -6.027 1.00 86.25 236 LEU A O 1
ATOM 1841 N N . PHE A 1 237 ? -11.274 1.758 -7.084 1.00 85.88 237 PHE A N 1
ATOM 1842 C CA . PHE A 1 237 ? -10.311 1.644 -8.171 1.00 85.88 237 PHE A CA 1
ATOM 1843 C C . PHE A 1 237 ? -10.610 2.653 -9.285 1.00 85.88 237 PHE A C 1
ATOM 1845 O O . PHE A 1 237 ? -11.784 2.942 -9.555 1.00 85.88 237 PHE A O 1
ATOM 1852 N N . PRO A 1 238 ? -9.573 3.192 -9.949 1.00 89.19 238 PRO A N 1
ATOM 1853 C CA . PRO A 1 238 ? -9.780 4.018 -11.124 1.00 89.19 238 PRO A CA 1
ATOM 1854 C C . PRO A 1 238 ? -10.385 3.179 -12.256 1.00 89.19 238 PRO A C 1
ATOM 1856 O O . PRO A 1 238 ? -9.971 2.049 -12.506 1.00 89.19 238 PRO A O 1
ATOM 1859 N N . VAL A 1 239 ? -11.356 3.740 -12.977 1.00 91.06 239 VAL A N 1
ATOM 1860 C CA . VAL A 1 239 ? -11.930 3.108 -14.182 1.00 91.06 239 VAL A CA 1
ATOM 1861 C C . VAL A 1 239 ? -11.009 3.229 -15.395 1.00 91.06 239 VAL A C 1
ATOM 1863 O O . VAL A 1 239 ? -11.169 2.515 -16.382 1.00 91.06 239 VAL A O 1
ATOM 1866 N N . ARG A 1 240 ? -10.057 4.160 -15.331 1.00 90.38 240 ARG A N 1
ATOM 1867 C CA . ARG A 1 240 ? -9.015 4.397 -16.327 1.00 90.38 240 ARG A CA 1
ATOM 1868 C C . ARG A 1 240 ? -7.790 4.946 -15.608 1.00 90.38 240 ARG A C 1
ATOM 1870 O O . ARG A 1 240 ? -7.932 5.812 -14.747 1.00 90.38 240 ARG A O 1
ATOM 1877 N N . GLU A 1 241 ? -6.610 4.485 -16.002 1.00 91.25 241 GLU A N 1
ATOM 1878 C CA . GLU A 1 241 ? -5.325 4.999 -15.530 1.00 91.25 241 GLU A CA 1
ATOM 1879 C C . GLU A 1 241 ? -4.390 5.228 -16.723 1.00 91.25 241 GLU A C 1
ATOM 1881 O O . GLU A 1 241 ? -4.364 4.433 -17.665 1.00 91.25 241 GLU A O 1
ATOM 1886 N N . ILE A 1 242 ? -3.641 6.328 -16.685 1.00 89.31 242 ILE A N 1
ATOM 1887 C CA . ILE A 1 242 ? -2.498 6.595 -17.560 1.00 89.31 242 ILE A CA 1
ATOM 1888 C C . ILE A 1 242 ? -1.343 7.026 -16.664 1.00 89.31 242 ILE A C 1
ATOM 1890 O O . ILE A 1 242 ? -1.478 8.000 -15.933 1.00 89.31 242 ILE A O 1
ATOM 1894 N N . ILE A 1 243 ? -0.221 6.316 -16.722 1.00 89.50 243 ILE A N 1
ATOM 1895 C CA . ILE A 1 243 ? 0.987 6.668 -15.974 1.00 89.50 243 ILE A CA 1
ATOM 1896 C C . ILE A 1 243 ? 1.979 7.311 -16.936 1.00 89.50 243 ILE A C 1
ATOM 1898 O O . ILE A 1 243 ? 2.296 6.728 -17.976 1.00 89.50 243 ILE A O 1
ATOM 1902 N N . ASP A 1 244 ? 2.480 8.490 -16.577 1.00 90.38 244 ASP A N 1
ATOM 1903 C CA . ASP A 1 244 ? 3.491 9.178 -17.367 1.00 90.38 244 ASP A CA 1
ATOM 1904 C C . ASP A 1 244 ? 4.773 8.331 -17.461 1.00 90.38 244 ASP A C 1
ATOM 1906 O O . ASP A 1 244 ? 5.249 7.790 -16.450 1.00 90.38 244 ASP A O 1
ATOM 1910 N N . PRO A 1 245 ? 5.366 8.207 -18.661 1.00 87.56 245 PRO A N 1
ATOM 1911 C CA . PRO A 1 245 ? 6.593 7.451 -18.839 1.00 87.56 245 PRO A CA 1
ATOM 1912 C C . PRO A 1 245 ? 7.756 8.094 -18.080 1.00 87.56 245 PRO A C 1
ATOM 1914 O O . PRO A 1 245 ? 7.994 9.299 -18.178 1.00 87.56 245 PRO A O 1
ATOM 1917 N N . VAL A 1 246 ? 8.564 7.277 -17.403 1.00 85.50 246 VAL A N 1
ATOM 1918 C CA . VAL A 1 246 ? 9.794 7.760 -16.762 1.00 85.50 246 VAL A CA 1
ATOM 1919 C C . VAL A 1 246 ? 10.956 7.634 -17.728 1.00 85.50 246 VAL A C 1
ATOM 1921 O O . VAL A 1 246 ? 11.282 6.536 -18.178 1.00 85.50 246 VAL A O 1
ATOM 1924 N N . THR A 1 247 ? 11.602 8.762 -18.026 1.00 83.06 247 THR A N 1
ATOM 1925 C CA . THR A 1 247 ? 12.864 8.767 -18.768 1.00 83.06 247 THR A CA 1
ATOM 1926 C C . THR A 1 247 ? 14.014 8.602 -17.794 1.00 83.06 247 THR A C 1
ATOM 1928 O O . THR A 1 247 ? 14.188 9.415 -16.887 1.00 83.06 247 THR A O 1
ATOM 1931 N N . ILE A 1 248 ? 14.830 7.581 -18.005 1.00 78.12 248 ILE A N 1
ATOM 1932 C CA . ILE A 1 248 ? 16.034 7.368 -17.215 1.00 78.12 248 ILE A CA 1
ATOM 1933 C C . ILE A 1 248 ? 17.246 7.628 -18.111 1.00 78.12 248 ILE A C 1
ATOM 1935 O O . ILE A 1 248 ? 17.326 7.152 -19.244 1.00 78.12 248 ILE A O 1
ATOM 1939 N N . GLN A 1 249 ? 18.167 8.442 -17.600 1.00 75.44 249 GLN A N 1
ATOM 1940 C CA . GLN A 1 249 ? 19.345 8.936 -18.311 1.00 75.44 249 GLN A CA 1
ATOM 1941 C C . GLN A 1 249 ? 20.626 8.481 -17.610 1.00 75.44 249 GLN A C 1
ATOM 1943 O O . GLN A 1 249 ? 20.604 8.133 -16.430 1.00 75.44 249 GLN A O 1
ATOM 1948 N N . ASN A 1 250 ? 21.751 8.557 -18.326 1.00 67.69 250 ASN A N 1
ATOM 1949 C CA . ASN A 1 250 ? 23.099 8.361 -17.777 1.00 67.69 250 ASN A CA 1
ATOM 1950 C C . ASN A 1 2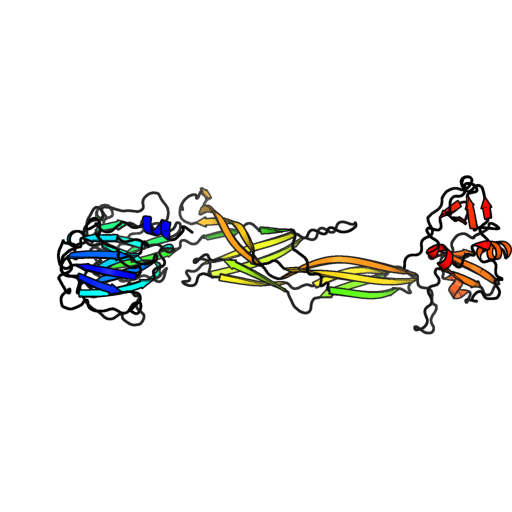50 ? 23.305 6.990 -17.109 1.00 67.69 250 ASN A C 1
ATOM 1952 O O . ASN A 1 250 ? 23.876 6.902 -16.022 1.00 67.69 250 ASN A O 1
ATOM 1956 N N . VAL A 1 251 ? 22.843 5.915 -17.756 1.00 69.00 251 VAL A N 1
ATOM 1957 C CA . VAL A 1 251 ? 23.066 4.551 -17.254 1.00 69.00 251 VAL A CA 1
ATOM 1958 C C . VAL A 1 251 ? 24.565 4.261 -17.193 1.00 69.00 251 VAL A C 1
ATOM 1960 O O . VAL A 1 251 ? 25.237 4.376 -18.221 1.00 69.00 251 VAL A O 1
ATOM 1963 N N . PRO A 1 252 ? 25.109 3.862 -16.032 1.00 66.81 252 PRO A N 1
ATOM 1964 C CA . PRO A 1 252 ? 26.498 3.448 -15.952 1.00 66.81 252 PRO A CA 1
ATOM 1965 C C . PRO A 1 252 ? 26.694 2.144 -16.731 1.00 66.81 252 PRO A C 1
ATOM 1967 O O . PRO A 1 252 ? 25.958 1.172 -16.548 1.00 66.81 252 PRO A O 1
ATOM 1970 N N . PHE A 1 253 ? 27.699 2.131 -17.605 1.00 65.06 253 PHE A N 1
ATOM 1971 C CA . PHE A 1 253 ? 28.047 0.962 -18.404 1.00 65.06 253 PHE A CA 1
ATOM 1972 C C . PHE A 1 253 ? 29.020 0.050 -17.673 1.00 65.06 253 PHE A C 1
ATOM 1974 O O . PHE A 1 253 ? 29.962 0.492 -17.012 1.00 65.06 253 PHE A O 1
ATOM 1981 N N . ASN A 1 254 ? 28.832 -1.243 -17.882 1.00 59.56 254 ASN A N 1
ATOM 1982 C CA . ASN A 1 254 ? 29.777 -2.265 -17.486 1.00 59.56 254 ASN A CA 1
ATOM 1983 C C . ASN A 1 254 ? 30.984 -2.178 -18.439 1.00 59.56 254 ASN A C 1
ATOM 1985 O O . ASN A 1 254 ? 30.826 -1.925 -19.635 1.00 59.56 254 ASN A O 1
ATOM 1989 N N . ALA A 1 255 ? 32.195 -2.454 -17.950 1.00 50.66 255 ALA A N 1
ATOM 1990 C CA . ALA A 1 255 ? 33.382 -2.553 -18.812 1.00 50.66 255 ALA A CA 1
ATOM 1991 C C . ALA A 1 255 ? 33.309 -3.733 -19.809 1.00 50.66 255 ALA A C 1
ATOM 1993 O O . ALA A 1 255 ? 34.092 -3.805 -20.755 1.00 50.66 255 ALA A O 1
ATOM 1994 N N . LEU A 1 256 ? 32.369 -4.661 -19.599 1.00 52.78 256 LEU A N 1
ATOM 1995 C CA . LEU A 1 256 ? 32.131 -5.812 -20.461 1.00 52.78 256 LEU A CA 1
ATOM 1996 C C . LEU A 1 256 ? 31.319 -5.386 -21.688 1.00 52.78 256 LEU A C 1
ATOM 1998 O O . LEU A 1 256 ? 30.147 -5.018 -21.587 1.00 52.78 256 LEU A O 1
ATOM 2002 N N . SER A 1 257 ? 31.963 -5.452 -22.850 1.00 63.81 257 SER A N 1
ATOM 2003 C CA . SER A 1 257 ? 31.338 -5.250 -24.153 1.00 63.81 257 SER A CA 1
ATOM 2004 C C . SER A 1 257 ? 31.229 -6.586 -24.881 1.00 63.81 257 SER A C 1
ATOM 2006 O O . SER A 1 257 ? 32.171 -7.378 -24.893 1.00 63.81 257 SER A O 1
ATOM 2008 N N . HIS A 1 258 ? 30.067 -6.843 -25.470 1.00 69.38 258 HIS A N 1
ATOM 2009 C CA . HIS A 1 258 ? 29.896 -7.931 -26.422 1.00 69.38 258 HIS A CA 1
ATOM 2010 C C . HIS A 1 258 ? 30.153 -7.371 -27.810 1.00 69.38 258 HIS A C 1
ATOM 2012 O O . HIS A 1 258 ? 29.700 -6.270 -28.119 1.00 69.38 258 HIS A O 1
ATOM 2018 N N . HIS A 1 259 ? 30.860 -8.116 -28.648 1.00 72.19 259 HIS A N 1
ATOM 2019 C CA . HIS A 1 259 ? 31.083 -7.713 -30.026 1.00 72.19 259 HIS A CA 1
ATOM 2020 C C . HIS A 1 259 ? 30.694 -8.830 -30.987 1.00 72.19 259 HIS A C 1
ATOM 2022 O O . HIS A 1 259 ? 30.867 -10.011 -30.693 1.00 72.19 259 HIS A O 1
ATOM 2028 N N . SER A 1 260 ? 30.152 -8.431 -32.132 1.00 74.38 260 SER A N 1
ATOM 2029 C CA . SER A 1 260 ? 29.969 -9.289 -33.298 1.00 74.38 260 SER A CA 1
ATOM 2030 C C . SER A 1 260 ? 30.846 -8.717 -34.395 1.00 74.38 260 SER A C 1
ATOM 2032 O O . SER A 1 260 ? 30.655 -7.569 -34.796 1.00 74.38 260 SER A O 1
ATOM 2034 N N . GLN A 1 261 ? 31.836 -9.489 -34.826 1.00 79.75 261 GLN A N 1
ATOM 2035 C CA . GLN A 1 261 ? 32.715 -9.116 -35.922 1.00 79.75 261 GLN A CA 1
ATOM 2036 C C . GLN A 1 261 ? 32.524 -10.097 -37.068 1.00 79.75 261 GLN A C 1
ATOM 2038 O O . GLN A 1 261 ? 32.476 -11.311 -36.857 1.00 79.75 261 GLN A O 1
ATOM 2043 N N . HIS A 1 262 ? 32.432 -9.570 -38.283 1.00 77.94 262 HIS A N 1
ATOM 2044 C CA . HIS A 1 262 ? 32.399 -10.389 -39.480 1.00 77.94 262 HIS A CA 1
ATOM 2045 C C . HIS A 1 262 ? 33.251 -9.777 -40.585 1.00 77.94 262 HIS A C 1
ATOM 2047 O O . HIS A 1 262 ? 33.355 -8.558 -40.718 1.00 77.94 262 HIS A O 1
ATOM 2053 N N . ASN A 1 263 ? 33.856 -10.662 -41.371 1.00 80.19 263 ASN A N 1
ATOM 2054 C CA . ASN A 1 263 ? 34.745 -10.317 -42.464 1.00 80.19 263 ASN A CA 1
ATOM 2055 C C . ASN A 1 263 ? 34.070 -10.698 -43.779 1.00 80.19 263 ASN A C 1
ATOM 2057 O O . ASN A 1 263 ? 33.883 -11.885 -44.036 1.00 80.19 263 ASN A O 1
ATOM 2061 N N . TRP A 1 264 ? 33.773 -9.717 -44.623 1.00 80.31 264 TRP A N 1
ATOM 2062 C CA . TRP A 1 264 ? 33.281 -9.956 -45.979 1.00 80.31 264 TRP A CA 1
ATOM 2063 C C . TRP A 1 264 ? 34.368 -9.666 -46.998 1.00 80.31 264 TRP A C 1
ATOM 2065 O O . TRP A 1 264 ? 35.139 -8.720 -46.840 1.00 80.31 264 TRP A O 1
ATOM 2075 N N . ALA A 1 265 ? 34.409 -10.471 -48.054 1.00 76.12 265 ALA A N 1
ATOM 2076 C CA . ALA A 1 265 ? 35.234 -10.226 -49.226 1.00 76.12 265 ALA A CA 1
ATOM 2077 C C . ALA A 1 265 ? 34.312 -10.011 -50.426 1.00 76.12 265 ALA A C 1
ATOM 2079 O O . ALA A 1 265 ? 33.524 -10.894 -50.760 1.00 76.12 265 ALA A O 1
ATOM 2080 N N . ASN A 1 266 ? 34.428 -8.856 -51.074 1.00 76.12 266 ASN A N 1
ATOM 2081 C CA . ASN A 1 266 ? 33.728 -8.559 -52.314 1.00 76.12 266 ASN A CA 1
ATOM 2082 C C . ASN A 1 266 ? 34.741 -8.575 -53.462 1.00 76.12 266 ASN A C 1
ATOM 2084 O O . ASN A 1 266 ? 35.545 -7.658 -53.602 1.00 76.12 266 ASN A O 1
ATOM 2088 N N . SER A 1 267 ? 34.710 -9.630 -54.273 1.00 67.88 267 SER A N 1
ATOM 2089 C CA . SER A 1 267 ? 35.567 -9.802 -55.456 1.00 67.88 267 SER A CA 1
ATOM 2090 C C . SER A 1 267 ? 34.909 -9.343 -56.761 1.00 67.88 267 SER A C 1
ATOM 2092 O O . SER A 1 267 ? 35.453 -9.564 -57.841 1.00 67.88 267 SER A O 1
ATOM 2094 N N . SER A 1 268 ? 33.711 -8.762 -56.682 1.00 72.56 268 SER A N 1
ATOM 2095 C CA . SER A 1 268 ? 32.980 -8.284 -57.851 1.00 72.56 268 SER A CA 1
ATOM 2096 C C . SER A 1 268 ? 33.308 -6.826 -58.163 1.00 72.56 268 SER A C 1
ATOM 2098 O O . SER A 1 268 ? 33.778 -6.082 -57.305 1.00 72.56 268 SER A O 1
ATOM 2100 N N . ASP A 1 269 ? 32.988 -6.399 -59.385 1.00 67.75 269 ASP A N 1
ATOM 2101 C CA . ASP A 1 269 ? 33.145 -5.012 -59.841 1.00 67.75 269 ASP A CA 1
ATOM 2102 C C . ASP A 1 269 ? 32.087 -4.050 -59.268 1.00 67.75 269 ASP A C 1
ATOM 2104 O O . ASP A 1 269 ? 32.089 -2.860 -59.581 1.00 67.75 269 ASP A O 1
ATOM 2108 N N . SER A 1 270 ? 31.141 -4.543 -58.462 1.00 73.38 270 SER A N 1
ATOM 2109 C CA . SER A 1 270 ? 30.021 -3.762 -57.925 1.00 73.38 270 SER A CA 1
ATOM 2110 C C . SER A 1 270 ? 29.948 -3.858 -56.397 1.00 73.38 270 SER A C 1
ATOM 2112 O O . SER A 1 270 ? 30.301 -4.892 -55.833 1.00 73.38 270 SER A O 1
ATOM 2114 N N . PRO A 1 271 ? 29.517 -2.798 -55.686 1.00 77.62 271 PRO A N 1
ATOM 2115 C CA . PRO A 1 271 ? 29.324 -2.867 -54.242 1.00 77.62 271 PRO A CA 1
ATOM 2116 C C . PRO A 1 271 ? 28.311 -3.955 -53.867 1.00 77.62 271 PRO A C 1
ATOM 2118 O O . PRO A 1 271 ? 27.315 -4.146 -54.564 1.00 77.62 271 PRO A O 1
ATOM 2121 N N . GLN A 1 272 ? 28.547 -4.635 -52.749 1.00 84.19 272 GLN A N 1
ATOM 2122 C CA . GLN A 1 272 ? 27.643 -5.640 -52.187 1.00 84.19 272 GLN A CA 1
ATOM 2123 C C . GLN A 1 272 ? 27.107 -5.158 -50.837 1.00 84.19 272 GLN A C 1
ATOM 2125 O O . GLN A 1 272 ? 27.779 -4.407 -50.132 1.00 84.19 272 GLN A O 1
ATOM 2130 N N . THR A 1 273 ? 25.890 -5.560 -50.476 1.00 85.88 273 THR A N 1
ATOM 2131 C CA . THR A 1 273 ? 25.287 -5.235 -49.177 1.00 85.88 273 THR A CA 1
ATOM 2132 C C . THR A 1 273 ? 25.161 -6.502 -48.357 1.00 85.88 273 THR A C 1
ATOM 2134 O O . THR A 1 273 ? 24.516 -7.452 -48.788 1.00 85.88 273 THR A O 1
ATOM 2137 N N . GLU A 1 274 ? 25.743 -6.482 -47.167 1.00 85.19 274 GLU A N 1
ATOM 2138 C CA . GLU A 1 274 ? 25.802 -7.617 -46.257 1.00 85.19 274 GLU A CA 1
ATOM 2139 C C . GLU A 1 274 ? 25.176 -7.264 -44.910 1.00 85.19 274 GLU A C 1
ATOM 2141 O O . GLU A 1 274 ? 25.179 -6.105 -44.496 1.00 85.19 274 GLU A O 1
ATOM 2146 N N . SER A 1 275 ? 24.621 -8.250 -44.207 1.00 82.38 275 SER A N 1
ATOM 2147 C CA . SER A 1 275 ? 23.979 -8.022 -42.908 1.00 82.38 275 SER A CA 1
ATOM 2148 C C . SER A 1 275 ? 24.899 -8.405 -41.751 1.00 82.38 275 SER A C 1
ATOM 2150 O O . SER A 1 275 ? 25.289 -9.567 -41.628 1.00 82.38 275 SER A O 1
ATOM 2152 N N . LEU A 1 276 ? 25.172 -7.466 -40.846 1.00 79.81 276 LEU A N 1
ATOM 2153 C CA . LEU A 1 276 ? 25.823 -7.728 -39.565 1.00 79.81 276 LEU A CA 1
ATOM 2154 C C . LEU A 1 276 ? 24.776 -7.771 -38.464 1.00 79.81 276 LEU A C 1
ATOM 2156 O O . LEU A 1 276 ? 24.054 -6.796 -38.268 1.00 79.81 276 LEU A O 1
ATOM 2160 N N . SER A 1 277 ? 24.701 -8.879 -37.732 1.00 78.94 277 SER A N 1
ATOM 2161 C CA . SER A 1 277 ? 23.778 -9.004 -36.605 1.00 78.94 277 SER A CA 1
ATOM 2162 C C . SER A 1 277 ? 24.508 -9.323 -35.312 1.00 78.94 277 SER A C 1
ATOM 2164 O O . SER A 1 277 ? 25.525 -10.022 -35.304 1.00 78.94 277 SER A O 1
ATOM 2166 N N . ILE A 1 278 ? 23.955 -8.842 -34.204 1.00 74.25 278 ILE A N 1
ATOM 2167 C CA . ILE A 1 278 ? 24.316 -9.284 -32.861 1.00 74.25 278 ILE A CA 1
ATOM 2168 C C . ILE A 1 278 ? 23.044 -9.726 -32.146 1.00 74.25 278 ILE A C 1
ATOM 2170 O O . ILE A 1 278 ? 22.043 -9.017 -32.172 1.00 74.25 278 ILE A O 1
ATOM 2174 N N . LYS A 1 279 ? 23.082 -10.908 -31.526 1.00 74.31 279 LYS A N 1
ATOM 2175 C CA . LYS A 1 279 ? 22.037 -11.404 -30.628 1.00 74.31 279 LYS A CA 1
ATOM 2176 C C . LYS A 1 279 ? 22.698 -11.928 -29.363 1.00 74.31 279 LYS A C 1
ATOM 2178 O O . LYS A 1 279 ? 23.587 -12.773 -29.453 1.00 74.31 279 LYS A O 1
ATOM 2183 N N . LEU A 1 280 ? 22.285 -11.439 -28.197 1.00 66.94 280 LEU A N 1
ATOM 2184 C CA . LEU A 1 280 ? 22.788 -11.974 -26.932 1.00 66.94 280 LEU A CA 1
ATOM 2185 C C . LEU A 1 280 ? 22.058 -13.271 -26.571 1.00 66.94 280 LEU A C 1
ATOM 2187 O O . LEU A 1 280 ? 20.842 -13.381 -26.711 1.00 66.94 280 LEU A O 1
ATOM 2191 N N . THR A 1 281 ? 22.811 -14.261 -26.090 1.00 56.56 281 THR A N 1
ATOM 2192 C CA . THR A 1 281 ? 22.300 -15.602 -25.751 1.00 56.56 281 THR A CA 1
ATOM 2193 C C . THR A 1 281 ? 21.454 -15.616 -24.475 1.00 56.56 281 THR A C 1
ATOM 2195 O O . THR A 1 281 ? 20.694 -16.555 -24.252 1.00 56.56 281 THR A O 1
ATOM 2198 N N . LYS A 1 282 ? 21.586 -14.588 -23.628 1.00 61.75 282 LYS A N 1
ATOM 2199 C CA . LYS A 1 282 ? 20.817 -14.408 -22.396 1.00 61.75 282 LYS A CA 1
ATOM 2200 C C . LYS A 1 282 ? 20.202 -13.009 -22.408 1.00 61.75 282 LYS A C 1
ATOM 2202 O O . LYS A 1 282 ? 20.928 -12.034 -22.574 1.00 61.75 282 LYS A O 1
ATOM 2207 N N . GLY A 1 283 ? 18.880 -12.933 -22.267 1.00 62.03 283 GLY A N 1
ATOM 2208 C CA . GLY A 1 283 ? 18.187 -11.664 -22.058 1.00 62.03 283 GLY A CA 1
ATOM 2209 C C . GLY A 1 283 ? 18.532 -11.086 -20.687 1.00 62.03 283 GLY A C 1
ATOM 2210 O O . GLY A 1 283 ? 18.740 -11.836 -19.729 1.00 62.03 283 GLY A O 1
ATOM 2211 N N . GLU A 1 284 ? 18.594 -9.763 -20.598 1.00 70.75 284 GLU A N 1
ATOM 2212 C CA . GLU A 1 284 ? 18.739 -9.079 -19.316 1.00 70.75 284 GLU A CA 1
ATOM 2213 C C . GLU A 1 284 ? 17.386 -8.915 -18.641 1.00 70.75 284 GLU A C 1
ATOM 2215 O O . GLU A 1 284 ? 16.352 -8.785 -19.299 1.00 70.75 284 GLU A O 1
ATOM 2220 N N . THR A 1 285 ? 17.400 -8.907 -17.313 1.00 73.69 285 THR A N 1
ATOM 2221 C CA . THR A 1 285 ? 16.198 -8.692 -16.515 1.00 73.69 285 THR A CA 1
ATOM 2222 C C . THR A 1 285 ? 16.162 -7.266 -15.998 1.00 73.69 285 THR A C 1
ATOM 2224 O O . THR A 1 285 ? 17.065 -6.853 -15.264 1.00 73.69 285 THR A O 1
ATOM 2227 N N . PHE A 1 286 ? 15.087 -6.552 -16.318 1.00 77.75 286 PHE A N 1
ATOM 2228 C CA . PHE A 1 286 ? 14.754 -5.273 -15.705 1.00 77.75 286 PHE A CA 1
ATOM 2229 C C . PHE A 1 286 ? 13.526 -5.445 -14.818 1.00 77.75 286 PHE A C 1
ATOM 2231 O O . PHE A 1 286 ? 12.494 -5.947 -15.272 1.00 77.75 286 PHE A O 1
ATOM 2238 N N . THR A 1 287 ? 13.644 -5.043 -13.556 1.00 83.06 287 THR A N 1
ATOM 2239 C CA . THR A 1 287 ? 12.603 -5.235 -12.550 1.00 83.06 287 THR A CA 1
ATOM 2240 C C . THR A 1 287 ? 12.071 -3.894 -12.080 1.00 83.06 287 THR A C 1
ATOM 2242 O O . THR A 1 287 ? 12.843 -3.009 -11.712 1.00 83.06 287 THR A O 1
ATOM 2245 N N . VAL A 1 288 ? 10.746 -3.769 -12.040 1.00 83.19 288 VAL A N 1
ATOM 2246 C CA . VAL A 1 288 ? 10.045 -2.682 -11.345 1.00 83.19 288 VAL A CA 1
ATOM 2247 C C . VAL A 1 288 ? 9.257 -3.280 -10.192 1.00 83.19 288 VAL A C 1
ATOM 2249 O O . VAL A 1 288 ? 8.641 -4.332 -10.340 1.00 83.19 288 VAL A O 1
ATOM 2252 N N . SER A 1 289 ? 9.262 -2.601 -9.051 1.00 83.31 289 SER A N 1
ATOM 2253 C CA . SER A 1 289 ? 8.480 -2.964 -7.873 1.00 83.31 289 SER A CA 1
ATOM 2254 C C . SER A 1 289 ? 7.827 -1.741 -7.237 1.00 83.31 289 SER A C 1
ATOM 2256 O O . SER A 1 289 ? 8.367 -0.634 -7.281 1.00 83.31 289 SER A O 1
ATOM 2258 N N . THR A 1 290 ? 6.654 -1.953 -6.649 1.00 80.38 290 THR A N 1
ATOM 2259 C CA . THR A 1 290 ? 5.906 -0.960 -5.875 1.00 80.38 290 THR A CA 1
ATOM 2260 C C . THR A 1 290 ? 5.502 -1.548 -4.524 1.00 80.38 290 THR A C 1
ATOM 2262 O O . THR A 1 290 ? 5.331 -2.761 -4.385 1.00 80.38 290 THR A O 1
ATOM 2265 N N . THR A 1 291 ? 5.363 -0.676 -3.528 1.00 69.69 291 THR A N 1
ATOM 2266 C CA . THR A 1 291 ? 4.888 -1.005 -2.174 1.00 69.69 291 THR A CA 1
ATOM 2267 C C . THR A 1 291 ? 3.426 -0.608 -1.955 1.00 69.69 291 THR A C 1
ATOM 2269 O O . THR A 1 291 ? 2.924 -0.676 -0.832 1.00 69.69 291 THR A O 1
ATOM 2272 N N . ASP A 1 292 ? 2.734 -0.175 -3.012 1.00 70.06 292 ASP A N 1
ATOM 2273 C CA . ASP A 1 292 ? 1.306 0.129 -2.969 1.00 70.06 292 ASP A CA 1
ATOM 2274 C C . ASP A 1 292 ? 0.486 -1.158 -2.772 1.00 70.06 292 ASP A C 1
ATOM 2276 O O . ASP A 1 292 ? 0.505 -2.064 -3.604 1.00 70.06 292 ASP A O 1
ATOM 2280 N N . THR A 1 293 ? -0.253 -1.231 -1.664 1.00 62.41 293 THR A N 1
ATOM 2281 C CA . THR A 1 293 ? -1.059 -2.391 -1.247 1.00 62.41 293 THR A CA 1
ATOM 2282 C C . THR A 1 293 ? -2.293 -2.646 -2.114 1.00 62.41 293 THR A C 1
ATOM 2284 O O . THR A 1 293 ? -2.962 -3.668 -1.949 1.00 62.41 293 THR A O 1
ATOM 2287 N N . PHE A 1 294 ? -2.637 -1.712 -3.002 1.00 66.38 294 PHE A N 1
ATOM 2288 C CA . PHE A 1 294 ? -3.760 -1.850 -3.929 1.00 66.38 294 PHE A CA 1
ATOM 2289 C C . PHE A 1 294 ? -3.320 -2.302 -5.324 1.00 66.38 294 PHE A C 1
ATOM 2291 O O . PHE A 1 294 ? -4.172 -2.639 -6.146 1.00 66.38 294 PHE A O 1
ATOM 2298 N N . VAL A 1 295 ? -2.011 -2.328 -5.596 1.00 68.62 295 VAL A N 1
ATOM 2299 C CA . VAL A 1 295 ? -1.445 -2.757 -6.878 1.00 68.62 295 VAL A CA 1
ATOM 2300 C C . VAL A 1 295 ? -1.024 -4.223 -6.795 1.00 68.62 295 VAL A C 1
ATOM 2302 O O . VAL A 1 295 ? -0.139 -4.595 -6.026 1.00 68.62 295 VAL A O 1
ATOM 2305 N N . THR A 1 296 ? -1.619 -5.062 -7.638 1.00 63.06 296 THR A N 1
ATOM 2306 C CA . THR A 1 296 ? -1.354 -6.511 -7.705 1.00 63.06 296 THR A CA 1
ATOM 2307 C C . THR A 1 296 ? -0.697 -6.976 -8.987 1.00 63.06 296 THR A C 1
ATOM 2309 O O . THR A 1 296 ? -0.233 -8.110 -9.054 1.00 63.06 296 THR A O 1
ATOM 2312 N N . GLY A 1 297 ? -0.582 -6.099 -9.977 1.00 64.69 297 GLY A N 1
ATOM 2313 C CA . GLY A 1 297 ? 0.235 -6.340 -11.157 1.00 64.69 297 GLY A CA 1
ATOM 2314 C C . GLY A 1 297 ? 0.904 -5.058 -11.614 1.00 64.69 297 GLY A C 1
ATOM 2315 O O . GLY A 1 297 ? 0.323 -3.982 -11.515 1.00 64.69 297 GLY A O 1
ATOM 2316 N N . VAL A 1 298 ? 2.124 -5.180 -12.125 1.00 68.06 298 VAL A N 1
ATOM 2317 C CA . VAL A 1 298 ? 2.828 -4.104 -12.825 1.00 68.06 298 VAL A CA 1
ATOM 2318 C C . VAL A 1 298 ? 3.165 -4.631 -14.213 1.00 68.06 298 VAL A C 1
ATOM 2320 O O . VAL A 1 298 ? 3.730 -5.711 -14.333 1.00 68.06 298 VAL A O 1
ATOM 2323 N N . LYS A 1 299 ? 2.838 -3.901 -15.276 1.00 71.06 299 LYS A N 1
ATOM 2324 C CA . LYS A 1 299 ? 3.369 -4.193 -16.619 1.00 71.06 299 LYS A CA 1
ATOM 2325 C C . LYS A 1 299 ? 4.379 -3.130 -16.983 1.00 71.06 299 LYS A C 1
ATOM 2327 O O . LYS A 1 299 ? 4.148 -1.959 -16.702 1.00 71.06 299 LYS A O 1
ATOM 2332 N N . ILE A 1 300 ? 5.482 -3.555 -17.591 1.00 69.81 300 ILE A N 1
ATOM 2333 C CA . ILE A 1 300 ? 6.624 -2.694 -17.885 1.00 69.81 300 ILE A CA 1
ATOM 2334 C C . ILE A 1 300 ? 6.960 -2.811 -19.364 1.00 69.81 300 ILE A C 1
ATOM 2336 O O . ILE A 1 300 ? 7.271 -3.907 -19.838 1.00 69.81 300 ILE A O 1
ATOM 2340 N N . THR A 1 301 ? 6.987 -1.678 -20.060 1.00 66.44 301 THR A N 1
ATOM 2341 C CA . THR A 1 301 ? 7.577 -1.581 -21.401 1.00 66.44 301 THR A CA 1
ATOM 2342 C C . THR A 1 301 ? 8.813 -0.697 -21.331 1.00 66.44 301 THR A C 1
ATOM 2344 O O . THR A 1 301 ? 8.743 0.416 -20.815 1.00 66.44 301 THR A O 1
ATOM 2347 N N . VAL A 1 302 ? 9.940 -1.192 -21.848 1.00 64.38 302 VAL A N 1
ATOM 2348 C CA . VAL A 1 302 ? 11.191 -0.433 -21.963 1.00 64.38 302 VAL A CA 1
ATOM 2349 C C . VAL A 1 302 ? 11.407 -0.091 -23.433 1.00 64.38 302 VAL A C 1
ATOM 2351 O O . VAL A 1 302 ? 11.508 -0.990 -24.265 1.00 64.38 302 VAL A O 1
ATOM 2354 N N . LYS A 1 303 ? 11.476 1.202 -23.761 1.00 62.94 303 LYS A N 1
ATOM 2355 C CA . LYS A 1 303 ? 11.804 1.682 -25.115 1.00 62.94 303 LYS A CA 1
ATOM 2356 C C . LYS A 1 303 ? 13.216 2.264 -25.115 1.00 62.94 303 LYS A C 1
ATOM 2358 O O . LYS A 1 303 ? 13.475 3.216 -24.379 1.00 62.94 303 LYS A O 1
ATOM 2363 N N . ALA A 1 304 ? 14.117 1.691 -25.914 1.00 57.94 304 ALA A N 1
ATOM 2364 C CA . ALA A 1 304 ? 15.485 2.186 -26.071 1.00 57.94 304 ALA A CA 1
ATOM 2365 C C . ALA A 1 304 ? 15.520 3.389 -27.031 1.00 57.94 304 ALA A C 1
ATOM 2367 O O . ALA A 1 304 ? 15.019 3.297 -28.151 1.00 57.94 304 ALA A O 1
ATOM 2368 N N . GLY A 1 305 ? 16.110 4.506 -26.598 1.00 50.84 305 GLY A N 1
ATOM 2369 C CA . GLY A 1 305 ? 16.439 5.647 -27.449 1.00 50.84 305 GLY A CA 1
ATOM 2370 C C . GLY A 1 305 ? 17.947 5.716 -27.677 1.00 50.84 305 GLY A C 1
ATOM 2371 O O . GLY A 1 305 ? 18.713 5.898 -26.730 1.00 50.84 305 GLY A O 1
ATOM 2372 N N . THR A 1 306 ? 18.390 5.574 -28.926 1.00 50.56 306 THR A N 1
ATOM 2373 C CA . THR A 1 306 ? 19.783 5.840 -29.311 1.00 50.56 306 THR A CA 1
ATOM 2374 C C . THR A 1 306 ? 19.880 7.185 -30.013 1.00 50.56 306 THR A C 1
ATOM 2376 O O . THR A 1 306 ? 19.330 7.346 -31.102 1.00 50.56 306 THR A O 1
ATOM 2379 N N . GLU A 1 307 ? 20.636 8.125 -29.448 1.00 41.94 307 GLU A N 1
ATOM 2380 C CA . GLU A 1 307 ? 21.218 9.220 -30.225 1.00 41.94 307 GLU A CA 1
ATOM 2381 C C . GLU A 1 307 ? 22.634 8.804 -30.639 1.00 41.94 307 GLU A C 1
ATOM 2383 O O . GLU A 1 307 ? 23.573 8.877 -29.849 1.00 41.94 307 GLU A O 1
ATOM 2388 N N . ALA A 1 308 ? 22.796 8.336 -31.877 1.00 37.66 308 ALA A N 1
ATOM 2389 C CA . ALA A 1 308 ? 24.118 8.224 -32.479 1.00 37.66 308 ALA A CA 1
ATOM 2390 C C . ALA A 1 308 ? 24.530 9.622 -32.964 1.00 37.66 308 ALA A C 1
ATOM 2392 O O . ALA A 1 308 ? 23.942 10.147 -33.909 1.00 37.66 308 ALA A O 1
ATOM 2393 N N . LYS A 1 309 ? 25.515 10.242 -32.310 1.00 36.84 309 LYS A N 1
ATOM 2394 C CA . LYS A 1 309 ? 26.216 11.412 -32.855 1.00 36.84 309 LYS A CA 1
ATOM 2395 C C . LYS A 1 309 ? 27.567 10.949 -33.385 1.00 36.84 309 LYS A C 1
ATOM 2397 O O . LYS A 1 309 ? 28.317 10.313 -32.652 1.00 36.84 309 LYS A O 1
ATOM 2402 N N . GLU A 1 310 ? 27.867 11.265 -34.642 1.00 32.62 310 GLU A N 1
ATOM 2403 C CA . GLU A 1 310 ? 29.215 11.106 -35.196 1.00 32.62 310 GLU A CA 1
ATOM 2404 C C . GLU A 1 310 ? 30.206 11.962 -34.391 1.00 32.62 310 GLU A C 1
ATOM 2406 O O . GLU A 1 310 ? 30.026 13.175 -34.260 1.00 32.62 310 GLU A O 1
ATOM 2411 N N . GLY A 1 311 ? 31.248 11.337 -33.838 1.00 39.09 311 GLY A N 1
ATOM 2412 C CA . GLY A 1 311 ? 32.338 12.023 -33.140 1.00 39.09 311 GLY A CA 1
ATOM 2413 C C . GLY A 1 311 ? 32.876 11.259 -31.923 1.00 39.09 311 GLY A C 1
ATOM 2414 O O . GLY A 1 311 ? 32.242 10.319 -31.441 1.00 39.09 311 GLY A O 1
ATOM 2415 N N . PRO A 1 312 ? 34.058 11.638 -31.402 1.00 32.47 312 PRO A N 1
ATOM 2416 C CA . PRO A 1 312 ? 34.698 10.919 -30.315 1.00 32.47 312 PRO A CA 1
ATOM 2417 C C . PRO A 1 312 ? 33.933 11.116 -28.993 1.00 32.47 312 PRO A C 1
ATOM 2419 O O . PRO A 1 312 ? 33.999 12.160 -28.355 1.00 32.47 312 PRO A O 1
ATOM 2422 N N . ILE A 1 313 ? 33.269 10.037 -28.574 1.00 46.06 313 ILE A N 1
ATOM 2423 C CA . ILE A 1 313 ? 33.092 9.586 -27.187 1.00 46.06 313 ILE A CA 1
ATOM 2424 C C . ILE A 1 313 ? 32.302 10.524 -26.252 1.00 46.06 313 ILE A C 1
ATOM 2426 O O . ILE A 1 313 ? 32.842 11.061 -25.292 1.00 46.06 313 ILE A O 1
ATOM 2430 N N . THR A 1 314 ? 30.982 10.614 -26.430 1.00 39.69 314 THR A N 1
ATOM 2431 C CA . THR A 1 314 ? 30.024 10.607 -25.300 1.00 39.69 314 THR A CA 1
ATOM 2432 C C . THR A 1 314 ? 28.664 10.133 -25.816 1.00 39.69 314 THR A C 1
ATOM 2434 O O . THR A 1 314 ? 27.902 10.915 -26.377 1.00 39.69 314 THR A O 1
ATOM 2437 N N . VAL A 1 315 ? 28.350 8.846 -25.653 1.00 46.34 315 VAL A N 1
ATOM 2438 C CA . VAL A 1 315 ? 27.004 8.338 -25.953 1.00 46.34 315 VAL A CA 1
ATOM 2439 C C . VAL A 1 315 ? 26.188 8.394 -24.670 1.00 46.34 315 VAL A C 1
ATOM 2441 O O . VAL A 1 315 ? 26.448 7.652 -23.723 1.00 46.34 315 VAL A O 1
ATOM 2444 N N . SER A 1 316 ? 25.210 9.291 -24.628 1.00 49.16 316 SER A N 1
ATOM 2445 C CA . SER A 1 316 ? 24.162 9.273 -23.613 1.00 49.16 316 SER A CA 1
ATOM 2446 C C . SER A 1 316 ? 22.998 8.440 -24.131 1.00 49.16 316 SER A C 1
ATOM 2448 O O . SER A 1 316 ? 22.428 8.755 -25.174 1.00 49.16 316 SER A O 1
ATOM 2450 N N . MET A 1 317 ? 22.630 7.393 -23.399 1.00 58.12 317 MET A N 1
ATOM 2451 C CA . MET A 1 317 ? 21.405 6.647 -23.667 1.00 58.12 317 MET A CA 1
ATOM 2452 C C . MET A 1 317 ? 20.278 7.139 -22.773 1.00 58.12 317 MET A C 1
ATOM 2454 O O . MET A 1 317 ? 20.478 7.369 -21.576 1.00 58.12 317 MET A O 1
ATOM 2458 N N . SER A 1 318 ? 19.090 7.233 -23.354 1.00 59.03 318 SER A N 1
ATOM 2459 C CA . SER A 1 318 ? 17.847 7.411 -22.623 1.00 59.03 318 SER A CA 1
ATOM 2460 C C . SER A 1 318 ? 16.924 6.235 -22.912 1.00 59.03 318 SER A C 1
ATOM 2462 O O . SER A 1 318 ? 16.904 5.669 -24.007 1.00 59.03 318 SER A O 1
ATOM 2464 N N . PHE A 1 319 ? 16.175 5.826 -21.901 1.00 66.94 319 PHE A N 1
ATOM 2465 C CA . PHE A 1 319 ? 15.134 4.822 -22.048 1.00 66.94 319 PHE A CA 1
ATOM 2466 C C . PHE A 1 319 ? 13.893 5.298 -21.325 1.00 66.94 319 PHE A C 1
ATOM 2468 O O . PHE A 1 319 ? 13.967 6.002 -20.317 1.00 66.94 319 PHE A O 1
ATOM 2475 N N . SER A 1 320 ? 12.755 4.919 -21.884 1.00 69.50 320 SER A N 1
ATOM 2476 C CA . SER A 1 320 ? 11.448 5.221 -21.330 1.00 69.50 320 SER A CA 1
ATOM 2477 C C . SER A 1 320 ? 10.878 3.963 -20.692 1.00 69.50 320 SER A C 1
ATOM 2479 O O . SER A 1 320 ? 10.851 2.908 -21.332 1.00 69.50 320 SER A O 1
ATOM 2481 N N . VAL A 1 321 ? 10.464 4.078 -19.431 1.00 75.06 321 VAL A N 1
ATOM 2482 C CA . VAL A 1 321 ? 9.750 3.040 -18.689 1.00 75.06 321 VAL A CA 1
ATOM 2483 C C . VAL A 1 321 ? 8.278 3.426 -18.638 1.00 75.06 321 VAL A C 1
ATOM 2485 O O . VAL A 1 321 ? 7.915 4.411 -17.996 1.00 75.06 321 VAL A O 1
ATOM 2488 N N . GLU A 1 322 ? 7.441 2.642 -19.310 1.00 80.06 322 GLU A N 1
ATOM 2489 C CA . GLU A 1 322 ? 5.982 2.754 -19.240 1.00 80.06 322 GLU A CA 1
ATOM 2490 C C . GLU A 1 322 ? 5.433 1.725 -18.255 1.00 80.06 322 GLU A C 1
ATOM 2492 O O . GLU A 1 322 ? 5.832 0.557 -18.287 1.00 80.06 322 GLU A O 1
ATOM 2497 N N . LEU A 1 323 ? 4.509 2.166 -17.399 1.00 79.31 323 LEU A N 1
ATOM 2498 C CA . LEU A 1 323 ? 3.874 1.348 -16.373 1.00 79.31 323 LEU A CA 1
ATOM 2499 C C . LEU A 1 323 ? 2.371 1.240 -16.620 1.00 79.31 323 LEU A C 1
ATOM 2501 O O . LEU A 1 323 ? 1.730 2.183 -17.078 1.00 79.31 323 LEU A O 1
ATOM 2505 N N . SER A 1 324 ? 1.799 0.101 -16.251 1.00 79.12 324 SER A N 1
ATOM 2506 C CA . SER A 1 324 ? 0.365 0.004 -15.967 1.00 79.12 324 SER A CA 1
ATOM 2507 C C . SER A 1 324 ? 0.144 -0.896 -14.765 1.00 79.12 324 SER A C 1
ATOM 2509 O O . SER A 1 324 ? 0.890 -1.866 -14.578 1.00 79.12 324 SER A O 1
ATOM 2511 N N . TYR A 1 325 ? -0.851 -0.556 -13.949 1.00 79.06 325 TYR A N 1
ATOM 2512 C CA . TYR A 1 325 ? -1.200 -1.316 -12.762 1.00 79.06 325 TYR A CA 1
ATOM 2513 C C . TYR A 1 325 ? -2.454 -2.160 -12.961 1.00 79.06 325 TYR A C 1
ATOM 2515 O O . TYR A 1 325 ? -3.406 -1.775 -13.638 1.00 79.06 325 TYR A O 1
ATOM 2523 N N . GLU A 1 326 ? -2.440 -3.338 -12.349 1.00 75.06 326 GLU A N 1
ATOM 2524 C CA . GLU A 1 326 ? -3.637 -4.134 -12.100 1.00 75.06 326 GLU A CA 1
ATOM 2525 C C . GLU A 1 326 ? -3.974 -4.029 -10.619 1.00 75.06 326 GLU A C 1
ATOM 2527 O O . GLU A 1 326 ? -3.072 -4.067 -9.778 1.00 75.06 326 GLU A O 1
ATOM 2532 N N . TYR A 1 327 ? -5.260 -3.895 -10.304 1.00 69.12 327 TYR A N 1
ATOM 2533 C CA . TYR A 1 327 ? -5.710 -3.638 -8.944 1.00 69.12 327 TYR A CA 1
ATOM 2534 C C . TYR A 1 327 ? -6.487 -4.813 -8.374 1.00 69.12 327 TYR A C 1
ATOM 2536 O O . TYR A 1 327 ? -7.465 -5.286 -8.952 1.00 69.12 327 TYR A O 1
ATOM 2544 N N . SER A 1 328 ? -6.081 -5.225 -7.185 1.00 63.47 328 SER A N 1
ATOM 2545 C CA . SER A 1 328 ? -6.885 -5.991 -6.245 1.00 63.47 328 SER A CA 1
ATOM 2546 C C . SER A 1 328 ? -6.336 -5.711 -4.847 1.00 63.47 328 SER A C 1
ATOM 2548 O O . SER A 1 328 ? -5.257 -5.143 -4.689 1.00 63.47 328 SER A O 1
ATOM 2550 N N . HIS A 1 329 ? -7.097 -6.008 -3.801 1.00 55.53 329 HIS A N 1
ATOM 2551 C CA . HIS A 1 329 ? -6.534 -5.874 -2.465 1.00 55.53 329 HIS A CA 1
ATOM 2552 C C . HIS A 1 329 ? -5.666 -7.100 -2.163 1.00 55.53 329 HIS A C 1
ATOM 2554 O O . HIS A 1 329 ? -6.154 -8.225 -2.234 1.00 55.53 329 HIS A O 1
ATOM 2560 N N . SER A 1 330 ? -4.397 -6.881 -1.817 1.00 52.12 330 SER A N 1
ATOM 2561 C CA . SER A 1 330 ? -3.507 -7.913 -1.286 1.00 52.12 330 SER A CA 1
ATOM 2562 C C . SER A 1 330 ? -3.005 -7.494 0.093 1.00 52.12 330 SER A C 1
ATOM 2564 O O . SER A 1 330 ? -2.610 -6.349 0.302 1.00 52.12 330 SER A O 1
ATOM 2566 N N . VAL A 1 331 ? -2.975 -8.446 1.028 1.00 48.75 331 VAL A N 1
ATOM 2567 C CA . VAL A 1 331 ? -2.379 -8.268 2.365 1.00 48.75 331 VAL A CA 1
ATOM 2568 C C . VAL A 1 331 ? -0.840 -8.213 2.283 1.00 48.75 331 VAL A C 1
ATOM 2570 O O . VAL A 1 331 ? -0.178 -7.750 3.208 1.00 48.75 331 VAL A O 1
ATOM 2573 N N . THR A 1 332 ? -0.246 -8.644 1.160 1.00 50.44 332 THR A N 1
ATOM 2574 C CA . THR A 1 332 ? 1.213 -8.676 0.952 1.00 50.44 332 THR A CA 1
ATOM 2575 C C . THR A 1 332 ? 1.660 -7.467 0.124 1.00 50.44 332 THR A C 1
ATOM 2577 O O . THR A 1 332 ? 1.143 -7.256 -0.970 1.00 50.44 332 THR A O 1
ATOM 2580 N N . SER A 1 333 ? 2.622 -6.683 0.626 1.00 56.72 333 SER A N 1
ATOM 2581 C CA . SER A 1 333 ? 2.940 -5.326 0.141 1.00 56.72 333 SER A CA 1
ATOM 2582 C C . SER A 1 333 ? 4.275 -5.178 -0.601 1.00 56.72 333 SER A C 1
ATOM 2584 O O . SER A 1 333 ? 5.001 -4.202 -0.411 1.00 56.72 333 SER A O 1
ATOM 2586 N N . THR A 1 334 ? 4.565 -6.108 -1.509 1.00 54.38 334 THR A N 1
ATOM 2587 C CA . THR A 1 334 ? 5.562 -5.890 -2.566 1.00 54.38 334 THR A CA 1
ATOM 2588 C C . THR A 1 334 ? 5.089 -6.595 -3.827 1.00 54.38 334 THR A C 1
ATOM 2590 O O . THR A 1 334 ? 5.125 -7.823 -3.900 1.00 54.38 334 THR A O 1
ATOM 2593 N N . THR A 1 335 ? 4.681 -5.821 -4.829 1.00 64.38 335 THR A N 1
ATOM 2594 C CA . THR A 1 335 ? 4.334 -6.335 -6.159 1.00 64.38 335 THR A CA 1
ATOM 2595 C C . THR A 1 335 ? 5.386 -5.853 -7.145 1.00 64.38 335 THR A C 1
ATOM 2597 O O . THR A 1 335 ? 5.777 -4.684 -7.121 1.00 64.38 335 THR A O 1
ATOM 2600 N N . GLY A 1 336 ? 5.858 -6.735 -8.023 1.00 74.00 336 GLY A N 1
ATOM 2601 C CA . GLY A 1 336 ? 6.823 -6.368 -9.049 1.00 74.00 336 GLY A CA 1
ATOM 2602 C C . GLY A 1 336 ? 6.670 -7.177 -10.323 1.00 74.00 336 GLY A C 1
ATOM 2603 O O . GLY A 1 336 ? 6.025 -8.222 -10.344 1.00 74.00 336 GLY A O 1
ATOM 2604 N N . ALA A 1 337 ? 7.279 -6.672 -11.385 1.00 74.12 337 ALA A N 1
ATOM 2605 C CA . ALA A 1 337 ? 7.385 -7.367 -12.651 1.00 74.12 337 ALA A CA 1
ATOM 2606 C C . ALA A 1 337 ? 8.817 -7.329 -13.152 1.00 74.12 337 ALA A C 1
ATOM 2608 O O . ALA A 1 337 ? 9.533 -6.345 -12.966 1.00 74.12 337 ALA A O 1
ATOM 2609 N N . THR A 1 338 ? 9.208 -8.416 -13.801 1.00 73.88 338 THR A N 1
ATOM 2610 C CA . THR A 1 338 ? 10.503 -8.552 -14.448 1.00 73.88 338 THR A CA 1
ATOM 2611 C C . THR A 1 338 ? 10.261 -8.747 -15.930 1.00 73.88 338 THR A C 1
ATOM 2613 O O . THR A 1 338 ? 9.576 -9.688 -16.327 1.00 73.88 338 THR A O 1
ATOM 2616 N N . ASN A 1 339 ? 10.818 -7.857 -16.745 1.00 67.81 339 ASN A N 1
ATOM 2617 C CA . ASN A 1 339 ? 10.791 -8.003 -18.191 1.00 67.81 339 ASN A CA 1
ATOM 2618 C C . ASN A 1 339 ? 12.149 -8.522 -18.678 1.00 67.81 339 ASN A C 1
ATOM 2620 O O . ASN A 1 339 ? 13.192 -8.084 -18.185 1.00 67.81 339 ASN A O 1
ATOM 2624 N N . SER A 1 340 ? 12.120 -9.470 -19.617 1.00 65.12 340 SER A N 1
ATOM 2625 C CA . SER A 1 340 ? 13.319 -9.945 -20.307 1.00 65.12 340 SER A CA 1
ATOM 2626 C C . SER A 1 340 ? 13.518 -9.097 -21.551 1.00 65.12 340 SER A C 1
ATOM 2628 O O . SER A 1 340 ? 12.676 -9.092 -22.446 1.00 65.12 340 SER A O 1
ATOM 2630 N N . ILE A 1 341 ? 14.627 -8.374 -21.607 1.00 63.34 341 ILE A N 1
ATOM 2631 C CA . ILE A 1 341 ? 14.958 -7.547 -22.761 1.00 63.34 341 ILE A CA 1
ATOM 2632 C C . ILE A 1 341 ? 15.710 -8.437 -23.753 1.00 63.34 341 ILE A C 1
ATOM 2634 O O . ILE A 1 341 ? 16.856 -8.821 -23.503 1.00 63.34 341 ILE A O 1
ATOM 2638 N N . GLU A 1 342 ? 15.058 -8.801 -24.864 1.00 62.62 342 GLU A N 1
ATOM 2639 C CA . GLU A 1 342 ? 15.763 -9.416 -25.988 1.00 62.62 342 GLU A CA 1
ATOM 2640 C C . GLU A 1 342 ? 16.658 -8.375 -26.650 1.00 62.62 342 GLU A C 1
ATOM 2642 O O . GLU A 1 342 ? 16.220 -7.299 -27.057 1.00 62.62 342 GLU A O 1
ATOM 2647 N N . VAL A 1 343 ? 17.934 -8.720 -26.760 1.00 63.12 343 VAL A N 1
ATOM 2648 C CA . VAL A 1 343 ? 18.929 -7.879 -27.406 1.00 63.12 343 VAL A CA 1
ATOM 2649 C C . VAL A 1 343 ? 19.252 -8.497 -28.752 1.00 63.12 343 VAL A C 1
ATOM 2651 O O . VAL A 1 343 ? 20.016 -9.463 -28.827 1.00 63.12 343 VAL A O 1
ATOM 2654 N N . SER A 1 344 ? 18.668 -7.935 -29.806 1.00 67.31 344 SER A N 1
ATOM 2655 C CA . SER A 1 344 ? 19.021 -8.252 -31.185 1.00 67.31 344 SER A CA 1
ATOM 2656 C C . SER A 1 344 ? 18.988 -7.008 -32.059 1.00 67.31 344 SER A C 1
ATOM 2658 O O . SER A 1 344 ? 18.000 -6.282 -32.038 1.00 67.31 344 SER A O 1
ATOM 2660 N N . GLU A 1 345 ? 20.019 -6.818 -32.871 1.00 68.12 345 GLU A N 1
ATOM 2661 C CA . GLU A 1 345 ? 20.049 -5.804 -33.928 1.00 68.12 345 GLU A CA 1
ATOM 2662 C C . GLU A 1 345 ? 20.649 -6.421 -35.188 1.00 68.12 345 GLU A C 1
ATOM 2664 O O . GLU A 1 345 ? 21.577 -7.234 -35.105 1.00 68.12 345 GLU A O 1
ATOM 2669 N N . THR A 1 346 ? 20.175 -5.960 -36.343 1.00 74.62 346 THR A N 1
ATOM 2670 C CA . THR A 1 346 ? 20.793 -6.185 -37.646 1.00 74.62 346 THR A CA 1
ATOM 2671 C C . THR A 1 346 ? 21.081 -4.849 -38.328 1.00 74.62 346 THR A C 1
ATOM 2673 O O . THR A 1 346 ? 20.204 -3.992 -38.416 1.00 74.62 346 THR A O 1
ATOM 2676 N N . ARG A 1 347 ? 22.295 -4.678 -38.859 1.00 71.12 347 ARG A N 1
ATOM 2677 C CA . ARG A 1 347 ? 22.676 -3.544 -39.709 1.00 71.12 347 ARG A CA 1
ATOM 2678 C C . ARG A 1 347 ? 23.134 -4.005 -41.081 1.00 71.12 347 ARG A C 1
ATOM 2680 O O . ARG A 1 347 ? 23.747 -5.060 -41.211 1.00 71.12 347 ARG A O 1
ATOM 2687 N N . ASN A 1 348 ? 22.880 -3.169 -42.082 1.00 79.38 348 ASN A N 1
ATOM 2688 C CA . ASN A 1 348 ? 23.379 -3.370 -43.436 1.00 79.38 348 ASN A CA 1
ATOM 2689 C C . ASN A 1 348 ? 24.744 -2.692 -43.580 1.00 79.38 348 ASN A C 1
ATOM 2691 O O . ASN A 1 348 ? 24.881 -1.507 -43.282 1.00 79.38 348 ASN A O 1
ATOM 2695 N N . ILE A 1 349 ? 25.732 -3.446 -44.047 1.00 76.88 349 ILE A N 1
ATOM 2696 C CA . ILE A 1 349 ? 27.101 -3.012 -44.300 1.00 76.88 349 ILE A CA 1
ATOM 2697 C C . ILE A 1 349 ? 27.344 -3.053 -45.806 1.00 76.88 349 ILE A C 1
ATOM 2699 O O . ILE A 1 349 ? 27.125 -4.073 -46.459 1.00 76.88 349 ILE A O 1
ATOM 2703 N N . THR A 1 350 ? 27.805 -1.938 -46.366 1.00 79.38 350 THR A N 1
ATOM 2704 C CA . THR A 1 350 ? 28.177 -1.863 -47.782 1.00 79.38 350 THR A CA 1
ATOM 2705 C C . THR A 1 350 ? 29.637 -2.269 -47.946 1.00 79.38 350 THR A C 1
ATOM 2707 O O . THR A 1 350 ? 30.535 -1.587 -47.459 1.00 79.38 350 THR A O 1
ATOM 2710 N N . CYS A 1 351 ? 29.874 -3.363 -48.663 1.00 77.44 351 CYS A N 1
ATOM 2711 C CA . CYS A 1 351 ? 31.197 -3.875 -48.994 1.00 77.44 351 CYS A CA 1
ATOM 2712 C C . CYS A 1 351 ? 31.612 -3.349 -50.371 1.00 77.44 351 CYS A C 1
ATOM 2714 O O . CYS A 1 351 ? 30.982 -3.675 -51.384 1.00 77.44 351 CYS A O 1
ATOM 2716 N N . ALA A 1 352 ? 32.653 -2.516 -50.428 1.00 73.69 352 ALA A N 1
ATOM 2717 C CA . ALA A 1 352 ? 33.097 -1.931 -51.692 1.00 73.69 352 ALA A CA 1
ATOM 2718 C C . ALA A 1 352 ? 33.684 -3.005 -52.639 1.00 73.69 352 ALA A C 1
ATOM 2720 O O . ALA A 1 352 ? 34.178 -4.024 -52.149 1.00 73.69 352 ALA A O 1
ATOM 2721 N N . PRO A 1 353 ? 33.613 -2.802 -53.971 1.00 69.88 353 PRO A N 1
ATOM 2722 C CA . PRO A 1 353 ? 34.221 -3.691 -54.962 1.00 69.88 353 PRO A CA 1
ATOM 2723 C C . PRO A 1 353 ? 35.686 -3.982 -54.646 1.00 69.88 353 PRO A C 1
ATOM 2725 O O . PRO A 1 353 ? 36.396 -3.095 -54.170 1.00 69.88 353 PRO A O 1
ATOM 2728 N N . HIS A 1 354 ? 36.141 -5.187 -54.985 1.00 66.44 354 HIS A N 1
ATOM 2729 C CA . HIS A 1 354 ? 37.544 -5.606 -54.875 1.00 66.44 354 HIS A CA 1
ATOM 2730 C C . HIS A 1 354 ? 38.168 -5.290 -53.516 1.00 66.44 354 HIS A C 1
ATOM 2732 O O . HIS A 1 354 ? 39.228 -4.674 -53.417 1.00 66.44 354 HIS A O 1
ATOM 2738 N N . GLY A 1 355 ? 37.496 -5.687 -52.440 1.00 62.81 355 GLY A N 1
ATOM 2739 C CA . GLY A 1 355 ? 37.937 -5.348 -51.095 1.00 62.81 355 GLY A CA 1
ATOM 2740 C C . GLY A 1 355 ? 37.433 -6.287 -50.017 1.00 62.81 355 GLY A C 1
ATOM 2741 O O . GLY A 1 355 ? 36.509 -7.078 -50.212 1.00 62.81 355 GLY A O 1
ATOM 2742 N N . LYS A 1 356 ? 38.072 -6.184 -48.856 1.00 67.12 356 LYS A N 1
ATOM 2743 C CA . LYS A 1 356 ? 37.647 -6.809 -47.613 1.00 67.12 356 LYS A CA 1
ATOM 2744 C C . LYS A 1 356 ? 37.053 -5.741 -46.705 1.00 67.12 356 LYS A C 1
ATOM 2746 O O . LYS A 1 356 ? 37.697 -4.735 -46.419 1.00 67.12 356 LYS A O 1
ATOM 2751 N N . THR A 1 357 ? 35.849 -5.993 -46.215 1.00 71.56 357 THR A N 1
ATOM 2752 C CA . THR A 1 357 ? 35.197 -5.162 -45.205 1.00 71.56 357 THR A CA 1
ATOM 2753 C C . THR A 1 357 ? 35.123 -5.946 -43.905 1.00 71.56 357 THR A C 1
ATOM 2755 O O . THR A 1 357 ? 34.616 -7.067 -43.882 1.00 71.56 357 THR A O 1
ATOM 2758 N N . ILE A 1 358 ? 35.636 -5.362 -42.826 1.00 73.12 358 ILE A N 1
ATOM 2759 C CA . ILE A 1 358 ? 35.492 -5.885 -41.469 1.00 73.12 358 ILE A CA 1
ATOM 2760 C C . ILE A 1 358 ? 34.457 -5.018 -40.771 1.00 73.12 358 ILE A C 1
ATOM 2762 O O . ILE A 1 358 ? 34.704 -3.845 -40.504 1.00 73.12 358 ILE A O 1
ATOM 2766 N N . GLY A 1 359 ? 33.280 -5.577 -40.509 1.00 72.81 359 GLY A N 1
ATOM 2767 C CA . GLY A 1 359 ? 32.271 -4.905 -39.700 1.00 72.81 359 GLY A CA 1
ATOM 2768 C C . GLY A 1 359 ? 32.360 -5.379 -38.261 1.00 72.81 359 GLY A C 1
ATOM 2769 O O . GLY A 1 359 ? 32.371 -6.587 -38.020 1.00 72.81 359 GLY A O 1
ATOM 2770 N N . THR A 1 360 ? 32.371 -4.442 -37.316 1.00 72.75 360 THR A N 1
ATOM 2771 C CA . THR A 1 360 ? 32.308 -4.739 -35.883 1.00 72.75 360 THR A CA 1
ATOM 2772 C C . THR A 1 360 ? 31.120 -4.008 -35.262 1.00 72.75 360 THR A C 1
ATOM 2774 O O . THR A 1 360 ? 31.055 -2.781 -35.279 1.00 72.75 360 THR A O 1
ATOM 2777 N N . LEU A 1 361 ? 30.173 -4.758 -34.691 1.00 71.62 361 LEU A N 1
ATOM 2778 C CA . LEU A 1 361 ? 29.140 -4.215 -33.806 1.00 71.62 361 LEU A CA 1
ATOM 2779 C C . LEU A 1 361 ? 29.589 -4.387 -32.364 1.00 71.62 361 LEU A C 1
ATOM 2781 O O . LEU A 1 361 ? 29.856 -5.514 -31.949 1.00 71.62 361 LEU A O 1
ATOM 2785 N N . VAL A 1 362 ? 29.608 -3.298 -31.594 1.00 69.00 362 VAL A N 1
ATOM 2786 C CA . VAL A 1 362 ? 29.900 -3.333 -30.158 1.00 69.00 362 VAL A CA 1
ATOM 2787 C C . VAL A 1 362 ? 28.646 -2.986 -29.363 1.00 69.00 362 VAL A C 1
ATOM 2789 O O . VAL A 1 362 ? 28.082 -1.893 -29.460 1.00 69.00 362 VAL A O 1
ATOM 2792 N N . TYR A 1 363 ? 28.237 -3.930 -28.524 1.00 70.31 363 TYR A N 1
ATOM 2793 C CA . TYR A 1 363 ? 27.119 -3.804 -27.608 1.00 70.31 363 TYR A CA 1
ATOM 2794 C C . TYR A 1 363 ? 27.617 -3.672 -26.170 1.00 70.31 363 TYR A C 1
ATOM 2796 O O . TYR A 1 363 ? 28.429 -4.481 -25.707 1.00 70.31 363 TYR A O 1
ATOM 2804 N N . ARG A 1 364 ? 27.118 -2.669 -25.439 1.00 69.06 364 ARG A N 1
ATOM 2805 C CA . ARG A 1 364 ? 27.418 -2.497 -24.012 1.00 69.06 364 ARG A CA 1
ATOM 2806 C C . ARG A 1 364 ? 26.164 -2.650 -23.171 1.00 69.06 364 ARG A C 1
ATOM 2808 O O . ARG A 1 364 ? 25.108 -2.096 -23.469 1.00 69.06 364 ARG A O 1
ATOM 2815 N N . LEU A 1 365 ? 26.339 -3.387 -22.084 1.00 68.25 365 LEU A N 1
ATOM 2816 C CA . LEU A 1 365 ? 25.351 -3.535 -21.032 1.00 68.25 365 LEU A CA 1
ATOM 2817 C C . LEU A 1 365 ? 25.604 -2.470 -19.970 1.00 68.25 365 LEU A C 1
ATOM 2819 O O . LEU A 1 365 ? 26.736 -2.276 -19.531 1.00 68.25 365 LEU A O 1
ATOM 2823 N N . GLY A 1 366 ? 24.549 -1.777 -19.581 1.00 70.06 366 GLY A N 1
ATOM 2824 C CA . GLY A 1 366 ? 24.480 -0.977 -18.376 1.00 70.06 366 GLY A CA 1
ATOM 2825 C C . GLY A 1 366 ? 23.687 -1.698 -17.294 1.00 70.06 366 GLY A C 1
ATOM 2826 O O . GLY A 1 366 ? 22.856 -2.567 -17.563 1.00 70.06 366 GLY A O 1
ATOM 2827 N N . ASN A 1 367 ? 23.949 -1.340 -16.046 1.00 76.75 367 ASN A N 1
ATOM 2828 C CA . ASN A 1 367 ? 23.204 -1.866 -14.914 1.00 76.75 367 ASN A CA 1
ATOM 2829 C C . ASN A 1 367 ? 22.709 -0.713 -14.055 1.00 76.75 367 ASN A C 1
ATOM 2831 O O . ASN A 1 367 ? 23.482 0.164 -13.670 1.00 76.75 367 ASN A O 1
ATOM 2835 N N . ILE A 1 368 ? 21.422 -0.729 -13.735 1.00 78.06 368 ILE A N 1
ATOM 2836 C CA . ILE A 1 368 ? 20.813 0.290 -12.887 1.00 78.06 368 ILE A CA 1
ATOM 2837 C C . ILE A 1 368 ? 20.665 -0.310 -11.497 1.00 78.06 368 ILE A C 1
ATOM 2839 O O . ILE A 1 368 ? 19.930 -1.294 -11.345 1.00 78.06 368 ILE A O 1
ATOM 2843 N N . PRO A 1 369 ? 21.345 0.240 -10.473 1.00 83.69 369 PRO A N 1
ATOM 2844 C CA . PRO A 1 369 ? 21.087 -0.185 -9.108 1.00 83.69 369 PRO A CA 1
ATOM 2845 C C . PRO A 1 369 ? 19.613 0.092 -8.775 1.00 83.69 369 PRO A C 1
ATOM 2847 O O . PRO A 1 369 ? 19.060 1.059 -9.304 1.00 83.69 369 PRO A O 1
ATOM 2850 N N . PRO A 1 370 ? 18.968 -0.707 -7.907 1.00 88.06 370 PRO A N 1
ATOM 2851 C CA . PRO A 1 370 ? 17.596 -0.452 -7.478 1.00 88.06 370 PRO A CA 1
ATOM 2852 C C . PRO A 1 370 ? 17.430 0.998 -7.007 1.00 88.06 370 PRO A C 1
ATOM 2854 O O . PRO A 1 370 ? 17.946 1.387 -5.961 1.00 88.06 370 PRO A O 1
ATOM 2857 N N . THR A 1 371 ? 16.748 1.804 -7.818 1.00 87.44 371 THR A N 1
ATOM 2858 C CA . THR A 1 371 ? 16.634 3.255 -7.645 1.00 87.44 371 THR A CA 1
ATOM 2859 C C . THR A 1 371 ? 15.164 3.627 -7.530 1.00 87.44 371 THR A C 1
ATOM 2861 O O . THR A 1 371 ? 14.314 3.060 -8.219 1.00 87.44 371 THR A O 1
ATOM 2864 N N . LEU A 1 372 ? 14.855 4.557 -6.626 1.00 90.75 372 LEU A N 1
ATOM 2865 C CA . LEU A 1 372 ? 13.511 5.097 -6.454 1.00 90.75 372 LEU A CA 1
ATOM 2866 C C . LEU A 1 372 ? 13.234 6.142 -7.539 1.00 90.75 372 LEU A C 1
ATOM 2868 O O . LEU A 1 372 ? 13.935 7.149 -7.623 1.00 90.75 372 LEU A O 1
ATOM 2872 N N . TYR A 1 373 ? 12.185 5.919 -8.318 1.00 89.62 373 TYR A N 1
ATOM 2873 C CA . TYR A 1 373 ? 11.676 6.851 -9.316 1.00 89.62 373 TYR A CA 1
ATOM 2874 C C . TYR A 1 373 ? 10.299 7.362 -8.911 1.00 89.62 373 TYR A C 1
ATOM 2876 O O . TYR A 1 373 ? 9.567 6.703 -8.169 1.00 89.62 373 TYR A O 1
ATOM 2884 N N . LYS A 1 374 ? 9.961 8.545 -9.422 1.00 91.12 374 LYS A N 1
ATOM 2885 C CA . LYS A 1 374 ? 8.660 9.189 -9.258 1.00 91.12 374 LYS A CA 1
ATOM 2886 C C . LYS A 1 374 ? 8.072 9.508 -10.622 1.00 91.12 374 LYS A C 1
ATOM 2888 O O . LYS A 1 374 ? 8.813 9.865 -11.535 1.00 91.12 374 LYS A O 1
ATOM 2893 N N . THR A 1 375 ? 6.759 9.384 -10.743 1.00 92.31 375 THR A N 1
ATOM 2894 C CA . THR A 1 375 ? 6.010 9.796 -11.933 1.00 92.31 375 THR A CA 1
ATOM 2895 C C . THR A 1 375 ? 4.582 10.171 -11.559 1.00 92.31 375 THR A C 1
ATOM 2897 O O . THR A 1 375 ? 4.169 9.973 -10.415 1.00 92.31 375 THR A O 1
ATOM 2900 N N . THR A 1 376 ? 3.829 10.702 -12.514 1.00 93.69 376 THR A N 1
ATOM 2901 C CA . THR A 1 376 ? 2.426 11.065 -12.329 1.00 93.69 376 THR A CA 1
ATOM 2902 C C . THR A 1 376 ? 1.528 9.964 -12.878 1.00 93.69 376 THR A C 1
ATOM 2904 O O . THR A 1 376 ? 1.669 9.541 -14.024 1.00 93.69 376 THR A O 1
ATOM 2907 N N . ALA A 1 377 ? 0.587 9.500 -12.063 1.00 92.00 377 ALA A N 1
ATOM 2908 C CA . ALA A 1 377 ? -0.540 8.694 -12.498 1.00 92.00 377 ALA A CA 1
ATOM 2909 C C . ALA A 1 377 ? -1.768 9.593 -12.666 1.00 92.00 377 ALA A C 1
ATOM 2911 O O . ALA A 1 377 ? -2.223 10.237 -11.722 1.00 92.00 377 ALA A O 1
ATOM 2912 N N . HIS A 1 378 ? -2.324 9.609 -13.868 1.00 93.56 378 HIS A N 1
ATOM 2913 C CA . HIS A 1 378 ? -3.606 10.216 -14.188 1.00 93.56 378 HIS A CA 1
ATOM 2914 C C . HIS A 1 378 ? -4.696 9.162 -14.023 1.00 93.56 378 HIS A C 1
ATOM 2916 O O . HIS A 1 378 ? -4.716 8.163 -14.746 1.00 93.56 378 HIS A O 1
ATOM 2922 N N . ARG A 1 379 ? -5.601 9.361 -13.068 1.00 93.69 379 ARG A N 1
ATOM 2923 C CA . ARG A 1 379 ? -6.621 8.378 -12.687 1.00 93.69 379 ARG A CA 1
ATOM 2924 C C . ARG A 1 379 ? -8.011 8.970 -12.810 1.00 93.69 379 ARG A C 1
ATOM 2926 O O . ARG A 1 379 ? -8.256 10.073 -12.340 1.00 93.69 379 ARG A O 1
ATOM 2933 N N . TRP A 1 380 ? -8.932 8.227 -13.416 1.00 94.62 380 TRP A N 1
ATOM 2934 C CA . TRP A 1 380 ? -10.334 8.626 -13.539 1.00 94.62 380 TRP A CA 1
ATOM 2935 C C . TRP A 1 380 ? -11.206 7.747 -12.656 1.00 94.62 380 TRP A C 1
ATOM 2937 O O . TRP A 1 380 ? -11.114 6.521 -12.706 1.00 94.62 380 TRP A O 1
ATOM 2947 N N . TYR A 1 381 ? -12.091 8.373 -11.889 1.00 93.31 381 TYR A N 1
ATOM 2948 C CA . TYR A 1 381 ? -12.977 7.715 -10.936 1.00 93.31 381 TYR A CA 1
ATOM 2949 C C . TYR A 1 381 ? -14.446 7.999 -11.252 1.00 93.31 381 TYR A C 1
ATOM 2951 O O . TYR A 1 381 ? -14.803 9.037 -11.810 1.00 93.31 381 TYR A O 1
ATOM 2959 N N . THR A 1 382 ? -15.331 7.092 -10.842 1.00 92.31 382 THR A N 1
ATOM 2960 C CA . THR A 1 382 ? -16.791 7.290 -10.925 1.00 92.31 382 THR A CA 1
ATOM 2961 C C . THR A 1 382 ? -17.328 8.246 -9.859 1.00 92.31 382 THR A C 1
ATOM 2963 O O . THR A 1 382 ? -18.498 8.619 -9.900 1.00 92.31 382 THR A O 1
ATOM 2966 N N . GLN A 1 383 ? -16.494 8.644 -8.897 1.00 91.31 383 GLN A N 1
ATOM 2967 C CA . GLN A 1 383 ? -16.868 9.472 -7.754 1.00 91.31 383 GLN A CA 1
ATOM 2968 C C . GLN A 1 383 ? -15.895 10.646 -7.604 1.00 91.31 383 GLN A C 1
ATOM 2970 O O . GLN A 1 383 ? -14.722 10.524 -7.946 1.00 91.31 383 GLN A O 1
ATOM 2975 N N . ASN A 1 384 ? -16.390 11.764 -7.069 1.00 92.31 384 ASN A N 1
ATOM 2976 C CA . ASN A 1 384 ? -15.604 12.967 -6.788 1.00 92.31 384 ASN A CA 1
ATOM 2977 C C . ASN A 1 384 ? -14.685 12.742 -5.575 1.00 92.31 384 ASN A C 1
ATOM 2979 O O . ASN A 1 384 ? -15.089 13.007 -4.441 1.00 92.31 384 ASN A O 1
ATOM 2983 N N . VAL A 1 385 ? -13.495 12.191 -5.814 1.00 91.69 385 VAL A N 1
ATOM 2984 C CA . VAL A 1 385 ? -12.447 11.995 -4.799 1.00 91.69 385 VAL A CA 1
ATOM 2985 C C . VAL A 1 385 ? -11.698 13.301 -4.513 1.00 91.69 385 VAL A C 1
ATOM 2987 O O . VAL A 1 385 ? -11.791 14.257 -5.286 1.00 91.69 385 VAL A O 1
ATOM 2990 N N . THR A 1 386 ? -10.960 13.364 -3.400 1.00 90.19 386 THR A N 1
ATOM 2991 C CA . THR A 1 386 ? -10.230 14.581 -3.002 1.00 90.19 386 THR A CA 1
ATOM 2992 C C . THR A 1 386 ? -9.250 14.997 -4.098 1.00 90.19 386 THR A C 1
ATOM 2994 O O . THR A 1 386 ? -8.583 14.142 -4.679 1.00 90.19 386 THR A O 1
ATOM 2997 N N . ASP A 1 387 ? -9.196 16.299 -4.387 1.00 91.25 387 ASP A N 1
ATOM 2998 C CA . ASP A 1 387 ? -8.359 16.918 -5.427 1.00 91.25 387 ASP A CA 1
ATOM 2999 C C . ASP A 1 387 ? -8.641 16.445 -6.865 1.00 91.25 387 ASP A C 1
ATOM 3001 O O . ASP A 1 387 ? -7.823 16.637 -7.764 1.00 91.25 387 ASP A O 1
ATOM 3005 N N . SER A 1 388 ? -9.814 15.851 -7.112 1.00 93.69 388 SER A N 1
ATOM 3006 C CA . SER A 1 388 ? -10.240 15.512 -8.469 1.00 93.69 388 SER A CA 1
ATOM 3007 C C . SER A 1 388 ? -10.939 16.669 -9.187 1.00 93.69 388 SER A C 1
ATOM 3009 O O . SER A 1 388 ? -11.547 17.557 -8.590 1.00 93.69 388 SER A O 1
ATOM 3011 N N . THR A 1 389 ? -10.868 16.638 -10.513 1.00 96.31 389 THR A N 1
ATOM 3012 C CA . THR A 1 389 ? -11.530 17.568 -11.428 1.00 96.31 389 THR A CA 1
ATOM 3013 C C . THR A 1 389 ? -12.494 16.796 -12.319 1.00 96.31 389 THR A C 1
ATOM 3015 O O . THR A 1 389 ? -12.206 15.680 -12.748 1.00 96.31 389 THR A O 1
ATOM 3018 N N . TYR A 1 390 ? -13.679 17.351 -12.570 1.00 96.19 390 TYR A N 1
ATOM 3019 C CA . TYR A 1 390 ? -14.676 16.661 -13.383 1.00 96.19 390 TYR A CA 1
ATOM 3020 C C . TYR A 1 390 ? -14.300 16.702 -14.869 1.00 96.19 390 TYR A C 1
ATOM 3022 O O . TYR A 1 390 ? -14.233 17.772 -15.471 1.00 96.19 390 TYR A O 1
ATOM 3030 N N . GLU A 1 391 ? -14.126 15.527 -15.464 1.00 96.06 391 GLU A N 1
ATOM 3031 C CA . GLU A 1 391 ? -13.906 15.296 -16.889 1.00 96.06 391 GLU A CA 1
ATOM 3032 C C . GLU A 1 391 ? -14.928 14.268 -17.379 1.00 96.06 391 GLU A C 1
ATOM 3034 O O . GLU A 1 391 ? -14.731 13.057 -17.252 1.00 96.06 391 GLU A O 1
ATOM 3039 N N . ALA A 1 392 ? -16.053 14.755 -17.907 1.00 92.75 392 ALA A N 1
ATOM 3040 C CA . ALA A 1 392 ? -17.222 13.928 -18.188 1.00 92.75 392 ALA A CA 1
ATOM 3041 C C . ALA A 1 392 ? -16.879 12.628 -18.958 1.00 92.75 392 ALA A C 1
ATOM 3043 O O . ALA A 1 392 ? -16.216 12.692 -19.997 1.00 92.75 392 ALA A O 1
ATOM 3044 N N . PRO A 1 393 ? -17.363 11.454 -18.499 1.00 94.44 393 PRO A N 1
ATOM 3045 C CA . PRO A 1 393 ? -18.306 11.237 -17.391 1.00 94.44 393 PRO A CA 1
ATOM 3046 C C . PRO A 1 393 ? -17.648 10.967 -16.017 1.00 94.44 393 PRO A C 1
ATOM 3048 O O . PRO A 1 393 ? -18.330 10.510 -15.101 1.00 94.44 393 PRO A O 1
ATOM 3051 N N . TYR A 1 394 ? -16.344 11.202 -15.862 1.00 96.69 394 TYR A N 1
ATOM 3052 C CA . TYR A 1 394 ? -15.555 10.777 -14.700 1.00 96.69 394 TYR A CA 1
ATOM 3053 C C . TYR A 1 394 ? -14.895 11.947 -13.960 1.00 96.69 394 TYR A C 1
ATOM 3055 O O . TYR A 1 394 ? -14.965 13.100 -14.370 1.00 96.69 394 TYR A O 1
ATOM 3063 N N . TRP A 1 395 ? -14.243 11.644 -12.843 1.00 95.88 395 TRP A N 1
ATOM 3064 C CA . TRP A 1 395 ? -13.458 12.589 -12.055 1.00 95.88 395 TRP A CA 1
ATOM 3065 C C . TRP A 1 395 ? -11.978 12.239 -12.182 1.00 95.88 395 TRP A C 1
ATOM 3067 O O . TRP A 1 395 ? -11.564 11.174 -11.723 1.00 95.88 395 TRP A O 1
ATOM 3077 N N . LYS A 1 396 ? -11.195 13.099 -12.837 1.00 95.94 396 LYS A N 1
ATOM 3078 C CA . LYS A 1 396 ? -9.751 12.930 -13.020 1.00 95.94 396 LYS A CA 1
ATOM 3079 C C . LYS A 1 396 ? -8.999 13.434 -11.797 1.00 95.94 396 LYS A C 1
ATOM 3081 O O . LYS A 1 396 ? -9.235 14.554 -11.354 1.00 95.94 396 LYS A O 1
ATOM 3086 N N . ARG A 1 397 ? -8.047 12.652 -11.305 1.00 94.69 397 ARG A N 1
ATOM 3087 C CA . ARG A 1 397 ? -7.064 13.059 -10.304 1.00 94.69 397 ARG A CA 1
ATOM 3088 C C . ARG A 1 397 ? -5.661 12.729 -10.790 1.00 94.69 397 ARG A C 1
ATOM 3090 O O . ARG A 1 397 ? -5.433 11.649 -11.333 1.00 94.69 397 ARG A O 1
ATOM 3097 N N . ASP A 1 398 ? -4.746 13.656 -10.550 1.00 94.44 398 ASP A N 1
ATOM 3098 C CA . ASP A 1 398 ? -3.327 13.483 -10.827 1.00 94.44 398 ASP A CA 1
ATOM 3099 C C . ASP A 1 398 ? -2.616 13.143 -9.514 1.00 94.44 398 ASP A C 1
ATOM 3101 O O . ASP A 1 398 ? -2.738 13.865 -8.525 1.00 94.44 398 ASP A O 1
ATOM 3105 N N . GLU A 1 399 ? -1.922 12.009 -9.482 1.00 89.00 399 GLU A N 1
ATOM 3106 C CA . GLU A 1 399 ? -1.308 11.455 -8.276 1.00 89.00 399 GLU A CA 1
ATOM 3107 C C . GLU A 1 399 ? 0.179 11.196 -8.517 1.00 89.00 399 GLU A C 1
ATOM 3109 O O . GLU A 1 399 ? 0.547 10.502 -9.463 1.00 89.00 399 GLU A O 1
ATOM 3114 N N . GLU A 1 400 ? 1.050 11.713 -7.648 1.00 90.81 400 GLU A N 1
ATOM 3115 C CA . GLU A 1 400 ? 2.459 11.316 -7.668 1.00 90.81 400 GLU A CA 1
ATOM 3116 C C . GLU A 1 400 ? 2.581 9.886 -7.129 1.00 90.81 400 GLU A C 1
ATOM 3118 O O . GLU A 1 400 ? 2.235 9.603 -5.979 1.00 90.81 400 GLU A O 1
ATOM 3123 N N . ILE A 1 401 ? 3.114 8.988 -7.951 1.00 87.81 401 ILE A N 1
ATOM 3124 C CA . ILE A 1 401 ? 3.426 7.614 -7.568 1.00 87.81 401 ILE A CA 1
ATOM 3125 C C . ILE A 1 401 ? 4.939 7.416 -7.519 1.00 87.81 401 ILE A C 1
ATOM 3127 O O . ILE A 1 401 ? 5.704 8.083 -8.217 1.00 87.81 401 ILE A O 1
ATOM 3131 N N . SER A 1 402 ? 5.384 6.487 -6.676 1.00 88.38 402 SER A N 1
ATOM 3132 C CA . SER A 1 402 ? 6.792 6.111 -6.557 1.00 88.38 402 SER A CA 1
ATOM 3133 C C . SER A 1 402 ? 6.961 4.614 -6.767 1.00 88.38 402 SER A C 1
ATOM 3135 O O . SER A 1 402 ? 6.149 3.824 -6.291 1.00 88.38 402 SER A O 1
ATOM 3137 N N . PHE A 1 403 ? 8.032 4.222 -7.445 1.00 87.19 403 PHE A N 1
ATOM 3138 C CA . PHE A 1 403 ? 8.375 2.822 -7.676 1.00 87.19 403 PHE A CA 1
ATOM 3139 C C . PHE A 1 403 ? 9.889 2.637 -7.652 1.00 87.19 403 PHE A C 1
ATOM 3141 O O . PHE A 1 403 ? 10.649 3.563 -7.940 1.00 87.19 403 PHE A O 1
ATOM 3148 N N . THR A 1 404 ? 10.344 1.436 -7.315 1.00 88.94 404 THR A N 1
ATOM 3149 C CA . THR A 1 404 ? 11.759 1.074 -7.404 1.00 88.94 404 THR A CA 1
ATOM 3150 C C . THR A 1 404 ? 11.993 0.314 -8.693 1.00 88.94 404 THR A C 1
ATOM 3152 O O . THR A 1 404 ? 11.318 -0.684 -8.946 1.00 88.94 404 THR A O 1
ATOM 3155 N N . ALA A 1 405 ? 12.957 0.762 -9.493 1.00 87.62 405 ALA A N 1
ATOM 3156 C CA . ALA A 1 405 ? 13.357 0.078 -10.714 1.00 87.62 405 ALA A CA 1
ATOM 3157 C C . ALA A 1 405 ? 14.866 -0.163 -10.750 1.00 87.62 405 ALA A C 1
ATOM 3159 O O . ALA A 1 405 ? 15.647 0.651 -10.254 1.00 87.62 405 ALA A O 1
ATOM 3160 N N . GLY A 1 406 ? 15.276 -1.289 -11.325 1.00 84.00 406 GLY A N 1
ATOM 3161 C CA . GLY A 1 406 ? 16.682 -1.650 -11.461 1.00 84.00 406 GLY A CA 1
ATOM 3162 C C . GLY A 1 406 ? 16.880 -2.958 -12.218 1.00 84.00 406 GLY A C 1
ATOM 3163 O O . GLY A 1 406 ? 15.936 -3.719 -12.436 1.00 84.00 406 GLY A O 1
ATOM 3164 N N . GLY A 1 407 ? 18.120 -3.215 -12.617 1.00 79.88 407 GLY A N 1
ATOM 3165 C CA . GLY A 1 407 ? 18.505 -4.381 -13.408 1.00 79.88 407 GLY A CA 1
ATOM 3166 C C . GLY A 1 407 ? 19.301 -4.022 -14.660 1.00 79.88 407 GLY A C 1
ATOM 3167 O O . GLY A 1 407 ? 19.708 -2.871 -14.855 1.00 79.88 407 GLY A O 1
ATOM 3168 N N . GLY A 1 408 ? 19.528 -5.033 -15.496 1.00 73.94 408 GLY A N 1
ATOM 3169 C CA . GLY A 1 408 ? 20.316 -4.916 -16.717 1.00 73.94 408 GLY A CA 1
ATOM 3170 C C . GLY A 1 408 ? 19.530 -4.247 -17.843 1.00 73.94 408 GLY A C 1
ATOM 3171 O O . GLY A 1 408 ? 18.390 -4.613 -18.123 1.00 73.94 408 GLY A O 1
ATOM 3172 N N . ILE A 1 409 ? 20.154 -3.273 -18.504 1.00 69.25 409 ILE A N 1
ATOM 3173 C CA . ILE A 1 409 ? 19.681 -2.636 -19.743 1.00 69.25 409 ILE A CA 1
ATOM 3174 C C . ILE A 1 409 ? 20.872 -2.560 -20.697 1.00 69.25 409 ILE A C 1
ATOM 3176 O O . ILE A 1 409 ? 22.003 -2.447 -20.247 1.00 69.25 409 ILE A O 1
ATOM 3180 N N . GLY A 1 410 ? 20.687 -2.568 -22.014 1.00 61.16 410 GLY A N 1
ATOM 3181 C CA . GLY A 1 410 ? 21.804 -2.257 -22.907 1.00 61.16 410 GLY A CA 1
ATOM 3182 C C . GLY A 1 410 ? 21.390 -1.709 -24.261 1.00 61.16 410 GLY A C 1
ATOM 3183 O O . GLY A 1 410 ? 20.218 -1.745 -24.635 1.00 61.16 410 GLY A O 1
ATOM 3184 N N . SER A 1 411 ? 22.380 -1.216 -25.002 1.00 58.72 411 SER A N 1
ATOM 3185 C CA . SER A 1 411 ? 22.244 -0.779 -26.394 1.00 58.72 411 SER A CA 1
ATOM 3186 C C . SER A 1 411 ? 23.571 -0.904 -27.137 1.00 58.72 411 SER A C 1
ATOM 3188 O O . SER A 1 411 ? 24.645 -1.061 -26.548 1.00 58.72 411 SER A O 1
ATOM 3190 N N . ILE A 1 412 ? 23.480 -0.804 -28.460 1.00 55.59 412 ILE A N 1
ATOM 3191 C CA . ILE A 1 412 ? 24.623 -0.631 -29.349 1.00 55.59 412 ILE A CA 1
ATOM 3192 C C . ILE A 1 412 ? 25.220 0.747 -29.118 1.00 55.59 412 ILE A C 1
ATOM 3194 O O . ILE A 1 412 ? 24.502 1.749 -29.108 1.00 55.59 412 ILE A O 1
ATOM 3198 N N . LEU A 1 413 ? 26.535 0.760 -28.927 1.00 56.12 413 LEU A N 1
ATOM 3199 C CA . LEU A 1 413 ? 27.313 1.976 -28.738 1.00 56.12 413 LEU A CA 1
ATOM 3200 C C . LEU A 1 413 ? 28.017 2.389 -30.032 1.00 56.12 413 LEU A C 1
ATOM 3202 O O . LEU A 1 413 ? 28.125 3.580 -30.300 1.00 56.12 413 LEU A O 1
ATOM 3206 N N . ASP A 1 414 ? 28.503 1.412 -30.804 1.00 57.06 414 ASP A N 1
ATOM 3207 C CA . ASP A 1 414 ? 29.389 1.669 -31.934 1.00 57.06 414 ASP A CA 1
ATOM 3208 C C . ASP A 1 414 ? 29.236 0.611 -33.037 1.00 57.06 414 ASP A C 1
ATOM 3210 O O . ASP A 1 414 ? 29.015 -0.577 -32.763 1.00 57.06 414 ASP A O 1
ATOM 3214 N N . ALA A 1 415 ? 29.343 1.067 -34.282 1.00 54.22 415 ALA A N 1
ATOM 3215 C CA . ALA A 1 415 ? 29.347 0.250 -35.486 1.00 54.22 415 ALA A CA 1
ATOM 3216 C C . ALA A 1 415 ? 30.482 0.754 -36.378 1.00 54.22 415 ALA A C 1
ATOM 3218 O O . ALA A 1 415 ? 30.329 1.759 -37.072 1.00 54.22 415 ALA A O 1
ATOM 3219 N N . THR A 1 416 ? 31.616 0.060 -36.347 1.00 58.38 416 THR A N 1
ATOM 3220 C CA . THR A 1 416 ? 32.782 0.417 -37.154 1.00 58.38 416 THR A CA 1
ATOM 3221 C C . THR A 1 416 ? 32.886 -0.492 -38.372 1.00 58.38 416 THR A C 1
ATOM 3223 O O . THR A 1 416 ? 32.548 -1.681 -38.326 1.00 58.38 416 THR A O 1
ATOM 3226 N N . THR A 1 417 ? 33.336 0.084 -39.484 1.00 54.75 417 THR A N 1
ATOM 3227 C CA . THR A 1 417 ? 33.630 -0.641 -40.720 1.00 54.75 417 THR A CA 1
ATOM 3228 C C . THR A 1 417 ? 35.026 -0.278 -41.181 1.00 54.75 417 THR A C 1
ATOM 3230 O O . THR A 1 417 ? 35.249 0.849 -41.624 1.00 54.75 417 THR A O 1
ATOM 3233 N N . ASP A 1 418 ? 35.933 -1.243 -41.124 1.00 54.75 418 ASP A N 1
ATOM 3234 C CA . ASP A 1 418 ? 37.286 -1.080 -41.640 1.00 54.75 418 ASP A CA 1
ATOM 3235 C C . ASP A 1 418 ? 37.355 -1.691 -43.040 1.00 54.75 418 ASP A C 1
ATOM 3237 O O . ASP A 1 418 ? 36.924 -2.829 -43.268 1.00 54.75 418 ASP A O 1
ATOM 3241 N N . PHE A 1 419 ? 37.848 -0.913 -44.003 1.00 46.84 419 PHE A N 1
ATOM 3242 C CA . PHE A 1 419 ? 37.967 -1.327 -45.397 1.00 46.84 419 PHE A CA 1
ATOM 3243 C C . PHE A 1 419 ? 39.427 -1.543 -45.775 1.00 46.84 419 PHE A C 1
ATOM 3245 O O . PHE A 1 419 ? 40.257 -0.646 -45.632 1.00 46.84 419 PHE A O 1
ATOM 3252 N N . TYR A 1 420 ? 39.706 -2.713 -46.339 1.00 49.62 420 TYR A N 1
ATOM 3253 C CA . TYR A 1 420 ? 41.012 -3.078 -46.863 1.00 49.62 420 TYR A CA 1
ATOM 3254 C C . TYR A 1 420 ? 40.868 -3.415 -48.352 1.00 49.62 420 TYR A C 1
ATOM 3256 O O . TYR A 1 420 ? 40.211 -4.407 -48.681 1.00 49.62 420 TYR A O 1
ATOM 3264 N N . PRO A 1 421 ? 41.442 -2.624 -49.274 1.00 41.81 421 PRO A N 1
ATOM 3265 C CA . PRO A 1 421 ? 41.409 -2.954 -50.697 1.00 41.81 421 PRO A CA 1
ATOM 3266 C C . PRO A 1 421 ? 42.116 -4.299 -50.960 1.00 41.81 421 PRO A C 1
ATOM 3268 O O . PRO A 1 421 ? 43.171 -4.578 -50.390 1.00 41.81 421 PRO A O 1
ATOM 3271 N N . TYR A 1 422 ? 41.513 -5.150 -51.797 1.00 47.53 422 TYR A N 1
ATOM 3272 C CA . TYR A 1 422 ? 41.951 -6.515 -52.110 1.00 47.53 422 TYR A CA 1
ATOM 3273 C C . TYR A 1 422 ? 42.481 -6.600 -53.540 1.00 47.53 422 TYR A C 1
ATOM 3275 O O . TYR A 1 422 ? 41.843 -6.104 -54.464 1.00 47.53 422 TYR A O 1
ATOM 3283 N N . PHE A 1 423 ? 43.582 -7.332 -53.745 1.00 45.09 423 PHE A N 1
ATOM 3284 C CA . PHE A 1 423 ? 44.055 -7.683 -55.085 1.00 45.09 423 PHE A CA 1
ATOM 3285 C C . PHE A 1 423 ? 44.553 -9.130 -55.118 1.00 45.09 423 PHE A C 1
ATOM 3287 O O . PHE A 1 423 ? 45.625 -9.445 -54.608 1.00 45.09 423 PHE A O 1
ATOM 3294 N N . GLY A 1 424 ? 43.777 -10.018 -55.738 1.00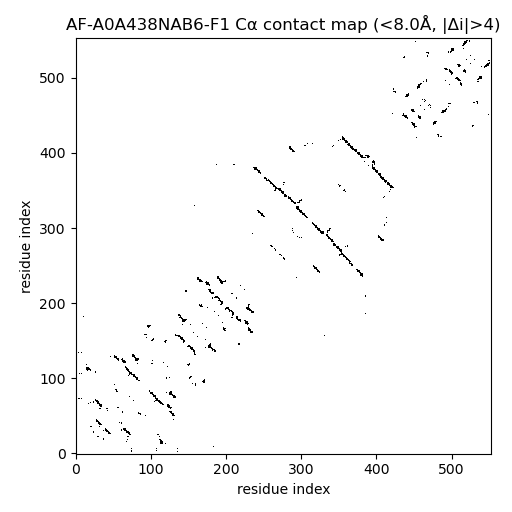 41.44 424 GLY A N 1
ATOM 3295 C CA . GLY A 1 424 ? 44.181 -11.393 -56.009 1.00 41.44 424 GLY A CA 1
ATOM 3296 C C . GLY A 1 424 ? 43.326 -12.021 -57.105 1.00 41.44 424 GLY A C 1
ATOM 3297 O O . GLY A 1 424 ? 42.100 -12.007 -57.050 1.00 41.44 424 GLY A O 1
ATOM 3298 N N . THR A 1 425 ? 43.985 -12.575 -58.121 1.00 44.00 425 THR A N 1
ATOM 3299 C CA . THR A 1 425 ? 43.380 -13.477 -59.107 1.00 44.00 425 THR A CA 1
ATOM 3300 C C . THR A 1 425 ? 43.721 -14.894 -58.693 1.00 44.00 425 THR A C 1
ATOM 3302 O O . THR A 1 425 ? 44.901 -15.209 -58.577 1.00 44.00 425 THR A O 1
ATOM 3305 N N . GLY A 1 426 ? 42.694 -15.697 -58.416 1.00 46.19 426 GLY A N 1
ATOM 3306 C CA . GLY A 1 426 ? 42.783 -16.922 -57.627 1.00 46.19 426 GLY A CA 1
ATOM 3307 C C . GLY A 1 426 ? 44.025 -17.784 -57.855 1.00 46.19 426 GLY A C 1
ATOM 3308 O O . GLY A 1 426 ? 44.299 -18.191 -58.975 1.00 46.19 426 GLY A O 1
ATOM 3309 N N . HIS A 1 427 ? 44.739 -18.062 -56.767 1.00 38.12 427 HIS A N 1
ATOM 3310 C CA . HIS A 1 427 ? 45.163 -19.387 -56.312 1.00 38.12 427 HIS A CA 1
ATOM 3311 C C . HIS A 1 427 ? 45.825 -19.198 -54.927 1.00 38.12 427 HIS A C 1
ATOM 3313 O O . HIS A 1 427 ? 46.702 -18.359 -54.772 1.00 38.12 427 HIS A O 1
ATOM 3319 N N . ASP A 1 428 ? 45.334 -19.957 -53.944 1.00 39.44 428 ASP A N 1
ATOM 3320 C CA . ASP A 1 428 ? 45.778 -20.123 -52.547 1.00 39.44 428 ASP A CA 1
ATOM 3321 C C . ASP A 1 428 ? 45.602 -18.953 -51.545 1.00 39.44 428 ASP A C 1
ATOM 3323 O O . ASP A 1 428 ? 46.228 -17.901 -51.584 1.00 39.44 428 ASP A O 1
ATOM 3327 N N . PHE A 1 429 ? 44.691 -19.195 -50.593 1.00 40.66 429 PHE A N 1
ATOM 3328 C CA . PHE A 1 429 ? 44.076 -18.258 -49.642 1.00 40.66 429 PHE A CA 1
ATOM 3329 C C . PHE A 1 429 ? 44.878 -17.985 -48.349 1.00 40.66 429 PHE A C 1
ATOM 3331 O O . PHE A 1 429 ? 44.350 -17.316 -47.462 1.00 40.66 429 PHE A O 1
ATOM 3338 N N . PHE A 1 430 ? 46.107 -18.497 -48.197 1.00 34.59 430 PHE A N 1
ATOM 3339 C CA . PHE A 1 430 ? 46.776 -18.550 -46.883 1.00 34.5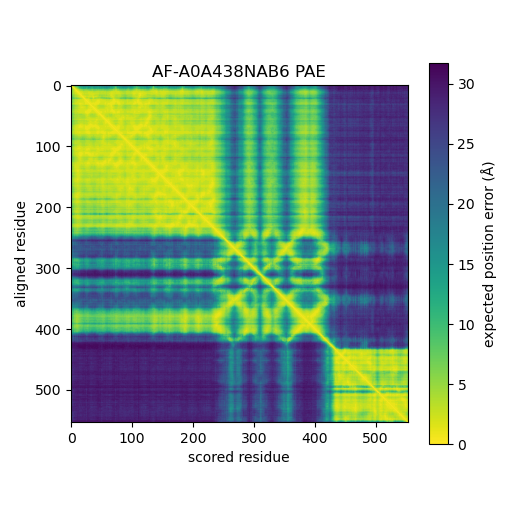9 430 PHE A CA 1
ATOM 3340 C C . PHE A 1 430 ? 48.061 -17.729 -46.702 1.00 34.59 430 PHE A C 1
ATOM 3342 O O . PHE A 1 430 ? 48.490 -17.604 -45.562 1.00 34.59 430 PHE A O 1
ATOM 3349 N N . ASP A 1 431 ? 48.588 -17.061 -47.731 1.00 41.59 431 ASP A N 1
ATOM 3350 C CA . ASP A 1 431 ? 49.753 -16.169 -47.591 1.00 41.59 431 ASP A CA 1
ATOM 3351 C C . ASP A 1 431 ? 49.458 -14.784 -48.210 1.00 41.59 431 ASP A C 1
ATOM 3353 O O . ASP A 1 431 ? 49.844 -14.489 -49.338 1.00 41.59 431 ASP A O 1
ATOM 3357 N N . MET A 1 432 ? 48.712 -13.921 -47.501 1.00 48.72 432 MET A N 1
ATOM 3358 C CA . MET A 1 432 ? 48.368 -12.562 -47.966 1.00 48.72 432 MET A CA 1
ATOM 3359 C C . MET A 1 432 ? 49.304 -11.505 -47.358 1.00 48.72 432 MET A C 1
ATOM 3361 O O . MET A 1 432 ? 49.317 -11.320 -46.142 1.00 48.72 432 MET A O 1
ATOM 3365 N N . VAL A 1 433 ? 50.046 -10.770 -48.197 1.00 53.56 433 VAL A N 1
ATOM 3366 C CA . VAL A 1 433 ? 50.925 -9.667 -47.765 1.00 53.56 433 VAL A CA 1
ATOM 3367 C C . VAL A 1 433 ? 50.261 -8.318 -48.086 1.00 53.56 433 VAL A C 1
ATOM 3369 O O . VAL A 1 433 ? 49.923 -8.080 -49.246 1.00 53.56 433 VAL A O 1
ATOM 3372 N N . PRO A 1 434 ? 50.080 -7.409 -47.107 1.00 66.94 434 PRO A N 1
ATOM 3373 C CA . PRO A 1 434 ? 49.650 -6.036 -47.370 1.00 66.94 434 PRO A CA 1
ATOM 3374 C C . PRO A 1 434 ? 50.597 -5.362 -48.371 1.00 66.94 434 PRO A C 1
ATOM 3376 O O . PRO A 1 434 ? 51.813 -5.363 -48.163 1.00 66.94 434 PRO A O 1
ATOM 3379 N N . LEU A 1 435 ? 50.049 -4.798 -49.455 1.00 75.50 435 LEU A N 1
ATOM 3380 C CA . LEU A 1 435 ? 50.847 -4.081 -50.456 1.00 75.50 435 LEU A CA 1
ATOM 3381 C C . LEU A 1 435 ? 51.179 -2.649 -50.028 1.00 75.50 435 LEU A C 1
ATOM 3383 O O . LEU A 1 435 ? 52.134 -2.091 -50.552 1.00 75.50 435 LEU A O 1
ATOM 3387 N N . GLU A 1 436 ? 50.447 -2.052 -49.084 1.00 86.06 436 GLU A N 1
ATOM 3388 C CA . GLU A 1 436 ? 50.763 -0.709 -48.581 1.00 86.06 436 GLU A CA 1
ATOM 3389 C C . GLU A 1 436 ? 52.196 -0.668 -48.029 1.00 86.06 436 GLU A C 1
ATOM 3391 O O . GLU A 1 436 ? 52.625 -1.573 -47.310 1.00 86.06 436 GLU A O 1
ATOM 3396 N N . GLY A 1 437 ? 52.970 0.345 -48.423 1.00 83.69 437 GLY A N 1
ATOM 3397 C CA . GLY A 1 437 ? 54.389 0.426 -48.069 1.00 83.69 437 GLY A CA 1
ATOM 3398 C C . GLY A 1 437 ? 55.318 -0.443 -48.922 1.00 83.69 437 GLY A C 1
ATOM 3399 O O . GLY A 1 437 ? 56.539 -0.312 -48.823 1.00 83.69 437 GLY A O 1
ATOM 3400 N N . LYS A 1 438 ? 54.792 -1.312 -49.798 1.00 88.00 438 LYS A N 1
ATOM 3401 C CA . LYS A 1 438 ? 55.609 -2.186 -50.650 1.00 88.00 438 LYS A CA 1
ATOM 3402 C C . LYS A 1 438 ? 56.048 -1.505 -51.943 1.00 88.00 438 LYS A C 1
ATOM 3404 O O . LYS A 1 438 ? 55.340 -0.700 -52.554 1.00 88.00 438 LYS A O 1
ATOM 3409 N N . ARG A 1 439 ? 57.231 -1.926 -52.392 1.00 91.00 439 ARG A N 1
ATOM 3410 C CA . ARG A 1 439 ? 57.775 -1.687 -53.731 1.00 91.00 439 ARG A CA 1
ATOM 3411 C C . ARG A 1 439 ? 57.479 -2.926 -54.567 1.00 91.00 439 ARG A C 1
ATOM 3413 O O . ARG A 1 439 ? 57.818 -4.025 -54.135 1.00 91.00 439 ARG A O 1
ATOM 3420 N N . ILE A 1 440 ? 56.875 -2.753 -55.738 1.00 89.62 440 ILE A N 1
ATOM 3421 C CA . ILE A 1 440 ? 56.493 -3.863 -56.623 1.00 89.62 440 ILE A CA 1
ATOM 3422 C C . ILE A 1 440 ? 56.967 -3.601 -58.051 1.00 89.62 440 ILE A C 1
ATOM 3424 O O . ILE A 1 440 ? 57.024 -2.450 -58.490 1.00 89.62 440 ILE A O 1
ATOM 3428 N N . LYS A 1 441 ? 57.310 -4.662 -58.781 1.00 89.31 441 LYS A N 1
ATOM 3429 C CA . LYS A 1 441 ? 57.876 -4.603 -60.133 1.00 89.31 441 LYS A CA 1
ATOM 3430 C C . LYS A 1 441 ? 57.013 -5.383 -61.124 1.00 89.31 441 LYS A C 1
ATOM 3432 O O . LYS A 1 441 ? 56.611 -6.500 -60.817 1.00 89.31 441 LYS A O 1
ATOM 3437 N N . SER A 1 442 ? 56.746 -4.811 -62.302 1.00 86.94 442 SER A N 1
ATOM 3438 C CA . SER A 1 442 ? 55.993 -5.466 -63.388 1.00 86.94 442 SER A CA 1
ATOM 3439 C C . SER A 1 442 ? 56.852 -6.353 -64.272 1.00 86.94 442 SER A C 1
ATOM 3441 O O . SER A 1 442 ? 58.082 -6.256 -64.264 1.00 86.94 442 SER A O 1
ATOM 3443 N N . SER A 1 443 ? 56.207 -7.186 -65.096 1.00 84.44 443 SER A N 1
ATOM 3444 C CA . SER A 1 443 ? 56.910 -8.017 -66.081 1.00 84.44 443 SER A CA 1
ATOM 3445 C C . SER A 1 443 ? 57.667 -7.184 -67.123 1.00 84.44 443 SER A C 1
ATOM 3447 O O . SER A 1 443 ? 58.656 -7.644 -67.692 1.00 84.44 443 SER A O 1
ATOM 3449 N N . LYS A 1 444 ? 57.254 -5.923 -67.318 1.00 86.00 444 LYS A N 1
ATOM 3450 C CA . LYS A 1 444 ? 57.914 -4.931 -68.181 1.00 86.00 444 LYS A CA 1
ATOM 3451 C C . LYS A 1 444 ? 59.059 -4.189 -67.487 1.00 86.00 444 LYS A C 1
ATOM 3453 O O . LYS A 1 444 ? 59.721 -3.368 -68.115 1.00 86.00 444 LYS A O 1
ATOM 3458 N N . GLY A 1 445 ? 59.301 -4.470 -66.206 1.00 85.81 445 GLY A N 1
ATOM 3459 C CA . GLY A 1 445 ? 60.338 -3.827 -65.402 1.00 85.81 445 GLY A CA 1
ATOM 3460 C C . GLY A 1 445 ? 59.946 -2.464 -64.831 1.00 85.81 445 GLY A C 1
ATOM 3461 O O . GLY A 1 445 ? 60.814 -1.774 -64.301 1.00 85.81 445 GLY A O 1
ATOM 3462 N N . GLU A 1 446 ? 58.671 -2.076 -64.908 1.00 92.06 446 GLU A N 1
ATOM 3463 C CA . GLU A 1 446 ? 58.165 -0.854 -64.275 1.00 92.06 446 GLU A CA 1
ATOM 3464 C C . GLU A 1 446 ? 58.080 -1.055 -62.763 1.00 92.06 446 GLU A C 1
ATOM 3466 O O . GLU A 1 446 ? 57.672 -2.121 -62.302 1.00 92.06 446 GLU A O 1
ATOM 3471 N N . ILE A 1 447 ? 58.449 -0.036 -61.988 1.00 92.62 447 ILE A N 1
ATOM 3472 C CA . ILE A 1 447 ? 58.483 -0.119 -60.526 1.00 92.62 447 ILE A CA 1
ATOM 3473 C C . ILE A 1 447 ? 57.426 0.810 -59.953 1.00 92.62 447 ILE A C 1
ATOM 3475 O O . ILE A 1 447 ? 57.332 1.972 -60.350 1.00 92.62 447 ILE A O 1
ATOM 3479 N N . TYR A 1 448 ? 56.663 0.313 -58.989 1.00 92.06 448 TYR A N 1
ATOM 3480 C CA . TYR A 1 448 ? 55.637 1.071 -58.295 1.00 92.06 448 TYR A CA 1
ATOM 3481 C C . TYR A 1 448 ? 55.920 1.110 -56.795 1.00 92.06 448 TYR A C 1
ATOM 3483 O O . TYR A 1 448 ? 56.370 0.121 -56.215 1.00 92.06 448 TYR A O 1
ATOM 3491 N N . LEU A 1 449 ? 55.610 2.245 -56.174 1.00 92.12 449 LEU A N 1
ATOM 3492 C CA . LEU A 1 449 ? 55.425 2.361 -54.730 1.00 92.12 449 LEU A CA 1
ATOM 3493 C C . LEU A 1 449 ? 53.923 2.330 -54.440 1.00 92.12 449 LEU A C 1
ATOM 3495 O O . LEU A 1 449 ? 53.172 3.115 -55.027 1.00 92.12 449 LEU A O 1
ATOM 3499 N N . CYS A 1 450 ? 53.493 1.437 -53.555 1.00 90.00 450 CYS A N 1
ATOM 3500 C CA . CYS A 1 450 ? 52.122 1.418 -53.056 1.00 90.00 450 CYS A CA 1
ATOM 3501 C C . CYS A 1 450 ? 52.006 2.389 -51.876 1.00 90.00 450 CYS A C 1
ATOM 3503 O O . CYS A 1 450 ? 52.620 2.173 -50.829 1.00 90.00 450 CYS A O 1
ATOM 3505 N N . LEU A 1 451 ? 51.281 3.483 -52.101 1.00 86.75 451 LEU A N 1
ATOM 3506 C CA . LEU A 1 451 ? 51.154 4.616 -51.188 1.00 86.75 451 LEU A CA 1
ATOM 3507 C C . LEU A 1 451 ? 49.727 5.166 -51.261 1.00 86.75 451 LEU A C 1
ATOM 3509 O O . LEU A 1 451 ? 49.268 5.509 -52.352 1.00 86.75 451 LEU A O 1
ATOM 3513 N N . ASP A 1 452 ? 49.069 5.298 -50.112 1.00 80.12 452 ASP A N 1
ATOM 3514 C CA . ASP A 1 452 ? 47.661 5.693 -49.964 1.00 80.12 452 ASP A CA 1
ATOM 3515 C C . ASP A 1 452 ? 46.687 4.725 -50.666 1.00 80.12 452 ASP A C 1
ATOM 3517 O O . ASP A 1 452 ? 45.690 5.144 -51.259 1.00 80.12 452 ASP A O 1
ATOM 3521 N N . GLY A 1 453 ? 46.997 3.426 -50.676 1.00 76.75 453 GLY A N 1
ATOM 3522 C CA . GLY A 1 453 ? 46.174 2.414 -51.341 1.00 76.75 453 GLY A CA 1
ATOM 3523 C C . GLY A 1 453 ? 46.224 2.448 -52.875 1.00 76.75 453 GLY A C 1
ATOM 3524 O O . GLY A 1 453 ? 45.444 1.746 -53.522 1.00 76.75 453 GLY A O 1
ATOM 3525 N N . VAL A 1 454 ? 47.129 3.231 -53.478 1.00 83.00 454 VAL A N 1
ATOM 3526 C CA . VAL A 1 454 ? 47.334 3.290 -54.936 1.00 83.00 454 VAL A CA 1
ATOM 3527 C C . VAL A 1 454 ? 48.771 2.936 -55.331 1.00 83.00 454 VAL A C 1
ATOM 3529 O O . VAL A 1 454 ? 49.731 3.277 -54.643 1.00 83.00 454 VAL A O 1
ATOM 3532 N N . ALA A 1 455 ? 48.943 2.293 -56.487 1.00 88.38 455 ALA A N 1
ATOM 3533 C CA . ALA A 1 455 ? 50.253 2.015 -57.072 1.00 88.38 455 ALA A CA 1
ATOM 3534 C C . ALA A 1 455 ? 50.724 3.222 -57.888 1.00 88.38 455 ALA A C 1
ATOM 3536 O O . ALA A 1 455 ? 50.140 3.559 -58.925 1.00 88.38 455 ALA A O 1
ATOM 3537 N N . ARG A 1 456 ? 51.806 3.863 -57.446 1.00 91.44 456 ARG A N 1
ATOM 3538 C CA . ARG A 1 456 ? 52.398 5.034 -58.104 1.00 91.44 456 ARG A CA 1
ATOM 3539 C C . ARG A 1 456 ? 53.661 4.639 -58.845 1.00 91.44 456 ARG A C 1
ATOM 3541 O O . ARG A 1 456 ? 54.609 4.148 -58.239 1.00 91.44 456 ARG A O 1
ATOM 3548 N N . LEU A 1 457 ? 53.668 4.858 -60.159 1.00 92.81 457 LEU A N 1
ATOM 3549 C CA . LEU A 1 457 ? 54.816 4.550 -61.011 1.00 92.81 457 LEU A CA 1
ATOM 3550 C C . LEU A 1 457 ? 56.019 5.418 -60.621 1.00 92.81 457 LEU A C 1
ATOM 3552 O O . LEU A 1 457 ? 55.905 6.641 -60.551 1.00 92.81 457 LEU A O 1
ATOM 3556 N N . LEU A 1 458 ? 57.176 4.793 -60.436 1.00 92.75 458 LEU A N 1
ATOM 3557 C CA . LEU A 1 458 ? 58.464 5.464 -60.312 1.00 92.75 458 LEU A CA 1
ATOM 3558 C C . LEU A 1 458 ? 59.068 5.551 -61.712 1.00 92.75 458 LEU A C 1
ATOM 3560 O O . LEU A 1 458 ? 59.476 4.550 -62.296 1.00 92.75 458 LEU A O 1
ATOM 3564 N N . THR A 1 459 ? 59.053 6.750 -62.286 1.00 89.56 459 THR A N 1
ATOM 3565 C CA . THR A 1 459 ? 59.282 6.933 -63.734 1.00 89.56 459 THR A CA 1
ATOM 3566 C C . THR A 1 459 ? 60.717 6.703 -64.204 1.00 89.56 459 THR A C 1
ATOM 3568 O O . THR A 1 459 ? 60.950 6.590 -65.407 1.00 89.56 459 THR A O 1
ATOM 3571 N N . SER A 1 460 ? 61.684 6.629 -63.288 1.00 87.06 460 SER A N 1
ATOM 3572 C CA . SER A 1 460 ? 63.086 6.385 -63.619 1.00 87.06 460 SER A CA 1
ATOM 3573 C C . SER A 1 460 ? 63.821 5.670 -62.481 1.00 87.06 460 SER A C 1
ATOM 3575 O O . SER A 1 460 ? 63.407 5.699 -61.318 1.00 87.06 460 SER A O 1
ATOM 3577 N N . SER A 1 461 ? 64.965 5.066 -62.806 1.00 85.75 461 SER A N 1
ATOM 3578 C CA . SER A 1 461 ? 65.886 4.521 -61.803 1.00 85.75 461 SER A CA 1
ATOM 3579 C C . SER A 1 461 ? 66.432 5.600 -60.860 1.00 85.75 461 SER A C 1
ATOM 3581 O O . SER A 1 461 ? 66.680 5.307 -59.692 1.00 85.75 461 SER A O 1
ATOM 3583 N N . ALA A 1 462 ? 66.573 6.843 -61.332 1.00 87.81 462 ALA A N 1
ATOM 3584 C CA . ALA A 1 462 ? 67.004 7.976 -60.517 1.00 87.81 462 ALA A CA 1
ATOM 3585 C C . ALA A 1 462 ? 65.956 8.352 -59.456 1.00 87.81 462 ALA A C 1
ATOM 3587 O O . ALA A 1 462 ? 66.320 8.605 -58.307 1.00 87.81 462 ALA A O 1
ATOM 3588 N N . VAL A 1 463 ? 64.660 8.286 -59.791 1.00 89.69 463 VAL A N 1
ATOM 3589 C CA . VAL A 1 463 ? 63.566 8.464 -58.820 1.00 89.69 463 VAL A CA 1
ATOM 3590 C C . VAL A 1 463 ? 63.611 7.364 -57.759 1.00 89.69 463 VAL A C 1
ATOM 3592 O O . VAL A 1 463 ? 63.583 7.667 -56.570 1.00 89.69 463 VAL A O 1
ATOM 3595 N N . TYR A 1 464 ? 63.737 6.098 -58.168 1.00 91.88 464 TYR A N 1
ATOM 3596 C CA . TYR A 1 464 ? 63.818 4.967 -57.236 1.00 91.88 464 TYR A CA 1
ATOM 3597 C C . TYR A 1 464 ? 65.009 5.100 -56.272 1.00 91.88 464 TYR A C 1
ATOM 3599 O O . TYR A 1 464 ? 64.843 5.069 -55.052 1.00 91.88 464 TYR A O 1
ATOM 3607 N N . GLN A 1 465 ? 66.214 5.320 -56.805 1.00 89.38 465 GLN A N 1
ATOM 3608 C CA . GLN A 1 465 ? 67.424 5.484 -55.993 1.00 89.38 465 GLN A CA 1
ATOM 3609 C C . GLN A 1 465 ? 67.360 6.732 -55.106 1.00 89.38 465 GLN A C 1
ATOM 3611 O O . GLN A 1 465 ? 67.891 6.728 -53.997 1.00 89.38 465 GLN A O 1
ATOM 3616 N N . GLY A 1 466 ? 66.686 7.786 -55.568 1.00 88.81 466 GLY A N 1
ATOM 3617 C CA . GLY A 1 466 ? 66.423 8.995 -54.795 1.00 88.81 466 GLY A CA 1
ATOM 3618 C C . GLY A 1 466 ? 65.427 8.813 -53.645 1.00 88.81 466 GLY A C 1
ATOM 3619 O O . GLY A 1 466 ? 65.325 9.717 -52.824 1.00 88.81 466 GLY A O 1
ATOM 3620 N N . LEU A 1 467 ? 64.708 7.688 -53.569 1.00 92.88 467 LEU A N 1
ATOM 3621 C CA . LEU A 1 467 ? 63.786 7.358 -52.475 1.00 92.88 467 LEU A CA 1
ATOM 3622 C C . LEU A 1 467 ? 64.362 6.302 -51.522 1.00 92.88 467 LEU A C 1
ATOM 3624 O O . LEU A 1 467 ? 64.273 6.458 -50.307 1.00 92.88 467 LEU A O 1
ATOM 3628 N N . PHE A 1 468 ? 64.954 5.238 -52.068 1.00 92.69 468 PHE A N 1
ATOM 3629 C CA . PHE A 1 468 ? 65.315 4.034 -51.301 1.00 92.69 468 PHE A CA 1
ATOM 3630 C C . PHE A 1 468 ? 66.828 3.830 -51.176 1.00 92.69 468 PHE A C 1
ATOM 3632 O O . PHE A 1 468 ? 67.325 3.214 -50.236 1.00 92.69 468 PHE A O 1
ATOM 3639 N N . GLY A 1 469 ? 67.597 4.407 -52.098 1.00 86.06 469 GLY A N 1
ATOM 3640 C CA . GLY A 1 469 ? 69.053 4.375 -52.082 1.00 86.06 469 GLY A CA 1
ATOM 3641 C C . GLY A 1 469 ? 69.714 3.043 -52.418 1.00 86.06 469 GLY A C 1
ATOM 3642 O O . GLY A 1 469 ? 70.941 3.038 -52.524 1.00 86.06 469 GLY A O 1
ATOM 3643 N N . ASP A 1 470 ? 68.932 1.987 -52.627 1.00 86.75 470 ASP A N 1
ATOM 3644 C CA . ASP A 1 470 ? 69.344 0.676 -53.117 1.00 86.75 470 ASP A CA 1
ATOM 3645 C C . ASP A 1 470 ? 69.070 0.519 -54.627 1.00 86.75 470 ASP A C 1
ATOM 3647 O O . ASP A 1 470 ? 68.598 1.440 -55.306 1.00 86.75 470 ASP A O 1
ATOM 3651 N N . ASP A 1 471 ? 69.434 -0.640 -55.184 1.00 79.62 471 ASP A N 1
ATOM 3652 C CA . ASP A 1 471 ? 68.981 -1.030 -56.517 1.00 79.62 471 ASP A CA 1
ATOM 3653 C C . ASP A 1 471 ? 67.567 -1.630 -56.457 1.00 79.62 471 ASP A C 1
ATOM 3655 O O . ASP A 1 471 ? 67.062 -2.005 -55.401 1.00 79.62 471 ASP A O 1
ATOM 3659 N N . TYR A 1 472 ? 66.900 -1.698 -57.606 1.00 81.31 472 TYR A N 1
ATOM 3660 C CA . TYR A 1 472 ? 65.554 -2.260 -57.705 1.00 81.31 472 TYR A CA 1
ATOM 3661 C C . TYR A 1 472 ? 65.558 -3.747 -58.099 1.00 81.31 472 TYR A C 1
ATOM 3663 O O . TYR A 1 472 ? 64.518 -4.294 -58.475 1.00 81.31 472 TYR A O 1
ATOM 3671 N N . ASN A 1 473 ? 66.718 -4.414 -58.078 1.00 80.50 473 ASN A N 1
ATOM 3672 C CA . ASN A 1 473 ? 66.831 -5.811 -58.503 1.00 80.50 473 ASN A CA 1
ATOM 3673 C C . ASN A 1 473 ? 66.176 -6.762 -57.496 1.00 80.50 473 ASN A C 1
ATOM 3675 O O . ASN A 1 473 ? 65.704 -7.825 -57.890 1.00 80.50 473 ASN A O 1
ATOM 3679 N N . SER A 1 474 ? 66.117 -6.359 -56.226 1.00 77.44 474 SER A N 1
ATOM 3680 C CA . SER A 1 474 ? 65.463 -7.079 -55.128 1.00 77.44 474 SER A CA 1
ATOM 3681 C C . SER A 1 474 ? 63.970 -6.759 -54.973 1.00 77.44 474 SER A C 1
ATOM 3683 O O . SER A 1 474 ? 63.313 -7.344 -54.113 1.00 77.44 474 SER A O 1
ATOM 3685 N N . VAL A 1 475 ? 63.424 -5.843 -55.784 1.00 87.25 475 VAL A N 1
ATOM 3686 C CA . VAL A 1 475 ? 61.997 -5.497 -55.751 1.00 87.25 475 VAL A CA 1
ATOM 3687 C C . VAL A 1 475 ? 61.178 -6.678 -56.252 1.00 87.25 475 VAL A C 1
ATOM 3689 O O . VAL A 1 475 ? 61.455 -7.239 -57.314 1.00 87.25 475 VAL A O 1
ATOM 3692 N N . GLU A 1 476 ? 60.147 -7.023 -55.488 1.00 81.62 476 GLU A N 1
ATOM 3693 C CA . GLU A 1 476 ? 59.275 -8.159 -55.749 1.00 81.62 476 GLU A CA 1
ATOM 3694 C C . GLU A 1 476 ? 58.607 -8.051 -57.128 1.00 81.62 476 GLU A C 1
ATOM 3696 O O . GLU A 1 476 ? 57.916 -7.074 -57.433 1.00 81.62 476 GLU A O 1
ATOM 3701 N N . LEU A 1 477 ? 58.840 -9.058 -57.976 1.00 82.00 477 LEU A N 1
ATOM 3702 C CA . LEU A 1 477 ? 58.204 -9.178 -59.284 1.00 82.00 477 LEU A CA 1
ATOM 3703 C C . LEU A 1 477 ? 56.789 -9.730 -59.100 1.00 82.00 477 LEU A C 1
ATOM 3705 O O . LEU A 1 477 ? 56.624 -10.892 -58.733 1.00 82.00 477 LEU A O 1
ATOM 3709 N N . LEU A 1 478 ? 55.783 -8.917 -59.413 1.00 79.19 478 LEU A N 1
ATOM 3710 C CA . LEU A 1 478 ? 54.384 -9.333 -59.429 1.00 79.19 478 LEU A CA 1
ATOM 3711 C C . LEU A 1 478 ? 53.896 -9.509 -60.867 1.00 79.19 478 LEU A C 1
ATOM 3713 O O . LEU A 1 478 ? 54.421 -8.908 -61.808 1.00 79.19 478 LEU A O 1
ATOM 3717 N N . SER A 1 479 ? 52.875 -10.348 -61.048 1.00 76.44 479 SER A N 1
ATOM 3718 C CA . SER A 1 479 ? 52.263 -10.521 -62.364 1.00 76.44 479 SER A CA 1
ATOM 3719 C C . SER A 1 479 ? 51.609 -9.215 -62.829 1.00 76.44 479 SER A C 1
ATOM 3721 O O . SER A 1 479 ? 51.070 -8.447 -62.028 1.00 76.44 479 SER A O 1
ATOM 3723 N N . ASP A 1 480 ? 51.610 -8.970 -64.142 1.00 73.12 480 ASP A N 1
ATOM 3724 C CA . ASP A 1 480 ? 50.951 -7.787 -64.714 1.00 73.12 480 ASP A CA 1
ATOM 3725 C C . ASP A 1 480 ? 49.462 -7.735 -64.350 1.00 73.12 480 ASP A C 1
ATOM 3727 O O . ASP A 1 480 ? 48.903 -6.654 -64.192 1.00 73.12 480 ASP A O 1
ATOM 3731 N N . THR A 1 481 ? 48.827 -8.894 -64.157 1.00 66.50 481 THR A N 1
ATOM 3732 C CA . THR A 1 481 ? 47.452 -9.005 -63.660 1.00 66.50 481 THR A CA 1
ATOM 3733 C C . THR A 1 481 ? 47.295 -8.366 -62.281 1.00 66.50 481 THR A C 1
ATOM 3735 O O . THR A 1 481 ? 46.388 -7.560 -62.088 1.00 66.50 481 THR A O 1
ATOM 3738 N N . VAL A 1 482 ? 48.197 -8.666 -61.341 1.00 65.62 482 VAL A N 1
ATOM 3739 C CA . VAL A 1 482 ? 48.177 -8.087 -59.988 1.00 65.62 482 VAL A CA 1
ATOM 3740 C C . VAL A 1 482 ? 48.444 -6.584 -60.044 1.00 65.62 482 VAL A C 1
ATOM 3742 O O . VAL A 1 482 ? 47.739 -5.799 -59.419 1.00 65.62 482 VAL A O 1
ATOM 3745 N N . ILE A 1 483 ? 49.411 -6.154 -60.854 1.00 72.75 483 ILE A N 1
ATOM 3746 C CA . ILE A 1 483 ? 49.780 -4.737 -60.967 1.00 72.75 483 ILE A CA 1
ATOM 3747 C C . ILE A 1 483 ? 48.680 -3.905 -61.617 1.00 72.75 483 ILE A C 1
ATOM 3749 O O . ILE A 1 483 ? 48.444 -2.780 -61.177 1.00 72.75 483 ILE A O 1
ATOM 3753 N N . ASN A 1 484 ? 48.020 -4.420 -62.653 1.00 75.62 484 ASN A N 1
ATOM 3754 C CA . ASN A 1 484 ? 46.930 -3.724 -63.338 1.00 75.62 484 ASN A CA 1
ATOM 3755 C C . ASN A 1 484 ? 45.660 -3.636 -62.486 1.00 75.62 484 ASN A C 1
ATOM 3757 O O . ASN A 1 484 ? 44.845 -2.752 -62.733 1.00 75.62 484 ASN A O 1
ATOM 3761 N N . ALA A 1 485 ? 45.508 -4.513 -61.491 1.00 62.66 485 ALA A N 1
ATOM 3762 C CA . ALA A 1 485 ? 44.385 -4.476 -60.566 1.00 62.66 485 ALA A CA 1
ATOM 3763 C C . ALA A 1 485 ? 44.509 -3.339 -59.535 1.00 62.66 485 ALA A C 1
ATOM 3765 O O . ALA A 1 485 ? 43.494 -2.759 -59.158 1.00 62.66 485 ALA A O 1
ATOM 3766 N N . VAL A 1 486 ? 45.727 -2.963 -59.118 1.00 68.69 486 VAL A N 1
ATOM 3767 C CA . VAL A 1 486 ? 45.922 -1.849 -58.172 1.00 68.69 486 VAL A CA 1
ATOM 3768 C C . VAL A 1 486 ? 45.575 -0.513 -58.833 1.00 68.69 486 VAL A C 1
ATOM 3770 O O . VAL A 1 486 ? 46.123 -0.173 -59.888 1.00 68.69 486 VAL A O 1
ATOM 3773 N N . ALA A 1 487 ? 44.721 0.279 -58.176 1.00 78.19 487 ALA A N 1
ATOM 3774 C CA . ALA A 1 487 ? 44.378 1.630 -58.610 1.00 78.19 487 ALA A CA 1
ATOM 3775 C C . ALA A 1 487 ? 45.649 2.455 -58.860 1.00 78.19 487 ALA A C 1
ATOM 3777 O O . ALA A 1 487 ? 46.565 2.498 -58.035 1.00 78.19 487 ALA A O 1
ATOM 3778 N N . LYS A 1 488 ? 45.729 3.090 -60.031 1.00 83.00 488 LYS A N 1
ATOM 3779 C CA . LYS A 1 488 ? 46.918 3.842 -60.433 1.00 83.00 488 LYS A CA 1
ATOM 3780 C C . LYS A 1 488 ? 46.840 5.264 -59.906 1.00 83.00 488 LYS A C 1
ATOM 3782 O O . LYS A 1 488 ? 45.993 6.049 -60.327 1.00 83.00 488 LYS A O 1
ATOM 3787 N N . GLY A 1 489 ? 47.758 5.595 -59.007 1.00 85.00 489 GLY A N 1
ATOM 3788 C CA . GLY A 1 489 ? 48.030 6.978 -58.645 1.00 85.00 489 GLY A CA 1
ATOM 3789 C C . GLY A 1 489 ? 48.865 7.651 -59.733 1.00 85.00 489 GLY A C 1
ATOM 3790 O O . GLY A 1 489 ? 49.498 6.983 -60.556 1.00 85.00 489 GLY A O 1
ATOM 3791 N N . GLY A 1 490 ? 48.902 8.983 -59.742 1.00 86.50 490 GLY A N 1
ATOM 3792 C CA . GLY A 1 490 ? 49.818 9.672 -60.649 1.00 86.50 490 GLY A CA 1
ATOM 3793 C C . GLY A 1 490 ? 51.276 9.379 -60.281 1.00 86.50 490 GLY A C 1
ATOM 3794 O O . GLY A 1 490 ? 51.611 9.169 -59.112 1.00 86.50 490 GLY A O 1
ATOM 3795 N N . ALA A 1 491 ? 52.121 9.326 -61.306 1.00 90.56 491 ALA A N 1
ATOM 3796 C CA . ALA A 1 491 ? 53.501 8.885 -61.186 1.00 90.56 491 ALA A CA 1
ATOM 3797 C C . ALA A 1 491 ? 54.359 9.841 -60.342 1.00 90.56 491 ALA A C 1
ATOM 3799 O O . ALA A 1 491 ? 54.138 11.054 -60.325 1.00 90.56 491 ALA A O 1
ATOM 3800 N N . ILE A 1 492 ? 55.388 9.290 -59.700 1.00 90.75 492 ILE A N 1
ATOM 3801 C CA . ILE A 1 492 ? 56.434 10.060 -59.031 1.00 90.75 492 ILE A CA 1
ATOM 3802 C C . ILE A 1 492 ? 57.537 10.315 -60.063 1.00 90.75 492 ILE A C 1
ATOM 3804 O O . ILE A 1 492 ? 58.158 9.390 -60.599 1.00 90.75 492 ILE A O 1
ATOM 3808 N N . THR A 1 493 ? 57.724 11.592 -60.394 1.00 85.25 493 THR A N 1
ATOM 3809 C CA . THR A 1 493 ? 58.518 12.029 -61.555 1.00 85.25 493 THR A CA 1
ATOM 3810 C C . THR A 1 493 ? 59.764 12.835 -61.206 1.00 85.25 493 THR A C 1
ATOM 3812 O O . THR A 1 493 ? 60.512 13.195 -62.107 1.00 85.25 493 THR A O 1
ATOM 3815 N N . ALA A 1 494 ? 59.973 13.185 -59.935 1.00 78.50 494 ALA A N 1
ATOM 3816 C CA . ALA A 1 494 ? 61.050 14.080 -59.525 1.00 78.50 494 ALA A CA 1
ATOM 3817 C C . ALA A 1 494 ? 62.250 13.312 -58.958 1.00 78.50 494 ALA A C 1
ATOM 3819 O O . ALA A 1 494 ? 62.102 12.519 -58.028 1.00 78.50 494 ALA A O 1
ATOM 3820 N N . ASP A 1 495 ? 63.446 13.619 -59.461 1.00 69.25 495 ASP A N 1
ATOM 3821 C CA . ASP A 1 495 ? 64.694 13.136 -58.874 1.00 69.25 495 ASP A CA 1
ATOM 3822 C C . ASP A 1 495 ? 64.876 13.739 -57.467 1.00 69.25 495 ASP A C 1
ATOM 3824 O O . ASP A 1 495 ? 64.707 14.950 -57.257 1.00 69.25 495 ASP A O 1
ATOM 3828 N N . HIS A 1 496 ? 65.222 12.887 -56.495 1.00 69.62 496 HIS A N 1
ATOM 3829 C CA . HIS A 1 496 ? 65.294 13.228 -55.065 1.00 69.62 496 HIS A CA 1
ATOM 3830 C C . HIS A 1 496 ? 63.957 13.739 -54.513 1.00 69.62 496 HIS A C 1
ATOM 3832 O O . HIS A 1 496 ? 63.823 14.898 -54.100 1.00 69.62 496 HIS A O 1
ATOM 3838 N N . ALA A 1 497 ? 62.952 12.864 -54.547 1.00 81.19 497 ALA A N 1
ATOM 3839 C CA . ALA A 1 497 ? 61.614 13.181 -54.079 1.00 81.19 497 ALA A CA 1
ATOM 3840 C C . ALA A 1 497 ? 61.518 13.323 -52.547 1.00 81.19 497 ALA A C 1
ATOM 3842 O O . ALA A 1 497 ? 60.542 13.886 -52.080 1.00 81.19 497 ALA A O 1
ATOM 3843 N N . LEU A 1 498 ? 62.509 12.916 -51.750 1.00 93.00 498 LEU A N 1
ATOM 3844 C CA . LEU A 1 498 ? 62.519 13.182 -50.304 1.00 93.00 498 LEU A CA 1
ATOM 3845 C C . LEU A 1 498 ? 63.246 14.492 -50.003 1.00 93.00 498 LEU A C 1
ATOM 3847 O O . LEU A 1 498 ? 64.431 14.636 -50.305 1.00 93.00 498 LEU A O 1
ATOM 3851 N N . ILE A 1 499 ? 62.543 15.458 -49.414 1.00 92.06 499 ILE A N 1
ATOM 3852 C CA . ILE A 1 499 ? 63.069 16.803 -49.168 1.00 92.06 499 ILE A CA 1
ATOM 3853 C C . ILE A 1 499 ? 62.816 17.258 -47.732 1.00 92.06 499 ILE A C 1
ATOM 3855 O O . ILE A 1 499 ? 61.811 16.897 -47.125 1.00 92.06 499 ILE A O 1
ATOM 3859 N N . THR A 1 500 ? 63.696 18.103 -47.208 1.00 92.94 500 THR A N 1
ATOM 3860 C CA . THR A 1 500 ? 63.505 18.799 -45.926 1.00 92.94 500 THR A CA 1
ATOM 3861 C C . THR A 1 500 ? 63.823 20.288 -46.067 1.00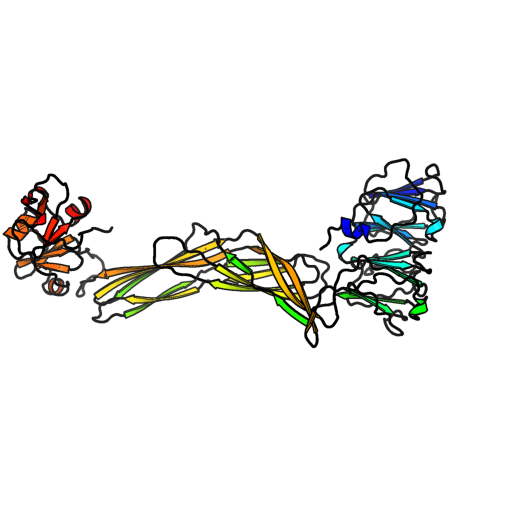 92.94 500 THR A C 1
ATOM 3863 O O . THR A 1 500 ? 64.428 20.708 -47.060 1.00 92.94 500 THR A O 1
ATOM 3866 N N . SER A 1 501 ? 63.367 21.099 -45.111 1.00 86.94 501 SER A N 1
ATOM 3867 C CA . SER A 1 501 ? 63.557 22.551 -45.139 1.00 86.94 501 SER A CA 1
ATOM 3868 C C . SER A 1 501 ? 65.014 22.941 -44.874 1.00 86.94 501 SER A C 1
ATOM 3870 O O . SER A 1 501 ? 65.699 22.335 -44.054 1.00 86.94 501 SER A O 1
ATOM 3872 N N . ASN A 1 502 ? 65.469 24.023 -45.511 1.00 79.12 502 ASN A N 1
ATOM 3873 C CA . ASN A 1 502 ? 66.768 24.641 -45.222 1.00 79.12 502 ASN A CA 1
ATOM 3874 C C . ASN A 1 502 ? 66.796 25.340 -43.848 1.00 79.12 502 ASN A C 1
ATOM 3876 O O . ASN A 1 502 ? 67.869 25.669 -43.349 1.00 79.12 502 ASN A O 1
ATOM 3880 N N . ASP A 1 503 ? 65.626 25.550 -43.238 1.00 77.19 503 ASP A N 1
ATOM 3881 C CA . ASP A 1 503 ? 65.452 26.354 -42.023 1.00 77.19 503 ASP A CA 1
ATOM 3882 C C . ASP A 1 503 ? 65.612 25.529 -40.728 1.00 77.19 503 ASP A C 1
ATOM 3884 O O . ASP A 1 503 ? 65.234 25.978 -39.648 1.00 77.19 503 ASP A O 1
ATOM 3888 N N . GLY A 1 504 ? 66.149 24.305 -40.828 1.00 63.31 504 GLY A N 1
ATOM 3889 C CA . GLY A 1 504 ? 66.441 23.434 -39.682 1.00 63.31 504 GLY A CA 1
ATOM 3890 C C . GLY A 1 504 ? 65.224 22.748 -39.052 1.00 63.31 504 GLY A C 1
ATOM 3891 O O . GLY A 1 504 ? 65.346 22.187 -37.966 1.00 63.31 504 GLY A O 1
ATOM 3892 N N . GLN A 1 505 ? 64.064 22.783 -39.712 1.00 75.44 505 GLN A N 1
ATOM 3893 C CA . GLN A 1 505 ? 62.877 22.057 -39.260 1.00 75.44 505 GLN A CA 1
ATOM 3894 C C . GLN A 1 505 ? 63.014 20.550 -39.535 1.00 75.44 505 GLN A C 1
ATOM 3896 O O . GLN A 1 505 ? 63.515 20.181 -40.600 1.00 75.44 505 GLN A O 1
ATOM 3901 N N . PRO A 1 506 ? 62.573 19.673 -38.614 1.00 79.75 506 PRO A N 1
ATOM 3902 C CA . PRO A 1 506 ? 62.794 18.233 -38.722 1.00 79.75 506 PRO A CA 1
ATOM 3903 C C . PRO A 1 506 ? 61.845 17.534 -39.706 1.00 79.75 506 PRO A C 1
ATOM 3905 O O . PRO A 1 506 ? 62.002 16.334 -39.932 1.00 79.75 506 PRO A O 1
ATOM 3908 N N . GLU A 1 507 ? 60.848 18.223 -40.278 1.00 92.56 507 GLU A N 1
ATOM 3909 C CA . GLU A 1 507 ? 59.884 17.554 -41.151 1.00 92.56 507 GLU A CA 1
ATOM 3910 C C . GLU A 1 507 ? 60.514 17.123 -42.478 1.00 92.56 507 GLU A C 1
ATOM 3912 O O . GLU A 1 507 ? 61.231 17.875 -43.153 1.00 92.56 507 GLU A O 1
ATOM 3917 N N . VAL A 1 508 ? 60.171 15.903 -42.883 1.00 94.75 508 VAL A N 1
ATOM 3918 C CA . VAL A 1 508 ? 60.524 15.349 -44.185 1.00 94.75 508 VAL A CA 1
ATOM 3919 C C . VAL A 1 508 ? 59.272 15.256 -45.040 1.00 94.75 508 VAL A C 1
ATOM 3921 O O . VAL A 1 508 ? 58.192 14.888 -44.574 1.00 94.75 508 VAL A O 1
ATOM 3924 N N . TYR A 1 509 ? 59.420 15.612 -46.309 1.00 94.19 509 TYR A N 1
ATOM 3925 C CA . TYR A 1 509 ? 58.337 15.639 -47.272 1.00 94.19 509 TYR A CA 1
ATOM 3926 C C . TYR A 1 509 ? 58.665 14.750 -48.463 1.00 94.19 509 TYR A C 1
ATOM 3928 O O . TYR A 1 509 ? 59.793 14.758 -48.955 1.00 94.19 509 TYR A O 1
ATOM 3936 N N . LEU A 1 510 ? 57.652 14.058 -48.977 1.00 94.25 510 LEU A N 1
ATOM 3937 C CA . LEU A 1 510 ? 57.683 13.475 -50.311 1.00 94.25 510 LEU A CA 1
ATOM 3938 C C . LEU A 1 510 ? 57.212 14.529 -51.323 1.00 94.25 510 LEU A C 1
ATOM 3940 O O . LEU A 1 510 ? 56.125 15.093 -51.196 1.00 94.25 510 LEU A O 1
ATOM 3944 N N . LEU A 1 511 ? 58.030 14.802 -52.331 1.00 89.62 511 LEU A N 1
ATOM 3945 C CA . LEU A 1 511 ? 57.693 15.616 -53.483 1.00 89.62 511 LEU A CA 1
ATOM 3946 C C . LEU A 1 511 ? 56.941 14.741 -54.485 1.00 89.62 511 LEU A C 1
ATOM 3948 O O . LEU A 1 511 ? 57.526 13.946 -55.218 1.00 89.62 511 LEU A O 1
ATOM 3952 N N . ASP A 1 512 ? 55.630 14.918 -54.508 1.00 85.75 512 ASP A N 1
ATOM 3953 C CA . ASP A 1 512 ? 54.684 14.124 -55.280 1.00 85.75 512 ASP A CA 1
ATOM 3954 C C . ASP A 1 512 ? 53.855 15.078 -56.142 1.00 85.75 512 ASP A C 1
ATOM 3956 O O . ASP A 1 512 ? 53.214 15.994 -55.627 1.00 85.75 512 ASP A O 1
ATOM 3960 N N . GLN A 1 513 ? 53.926 14.928 -57.468 1.00 83.81 513 GLN A N 1
ATOM 3961 C CA . GLN A 1 513 ? 53.212 15.787 -58.428 1.00 83.81 513 GLN A CA 1
ATOM 3962 C C . GLN A 1 513 ? 53.412 17.298 -58.183 1.00 83.81 513 GLN A C 1
ATOM 3964 O O . GLN A 1 513 ? 52.470 18.089 -58.234 1.00 83.81 513 GLN A O 1
ATOM 3969 N N . ASN A 1 514 ? 54.655 17.711 -57.904 1.00 83.44 514 ASN A N 1
ATOM 3970 C CA . ASN A 1 514 ? 55.030 19.100 -57.598 1.00 83.44 514 ASN A CA 1
ATOM 3971 C C . ASN A 1 514 ? 54.405 19.672 -56.301 1.00 83.44 514 ASN A C 1
ATOM 3973 O O . ASN A 1 514 ? 54.435 20.885 -56.073 1.00 83.44 514 ASN A O 1
ATOM 3977 N N . LYS A 1 515 ? 53.864 18.804 -55.438 1.00 89.06 515 LYS A N 1
ATOM 3978 C CA . LYS A 1 515 ? 53.401 19.131 -54.088 1.00 89.06 515 LYS A CA 1
ATOM 3979 C C . LYS A 1 515 ? 54.322 18.511 -53.044 1.00 89.06 515 LYS A C 1
ATOM 3981 O O . LYS A 1 515 ? 54.798 17.393 -53.224 1.00 89.06 515 LYS A O 1
ATOM 3986 N N . LYS A 1 516 ? 54.545 19.214 -51.933 1.00 91.62 516 LYS A N 1
ATOM 3987 C CA . LYS A 1 516 ? 55.187 18.637 -50.747 1.00 91.62 516 LYS A CA 1
ATOM 3988 C C . LYS A 1 516 ? 54.130 17.934 -49.900 1.00 91.62 516 LYS A C 1
ATOM 3990 O O . LYS A 1 516 ? 53.154 18.554 -49.486 1.00 91.62 516 LYS A O 1
ATOM 3995 N N . ARG A 1 517 ? 54.316 16.647 -49.643 1.00 94.00 517 ARG A N 1
ATOM 3996 C CA . ARG A 1 517 ? 53.456 15.847 -48.770 1.00 94.00 517 ARG A CA 1
ATOM 3997 C C . ARG A 1 517 ? 54.223 15.523 -47.507 1.00 94.00 517 ARG A C 1
ATOM 3999 O O . ARG A 1 517 ? 55.282 14.910 -47.591 1.00 94.00 517 ARG A O 1
ATOM 4006 N N . TRP A 1 518 ? 53.742 16.002 -46.365 1.00 94.69 518 TRP A N 1
ATOM 4007 C CA . TRP A 1 518 ? 54.428 15.788 -45.092 1.00 94.69 518 TRP A CA 1
ATOM 4008 C C . TRP A 1 518 ? 54.352 14.313 -44.704 1.00 94.69 518 TRP A C 1
ATOM 4010 O O . TRP A 1 518 ? 53.267 13.740 -44.716 1.00 94.69 518 TRP A O 1
ATOM 4020 N N . ILE A 1 519 ? 55.492 13.707 -44.378 1.00 95.50 519 ILE A N 1
ATOM 4021 C CA . ILE A 1 519 ? 55.562 12.373 -43.786 1.00 95.50 519 ILE A CA 1
ATOM 4022 C C . ILE A 1 519 ? 55.486 12.566 -42.272 1.00 95.50 519 ILE A C 1
ATOM 4024 O O . ILE A 1 519 ? 56.401 13.141 -41.683 1.00 95.50 519 ILE A O 1
ATOM 4028 N N . GLN A 1 520 ? 54.367 12.146 -41.675 1.00 93.38 520 GLN A N 1
ATOM 4029 C CA . GLN A 1 520 ? 53.944 12.560 -40.332 1.00 93.38 520 GLN A CA 1
ATOM 4030 C C . GLN A 1 520 ? 54.999 12.317 -39.245 1.00 93.38 520 GLN A C 1
ATOM 4032 O O . GLN A 1 520 ? 55.187 13.157 -38.364 1.00 93.38 520 GLN A O 1
ATOM 4037 N N . ASP A 1 521 ? 55.688 11.180 -39.307 1.00 90.75 521 ASP A N 1
ATOM 4038 C CA . ASP A 1 521 ? 56.649 10.760 -38.295 1.00 90.75 521 ASP A CA 1
ATOM 4039 C C . ASP A 1 521 ? 57.693 9.769 -38.857 1.00 90.75 521 ASP A C 1
ATOM 4041 O O . ASP A 1 521 ? 57.525 9.220 -39.956 1.00 90.75 521 ASP A O 1
ATOM 4045 N N . PRO A 1 522 ? 58.794 9.520 -38.117 1.00 91.56 522 PRO A N 1
ATOM 4046 C CA . PRO A 1 522 ? 59.815 8.555 -38.517 1.00 91.56 522 PRO A CA 1
ATOM 4047 C C . PRO A 1 522 ? 59.302 7.122 -38.701 1.00 91.56 522 PRO A C 1
ATOM 4049 O O . PRO A 1 522 ? 59.856 6.386 -39.517 1.00 91.56 522 PRO A O 1
ATOM 4052 N N . THR A 1 523 ? 58.257 6.714 -37.973 1.00 90.44 523 THR A N 1
ATOM 4053 C CA . THR A 1 523 ? 57.655 5.379 -38.113 1.00 90.44 523 THR A CA 1
ATOM 4054 C C . THR A 1 523 ? 57.040 5.225 -39.496 1.00 90.44 523 THR A C 1
ATOM 4056 O O . THR A 1 523 ? 57.355 4.276 -40.209 1.00 90.44 523 THR A O 1
ATOM 4059 N N . THR A 1 524 ? 56.253 6.211 -39.918 1.00 90.19 524 THR A N 1
ATOM 4060 C CA . THR A 1 524 ? 55.670 6.304 -41.255 1.00 90.19 524 THR A CA 1
ATOM 4061 C C . THR A 1 524 ? 56.766 6.329 -42.319 1.00 90.19 524 THR A C 1
ATOM 4063 O O . THR A 1 524 ? 56.692 5.592 -43.297 1.00 90.19 524 THR A O 1
ATOM 4066 N N . PHE A 1 525 ? 57.824 7.122 -42.122 1.00 93.38 525 PHE A N 1
ATOM 4067 C CA . PHE A 1 525 ? 58.954 7.184 -43.055 1.00 93.38 525 PHE A CA 1
ATOM 4068 C C . PHE A 1 525 ? 59.605 5.809 -43.278 1.00 93.38 525 PHE A C 1
ATOM 4070 O O . PHE A 1 525 ? 59.794 5.383 -44.419 1.00 93.38 525 PHE A O 1
ATOM 4077 N N . ASN A 1 526 ? 59.899 5.098 -42.187 1.00 91.69 526 ASN A N 1
ATOM 4078 C CA . ASN A 1 526 ? 60.527 3.779 -42.231 1.00 91.69 526 ASN A CA 1
ATOM 4079 C C . ASN A 1 526 ? 59.578 2.700 -42.771 1.00 91.69 526 ASN A C 1
ATOM 4081 O O . ASN A 1 526 ? 60.033 1.782 -43.451 1.00 91.69 526 ASN A O 1
ATOM 4085 N N . PHE A 1 527 ? 58.273 2.812 -42.506 1.00 88.19 527 PHE A N 1
ATOM 4086 C CA . PHE A 1 527 ? 57.260 1.882 -43.006 1.00 88.19 527 PHE A CA 1
ATOM 4087 C C . PHE A 1 527 ? 57.240 1.824 -44.541 1.00 88.19 527 PHE A C 1
ATOM 4089 O O . PHE A 1 527 ? 57.260 0.737 -45.114 1.00 88.19 527 PHE A O 1
ATOM 4096 N N . TYR A 1 528 ? 57.306 2.979 -45.215 1.00 90.62 528 TYR A N 1
ATOM 4097 C CA . TYR A 1 528 ? 57.409 3.046 -46.682 1.00 90.62 528 TYR A CA 1
ATOM 4098 C C . TYR A 1 528 ? 58.813 2.706 -47.215 1.00 90.62 528 TYR A C 1
ATOM 4100 O O . TYR A 1 528 ? 59.055 2.783 -48.420 1.00 90.62 528 TYR A O 1
ATOM 4108 N N . GLY A 1 529 ? 59.754 2.340 -46.338 1.00 90.88 529 GLY A N 1
ATOM 4109 C CA . GLY A 1 529 ? 61.118 1.960 -46.698 1.00 90.88 529 GLY A CA 1
ATOM 4110 C C . GLY A 1 529 ? 61.980 3.112 -47.212 1.00 90.88 529 GLY A C 1
ATOM 4111 O O . GLY A 1 529 ? 63.026 2.856 -47.806 1.00 90.88 529 GLY A O 1
ATOM 4112 N N . PHE A 1 530 ? 61.556 4.365 -47.022 1.00 94.38 530 PHE A N 1
ATOM 4113 C CA . PHE A 1 530 ? 62.328 5.527 -47.443 1.00 94.38 530 PHE A CA 1
ATOM 4114 C C . PHE A 1 530 ? 63.685 5.575 -46.741 1.00 94.38 530 PHE A C 1
ATOM 4116 O O . PHE A 1 530 ? 63.842 5.146 -45.598 1.00 94.38 530 PHE A O 1
ATOM 4123 N N . ASN A 1 531 ? 64.681 6.114 -47.438 1.00 93.38 531 ASN A N 1
ATOM 4124 C CA . ASN A 1 531 ? 66.045 6.170 -46.940 1.00 93.38 531 ASN A CA 1
ATOM 4125 C C . ASN A 1 531 ? 66.403 7.589 -46.483 1.00 93.38 531 ASN A C 1
ATOM 4127 O O . ASN A 1 531 ? 66.382 8.536 -47.273 1.00 93.38 531 ASN A O 1
ATOM 4131 N N . TRP A 1 532 ? 66.766 7.720 -45.205 1.00 93.69 532 TRP A N 1
ATOM 4132 C CA . TRP A 1 532 ? 67.149 8.990 -44.585 1.00 93.69 532 TRP A CA 1
ATOM 4133 C C . TRP A 1 532 ? 68.345 9.654 -45.281 1.00 93.69 532 TRP A C 1
ATOM 4135 O O . TRP A 1 532 ? 68.358 10.874 -45.423 1.00 93.69 532 TRP A O 1
ATOM 4145 N N . ASP A 1 533 ? 69.283 8.873 -45.828 1.00 93.31 533 ASP A N 1
ATOM 4146 C CA . ASP A 1 533 ? 70.456 9.385 -46.555 1.00 93.31 533 ASP A CA 1
ATOM 4147 C C . ASP A 1 533 ? 70.097 10.006 -47.916 1.00 93.31 533 ASP A C 1
ATOM 4149 O O . ASP A 1 533 ? 70.937 10.613 -48.585 1.00 93.31 533 ASP A O 1
ATOM 4153 N N . ARG A 1 534 ? 68.847 9.836 -48.367 1.00 93.00 534 ARG A N 1
ATOM 4154 C CA . ARG A 1 534 ? 68.339 10.396 -49.626 1.00 93.00 534 ARG A CA 1
ATOM 4155 C C . ARG A 1 534 ? 67.529 11.672 -49.438 1.00 93.00 534 ARG A C 1
ATOM 4157 O O . ARG A 1 534 ? 67.136 12.280 -50.435 1.00 93.00 534 ARG A O 1
ATOM 4164 N N . VAL A 1 535 ? 67.319 12.106 -48.196 1.00 92.69 535 VAL A N 1
ATOM 4165 C CA . VAL A 1 535 ? 66.655 13.375 -47.896 1.00 92.69 535 VAL A CA 1
ATOM 4166 C C . VAL A 1 535 ? 67.575 14.528 -48.288 1.00 92.69 535 VAL A C 1
ATOM 4168 O O . VAL A 1 535 ? 68.690 14.653 -47.785 1.00 92.69 535 VAL A O 1
ATOM 4171 N N . VAL A 1 536 ? 67.103 15.400 -49.179 1.00 90.12 536 VAL A N 1
ATOM 4172 C CA . VAL A 1 536 ? 67.865 16.574 -49.625 1.00 90.12 536 VAL A CA 1
ATOM 4173 C C . VAL A 1 536 ? 67.254 17.874 -49.113 1.00 90.12 536 VAL A C 1
ATOM 4175 O O . VAL A 1 536 ? 66.037 18.059 -49.090 1.00 90.12 536 VAL A O 1
ATOM 4178 N N . GLN A 1 537 ? 68.106 18.820 -48.737 1.00 89.75 537 GLN A N 1
ATOM 4179 C CA . GLN A 1 537 ? 67.670 20.157 -48.346 1.00 89.75 537 GLN A CA 1
ATOM 4180 C C . GLN A 1 537 ? 67.196 20.951 -49.572 1.00 89.75 537 GLN A C 1
ATOM 4182 O O . GLN A 1 537 ? 67.922 21.092 -50.562 1.00 89.75 537 GLN A O 1
ATOM 4187 N N . LYS A 1 538 ? 65.956 21.452 -49.527 1.00 87.81 538 LYS A N 1
ATOM 4188 C CA . LYS A 1 538 ? 65.378 22.336 -50.551 1.00 87.81 538 LYS A CA 1
ATOM 4189 C C . LYS A 1 538 ? 64.534 23.431 -49.899 1.00 87.81 538 LYS A C 1
ATOM 4191 O O . LYS A 1 538 ? 64.038 23.301 -48.784 1.00 87.81 538 LYS A O 1
ATOM 4196 N N . ASN A 1 539 ? 64.272 24.503 -50.650 1.00 88.12 539 ASN A N 1
ATOM 4197 C CA . ASN A 1 539 ? 63.242 25.470 -50.272 1.00 88.12 539 ASN A CA 1
ATOM 4198 C C . ASN A 1 539 ? 61.846 24.844 -50.456 1.00 88.12 539 ASN A C 1
ATOM 4200 O O . ASN A 1 539 ? 61.226 24.962 -51.516 1.00 88.12 539 ASN A O 1
ATOM 4204 N N . VAL A 1 540 ? 61.367 24.163 -49.412 1.00 88.12 540 VAL A N 1
ATOM 4205 C CA . VAL A 1 540 ? 60.089 23.437 -49.404 1.00 88.12 540 VAL A CA 1
ATOM 4206 C C . VAL A 1 540 ? 58.881 24.358 -49.612 1.00 88.12 540 VAL A C 1
ATOM 4208 O O . VAL A 1 540 ? 57.845 23.914 -50.094 1.00 88.12 540 VAL A O 1
ATOM 4211 N N . ASN A 1 541 ? 58.987 25.652 -49.299 1.00 87.56 541 ASN A N 1
ATOM 4212 C CA . ASN A 1 541 ? 57.881 26.611 -49.425 1.00 87.56 541 ASN A CA 1
ATOM 4213 C C . ASN A 1 541 ? 57.554 26.985 -50.876 1.00 87.56 541 ASN A C 1
ATOM 4215 O O . ASN A 1 541 ? 56.519 27.592 -51.134 1.00 87.56 541 ASN A O 1
ATOM 4219 N N . ARG A 1 542 ? 58.399 26.591 -51.835 1.00 87.88 542 ARG A N 1
ATOM 4220 C CA . ARG A 1 542 ? 58.127 26.759 -53.267 1.00 87.88 542 ARG A CA 1
ATOM 4221 C C . ARG A 1 542 ? 57.130 25.725 -53.817 1.00 87.88 542 ARG A C 1
ATOM 4223 O O . ARG A 1 542 ? 56.631 25.906 -54.925 1.00 87.88 542 ARG A O 1
ATOM 4230 N N . PHE A 1 543 ? 56.838 24.663 -53.063 1.00 88.62 543 PHE A N 1
ATOM 4231 C CA . PHE A 1 543 ? 55.891 23.615 -53.444 1.00 88.62 543 PHE A CA 1
ATOM 4232 C C . PHE A 1 543 ? 54.572 23.777 -52.689 1.00 88.62 543 PHE A C 1
ATOM 4234 O O . PHE A 1 543 ? 54.563 24.088 -51.496 1.00 88.62 543 PHE A O 1
ATOM 4241 N N . ALA A 1 544 ? 53.454 23.530 -53.373 1.00 91.38 544 ALA A N 1
ATOM 4242 C CA . ALA A 1 544 ? 52.143 23.512 -52.731 1.00 91.38 544 ALA A CA 1
ATOM 4243 C C . ALA A 1 544 ? 52.046 22.344 -51.736 1.00 91.38 544 ALA A C 1
ATOM 4245 O O . ALA A 1 544 ? 52.621 21.281 -51.967 1.00 91.38 544 ALA A O 1
ATOM 4246 N N . THR A 1 545 ? 51.315 22.525 -50.639 1.00 91.56 545 THR A N 1
ATOM 4247 C CA . THR A 1 545 ? 51.089 21.458 -49.655 1.00 91.56 545 THR A CA 1
ATOM 4248 C C . THR A 1 545 ? 50.100 20.434 -50.214 1.00 91.56 545 THR A C 1
ATOM 4250 O O . THR A 1 545 ? 49.027 20.798 -50.694 1.00 91.56 545 THR A O 1
ATOM 4253 N N . GLY A 1 546 ? 50.484 19.160 -50.193 1.00 88.56 546 GLY A N 1
ATOM 4254 C CA . GLY A 1 546 ? 49.603 18.024 -50.450 1.00 88.56 546 GLY A CA 1
ATOM 4255 C C . GLY A 1 546 ? 49.216 17.311 -49.156 1.00 88.56 546 GLY A C 1
ATOM 4256 O O . GLY A 1 546 ? 49.612 17.726 -48.066 1.00 88.56 546 GLY A O 1
ATOM 4257 N N . ASP A 1 547 ? 48.459 16.227 -49.289 1.00 90.00 547 ASP A N 1
ATOM 4258 C CA . ASP A 1 547 ? 47.958 15.466 -48.145 1.00 90.00 547 ASP A CA 1
ATOM 4259 C C . ASP A 1 547 ? 49.094 14.835 -47.334 1.00 90.00 547 ASP A C 1
ATOM 4261 O O . ASP A 1 547 ? 50.105 14.393 -47.893 1.00 90.00 547 ASP A O 1
ATOM 4265 N N . VAL A 1 548 ? 48.907 14.788 -46.013 1.00 89.56 548 VAL A N 1
ATOM 4266 C CA . VAL A 1 548 ? 49.845 14.162 -45.073 1.00 89.56 548 VAL A CA 1
ATOM 4267 C C . VAL A 1 548 ? 49.886 12.657 -45.325 1.00 89.56 548 VAL A C 1
ATOM 4269 O O . VAL A 1 548 ? 48.846 12.013 -45.445 1.00 89.56 548 VAL A O 1
ATOM 4272 N N . ILE A 1 549 ? 51.092 12.104 -45.396 1.00 89.81 549 ILE A N 1
ATOM 4273 C CA . ILE A 1 549 ? 51.339 10.666 -45.456 1.00 89.81 549 ILE A CA 1
ATOM 4274 C C . ILE A 1 549 ? 51.416 10.163 -44.018 1.00 89.81 549 ILE A C 1
ATOM 4276 O O . ILE A 1 549 ? 52.236 10.652 -43.236 1.00 89.81 549 ILE A O 1
ATOM 4280 N N . LYS A 1 550 ? 50.565 9.190 -43.689 1.00 87.06 550 LYS A N 1
ATOM 4281 C CA . LYS A 1 550 ? 50.457 8.588 -42.358 1.00 87.06 550 LYS A CA 1
ATOM 4282 C C . LYS A 1 550 ? 50.432 7.068 -42.454 1.00 87.06 550 LYS A C 1
ATOM 4284 O O . LYS A 1 550 ? 49.840 6.520 -43.382 1.00 87.06 550 LYS A O 1
ATOM 4289 N N . TYR A 1 551 ? 51.061 6.408 -41.493 1.00 74.81 551 TYR A N 1
ATOM 4290 C CA . TYR A 1 551 ? 50.869 4.989 -41.225 1.00 74.81 551 TYR A CA 1
ATOM 4291 C C . TYR A 1 551 ? 49.856 4.844 -40.082 1.00 74.81 551 TYR A C 1
ATOM 4293 O O . TYR A 1 551 ? 49.947 5.553 -39.081 1.00 74.81 551 TYR A O 1
ATOM 4301 N N . VAL A 1 552 ? 48.860 3.977 -40.256 1.00 62.38 552 VAL A N 1
ATOM 4302 C CA . VAL A 1 552 ? 47.869 3.638 -39.227 1.00 62.38 552 VAL A CA 1
ATOM 4303 C C . VAL A 1 552 ? 47.998 2.133 -39.013 1.00 62.38 552 VAL A C 1
ATOM 4305 O O . VAL A 1 552 ? 47.809 1.389 -39.974 1.00 62.38 552 VAL A O 1
ATOM 4308 N N . GLU A 1 553 ? 48.415 1.725 -37.810 1.00 49.88 553 GLU A N 1
ATOM 4309 C CA . GLU A 1 553 ? 48.558 0.308 -37.424 1.00 49.88 553 GLU A CA 1
ATOM 4310 C C . GLU A 1 553 ? 47.236 -0.459 -37.452 1.00 49.88 553 GLU A C 1
ATOM 4312 O O . GLU A 1 553 ? 46.200 0.130 -37.057 1.00 49.88 553 GLU A O 1
#

Mean predicted aligned error: 15.88 Å

Secondary structure (DSSP, 8-state):
---HHHHHTTSPPP------SS-PPTTEEEEESSSSTTS-EEEEESSSS-TT--EEPPTTTTT---EEEEE--TTEEEEEESS--PPPTTS-TT--TTS-SEEEEE--SSEEEEEGGGGT-TTT--EEEEEE--GGG-EEEEESSGGG-S-EEEEEGGGS-TTS-EE-TTSTTTT---EEE-TTPPTTEEEEEESSTTS-SSEEEEEESSSS--EES-GGGGT-SS---EEEEEE---SEEEEPPEEEE-PPEEEEEEEEEEEEEE-SSS-EEEEEEEE-SSPEEEEEEE--TTEEEEEEEEEEEE---SSSS---EEEEEEEEEEE---SS--EEEEEEE--EEEEEEEE-TTEEEEEEEEEEEEEEEEEEEEEEEEEEESS--TT-EEETTEEEEEEEEEEEEEEEEEEEEEEEEEEEE----SS-TT-PPP-TT-EEE-TT--EEEEETTEEEEE-SHHHHHHHHSS-STTSEE--HHHHHHS-EEEEE--SS-EEEETT----EEEEETTEEEEE-SHHHHHHTT--GGG-EEE-GGGSEE-PPB----